Protein AF-A0A9P7UUN5-F1 (afdb_monomer_lite)

pLDDT: mean 74.25, std 22.28, range [25.48, 98.19]

Radius of gyration: 31.97 Å; chains: 1; bounding box: 96×96×85 Å

Sequence (704 aa):
MERQLPDELWIQIFELALDEDILLQPTLPTSMSQYAWYIHTNPDTLEEEWALRSPQEALAVIQRENWDLKRTLSKTCRRFNALVSPYLYRCLSFDDPSLIPRFNRSVGINRIGDEKTKEKVDAKFGRYTKRLYVAHSKLQDDALAEAFSRLVSHTPSLQSLIIDSHPPFSLFPSPSAFTSLAQALTSTPVRKTLHTLHIHAVPYESLSHLILTFDSLRRNLVVAHVHISPPKGEEDVKLGASGGLHVVLSKLRQLSLSGRFGALMDQMICGDWDFAELRALSVDVGSGRVEMPDLVCFLCGGSTVTAGGESAGGVSAGDGDNMWEGIGKNLWLLDIQASALQPELNIPKILDTCTQLRTFGFNADWRFPIPGNHPPGHNQQQEQSVSQITLPGAPHHHIHTIILHGLNYAFNSGLTTPNGGGGFMAHYVRRSNDMNFAALTKEQFPALKRVRVGNGKVLQELEKNGGPTSGSAGAEPAAAPSSGNGIGEWATVFSQATAALNHPSSTNPYGAGGGMDRWERWYDQCVALGVRLEDCTGDVLGELPPPLGDDEETDSDWDSEEGSYETEEEEVAEALLSPSDSDSESSTPDLKGKGKENEWSPPVKRRNRPRLSIEETRPYIRQVREMTNAIPPPPTPPDSPKKPSNSKFKFESGASLSKPHVQELRRLVEECRLFEAQGERENRTFMRTRGMAALMGADDEDVF

Secondary structure (DSSP, 8-state):
---PPPHHHHHHHHHHHHTTHHHH-SPPP-TTSPPEEEEEE-TTT--EEEEEEPHHHHHHHHHHHHHHHHHHHHHH-HHHHHHHHHHHTTEEEESSGGGHHHHHHHTTGGGTT-GGG-----TTTTTT--EEEE---S---HHHHHHHHHHHHT-TT--EEEE---TT--S-SSHHHHHHHHHHHHHSGGGGT--EEEEEEE-GGGHHHHHHHHHHHTTT--EEEEEEPPPSSSPPP--GGGTT---B-TT--EEEEEES-HHHHHHHHHTT-B-TT--EEEEE--SS-PPPP-HHHHHHTS----TT------------------GGGG-SEEEEE--TTS----HHHHHHH-TT-SEEEEETTPPPP-TT----SS--------------SS--SS--EEEEE--TTSSTTS---TTSTTHHHHHHHHHHHHHHHHT--TTT-TT--EEEE--HHHHHHHHHTT-S-TTSTTS-------S---HHHHHHHHHHHHHHHT-TT---TT-TTHHHHHHHHHHHHHHHTT-EEE-TTSSBTT-PPPP-----------------------------------------------------PPP------PPPPHHHHHHHHHHHHHHHHTSPPPPPPP----PPP----------PPPHHHHHHHHHHHHHHHHHHHHHHHHHHHHHHHHHHHHHTT--TTS--

Structure (mmCIF, N/CA/C/O backbone):
data_AF-A0A9P7UUN5-F1
#
_entry.id   AF-A0A9P7UUN5-F1
#
loop_
_atom_site.group_PDB
_atom_site.id
_atom_site.type_symbol
_atom_site.label_atom_id
_atom_site.label_alt_id
_atom_site.label_comp_id
_atom_site.label_asym_id
_atom_site.label_entity_id
_atom_site.label_seq_id
_atom_site.pdbx_PDB_ins_code
_atom_site.Cartn_x
_atom_site.Cartn_y
_atom_site.Cartn_z
_atom_site.occupancy
_atom_site.B_iso_or_equiv
_atom_site.auth_seq_id
_atom_site.auth_comp_id
_atom_site.auth_asym_id
_atom_site.auth_atom_id
_atom_site.pdbx_PDB_model_num
ATOM 1 N N . MET A 1 1 ? -52.078 2.271 9.040 1.00 46.16 1 MET A N 1
ATOM 2 C CA . MET A 1 1 ? -50.834 1.671 9.565 1.00 46.16 1 MET A CA 1
ATOM 3 C C . MET A 1 1 ? -49.891 1.498 8.394 1.00 46.16 1 MET A C 1
ATOM 5 O O . MET A 1 1 ? -49.917 0.465 7.733 1.00 46.16 1 MET A O 1
ATOM 9 N N . GLU A 1 2 ? -49.149 2.553 8.074 1.00 48.69 2 GLU A N 1
ATOM 10 C CA . GLU A 1 2 ? -48.075 2.495 7.085 1.00 48.69 2 GLU A CA 1
ATOM 11 C C . GLU A 1 2 ? -47.081 1.421 7.522 1.00 48.69 2 GLU A C 1
ATOM 13 O O . GLU A 1 2 ? -46.621 1.409 8.667 1.00 48.69 2 GLU A O 1
ATOM 18 N N . ARG A 1 3 ? -46.834 0.453 6.640 1.00 68.19 3 ARG A N 1
ATOM 19 C CA . ARG A 1 3 ? -45.964 -0.691 6.909 1.00 68.19 3 ARG A CA 1
ATOM 20 C C . ARG A 1 3 ? -44.525 -0.198 6.974 1.00 68.19 3 ARG A C 1
ATOM 22 O O . ARG A 1 3 ? -43.824 -0.192 5.970 1.00 68.19 3 ARG A O 1
ATOM 29 N N . GLN A 1 4 ? -44.090 0.233 8.150 1.00 85.44 4 GLN A N 1
ATOM 30 C CA . GLN A 1 4 ? -42.684 0.523 8.368 1.00 85.44 4 GLN A CA 1
ATOM 31 C C . GLN A 1 4 ? -41.885 -0.773 8.183 1.00 85.44 4 GLN A C 1
ATOM 33 O O . GLN A 1 4 ? -42.202 -1.789 8.805 1.00 85.44 4 GLN A O 1
ATOM 38 N N . LEU A 1 5 ? -40.859 -0.740 7.330 1.00 92.62 5 LEU A N 1
ATOM 39 C CA . LEU A 1 5 ? -39.939 -1.867 7.162 1.00 92.62 5 LEU A CA 1
ATOM 40 C C . LEU A 1 5 ? -39.306 -2.231 8.521 1.00 92.62 5 LEU A C 1
ATOM 42 O O . LEU A 1 5 ? -39.047 -1.315 9.307 1.00 92.62 5 LEU A O 1
ATOM 46 N N . PRO A 1 6 ? -39.060 -3.519 8.828 1.00 95.50 6 PRO A N 1
ATOM 47 C CA . PRO A 1 6 ? -38.286 -3.947 9.997 1.00 95.50 6 PRO A CA 1
ATOM 48 C C . PRO A 1 6 ? -36.863 -3.368 10.021 1.00 95.50 6 PRO A C 1
ATOM 50 O O . PRO A 1 6 ? -36.311 -3.023 8.975 1.00 95.50 6 PRO A O 1
ATOM 53 N N . ASP A 1 7 ? -36.265 -3.265 11.212 1.00 95.75 7 ASP A N 1
ATOM 54 C CA . ASP A 1 7 ? -34.912 -2.712 11.395 1.00 95.75 7 ASP A CA 1
ATOM 55 C C . ASP A 1 7 ? -33.857 -3.512 10.621 1.00 95.75 7 ASP A C 1
ATOM 57 O O . ASP A 1 7 ? -32.935 -2.933 10.055 1.00 95.75 7 ASP A O 1
ATOM 61 N N . GLU A 1 8 ? -34.025 -4.828 10.520 1.00 95.50 8 GLU A N 1
ATOM 62 C CA . GLU A 1 8 ? -33.114 -5.723 9.808 1.00 95.50 8 GLU A CA 1
ATOM 63 C C . GLU A 1 8 ? -33.062 -5.412 8.308 1.00 95.50 8 GLU A C 1
ATOM 65 O O . GLU A 1 8 ? -31.993 -5.481 7.702 1.00 95.50 8 GLU A O 1
ATOM 70 N N . LEU A 1 9 ? -34.199 -5.035 7.710 1.00 95.69 9 LEU A N 1
ATOM 71 C CA . LEU A 1 9 ? -34.244 -4.647 6.299 1.00 95.69 9 LEU A CA 1
ATOM 72 C C . LEU A 1 9 ? -33.603 -3.277 6.084 1.00 95.69 9 LEU A C 1
ATOM 74 O O . LEU A 1 9 ? -32.871 -3.106 5.115 1.00 95.69 9 LEU A O 1
ATOM 78 N N . TRP A 1 10 ? -33.815 -2.325 6.996 1.00 95.56 10 TRP A N 1
ATOM 79 C CA . TRP A 1 10 ? -33.127 -1.032 6.935 1.00 95.56 10 TRP A CA 1
ATOM 80 C C . TRP A 1 10 ? -31.614 -1.177 7.068 1.00 95.56 10 TRP A C 1
ATOM 82 O O . TRP A 1 10 ? -30.880 -0.543 6.321 1.00 95.56 10 TRP A O 1
ATOM 92 N N . ILE A 1 11 ? -31.147 -2.045 7.967 1.00 95.12 11 ILE A N 1
ATOM 93 C CA . ILE A 1 11 ? -29.726 -2.368 8.126 1.00 95.12 11 ILE A CA 1
ATOM 94 C C . ILE A 1 11 ? -29.153 -2.918 6.815 1.00 95.12 11 ILE A C 1
ATOM 96 O O . ILE A 1 11 ? -28.130 -2.420 6.359 1.00 95.12 11 ILE A O 1
ATOM 100 N N . GLN A 1 12 ? -29.833 -3.869 6.165 1.00 94.81 12 GLN A N 1
ATOM 101 C CA . GLN A 1 12 ? -29.393 -4.401 4.867 1.00 94.81 12 GLN A CA 1
ATOM 102 C C . GLN A 1 12 ? -29.381 -3.332 3.767 1.00 94.81 12 GLN A C 1
ATOM 104 O O . GLN A 1 12 ? -28.441 -3.277 2.978 1.00 94.81 12 GLN A O 1
ATOM 109 N N . ILE A 1 13 ? -30.398 -2.465 3.720 1.00 95.19 13 ILE A N 1
ATOM 110 C CA . ILE A 1 13 ? -30.449 -1.344 2.773 1.00 95.19 13 ILE A CA 1
ATOM 111 C C . ILE A 1 13 ? -29.267 -0.398 3.010 1.00 95.19 13 ILE A C 1
ATOM 113 O O . ILE A 1 13 ? -28.597 -0.023 2.054 1.00 95.19 13 ILE A O 1
ATOM 117 N N . PHE A 1 14 ? -28.971 -0.044 4.264 1.00 95.50 14 PHE A N 1
ATOM 118 C CA . PHE A 1 14 ? -27.833 0.815 4.593 1.00 95.50 14 PHE A CA 1
ATOM 119 C C . PHE A 1 14 ? -26.494 0.146 4.281 1.00 95.50 14 PHE A C 1
ATOM 121 O O . PHE A 1 14 ? -25.600 0.815 3.780 1.00 95.50 14 PHE A O 1
ATOM 128 N N . GLU A 1 15 ? -26.344 -1.157 4.512 1.00 93.31 15 GLU A N 1
ATOM 129 C CA . GLU A 1 15 ? -25.127 -1.884 4.130 1.00 93.31 15 GLU A CA 1
ATOM 130 C C . GLU A 1 15 ? -24.881 -1.850 2.624 1.00 93.31 15 GLU A C 1
ATOM 132 O O . GLU A 1 15 ? -23.755 -1.599 2.203 1.00 93.31 15 GLU A O 1
ATOM 137 N N . LEU A 1 16 ? -25.933 -2.030 1.822 1.00 92.88 16 LEU A N 1
ATOM 138 C CA . LEU A 1 16 ? -25.845 -1.939 0.366 1.00 92.88 16 LEU A CA 1
ATOM 139 C C . LEU A 1 16 ? -25.587 -0.506 -0.114 1.00 92.88 16 LEU A C 1
ATOM 141 O O . LEU A 1 16 ? -24.806 -0.314 -1.039 1.00 92.88 16 LEU A O 1
ATOM 145 N N . ALA A 1 17 ? -26.231 0.488 0.503 1.00 92.69 17 ALA A N 1
ATOM 146 C CA . ALA A 1 17 ? -26.091 1.890 0.117 1.00 92.69 17 ALA A CA 1
ATOM 147 C C . ALA A 1 17 ? -24.710 2.468 0.464 1.00 92.69 17 ALA A C 1
ATOM 149 O O . ALA A 1 17 ? -24.215 3.329 -0.251 1.00 92.69 17 ALA A O 1
ATOM 150 N N . LEU A 1 18 ? -24.092 2.007 1.556 1.00 92.06 18 LEU A N 1
ATOM 151 C CA . LEU A 1 18 ? -22.791 2.502 2.011 1.00 92.06 18 LEU A CA 1
ATOM 152 C C . LEU A 1 18 ? -21.591 1.824 1.324 1.00 92.06 18 LEU A C 1
ATOM 154 O O . LEU A 1 18 ? -20.476 2.305 1.492 1.00 92.06 18 LEU A O 1
ATOM 158 N N . ASP A 1 19 ? -21.783 0.686 0.642 1.00 89.56 19 ASP A N 1
ATOM 159 C CA . ASP A 1 19 ? -20.741 -0.104 -0.057 1.00 89.56 19 ASP A CA 1
ATOM 160 C C . ASP A 1 19 ? -19.371 -0.120 0.667 1.00 89.56 19 ASP A C 1
ATOM 162 O O . ASP A 1 19 ? -18.296 0.060 0.085 1.00 89.56 19 ASP A O 1
ATOM 166 N N . GLU A 1 20 ? -19.394 -0.290 1.998 1.00 90.75 20 GLU A N 1
ATOM 167 C CA . GLU A 1 20 ? -18.186 -0.171 2.827 1.00 90.75 20 GLU A CA 1
ATOM 168 C C . GLU A 1 20 ? -17.196 -1.307 2.583 1.00 90.75 20 GLU A C 1
ATOM 170 O O . GLU A 1 20 ? -16.066 -1.249 3.070 1.00 90.75 20 GLU A O 1
ATOM 175 N N . ASP A 1 21 ? -17.603 -2.344 1.856 1.00 89.50 21 ASP A N 1
ATOM 176 C CA . ASP A 1 21 ? -16.755 -3.479 1.530 1.00 89.50 21 ASP A CA 1
ATOM 177 C C . ASP A 1 21 ? -15.485 -3.019 0.811 1.00 89.50 21 ASP A C 1
ATOM 179 O O . ASP A 1 21 ? -14.413 -3.543 1.091 1.00 89.50 21 ASP A O 1
ATOM 183 N N . ILE A 1 22 ? -15.557 -1.971 -0.014 1.00 87.88 22 ILE A N 1
ATOM 184 C CA . ILE A 1 22 ? -14.380 -1.367 -0.657 1.00 87.88 22 ILE A CA 1
ATOM 185 C C . ILE A 1 22 ? -13.402 -0.819 0.390 1.00 87.88 22 ILE A C 1
ATOM 187 O O . ILE A 1 22 ? -12.193 -1.017 0.293 1.00 87.88 22 ILE A O 1
ATOM 191 N N . LEU A 1 23 ? -13.919 -0.152 1.424 1.00 90.25 23 LEU A N 1
ATOM 192 C CA . LEU A 1 23 ? -13.106 0.410 2.502 1.00 90.25 23 LEU A CA 1
ATOM 193 C C . LEU A 1 23 ? -12.617 -0.665 3.479 1.00 90.25 23 LEU A C 1
ATOM 195 O O . LEU A 1 23 ? -11.609 -0.464 4.148 1.00 90.25 23 LEU A O 1
ATOM 199 N N . LEU A 1 24 ? -13.318 -1.786 3.620 1.00 90.88 24 LEU A N 1
ATOM 200 C CA . LEU A 1 24 ? -12.981 -2.839 4.583 1.00 90.88 24 LEU A CA 1
ATOM 201 C C . LEU A 1 24 ? -12.156 -3.970 3.978 1.00 90.88 24 LEU A C 1
ATOM 203 O O . LEU A 1 24 ? -11.645 -4.810 4.722 1.00 90.88 24 LEU A O 1
ATOM 207 N N . GLN A 1 25 ? -11.999 -3.988 2.656 1.00 89.06 25 GLN A N 1
ATOM 208 C CA . GLN A 1 25 ? -11.151 -4.958 1.995 1.00 89.06 25 GLN A CA 1
ATOM 209 C C . GLN A 1 25 ? -9.713 -4.877 2.523 1.00 89.06 25 GLN A C 1
ATOM 211 O O . GLN A 1 25 ? -9.158 -3.787 2.698 1.00 89.06 25 GLN A O 1
ATOM 216 N N . PRO A 1 26 ? -9.094 -6.037 2.806 1.00 81.88 26 PRO A N 1
ATOM 217 C CA . PRO A 1 26 ? -7.767 -6.085 3.401 1.00 81.88 26 PRO A CA 1
ATOM 218 C C . PRO A 1 26 ? -6.666 -5.633 2.436 1.00 81.88 26 PRO A C 1
ATOM 220 O O . PRO A 1 26 ? -5.551 -5.373 2.884 1.00 81.88 26 PRO A O 1
ATOM 223 N N . THR A 1 27 ? -6.965 -5.551 1.136 1.00 77.81 27 THR A N 1
ATOM 224 C CA . THR A 1 27 ? -6.030 -5.170 0.079 1.00 77.81 27 THR A CA 1
ATOM 225 C C . THR A 1 27 ? -5.688 -3.690 0.178 1.00 77.81 27 THR A C 1
ATOM 227 O O . THR A 1 27 ? -6.554 -2.824 0.053 1.00 77.81 27 THR A O 1
ATOM 230 N N . LEU A 1 28 ? -4.407 -3.396 0.385 1.00 73.75 28 LEU A N 1
ATOM 231 C CA . LEU A 1 28 ? -3.895 -2.039 0.244 1.00 73.75 28 LEU A CA 1
ATOM 232 C C . LEU A 1 28 ? -3.576 -1.762 -1.222 1.00 73.75 28 LEU A C 1
ATOM 234 O O . LEU A 1 28 ? -3.201 -2.698 -1.939 1.00 73.75 28 LEU A O 1
ATOM 238 N N . PRO A 1 29 ? -3.643 -0.490 -1.649 1.00 77.31 29 PRO A N 1
ATOM 239 C CA . PRO A 1 29 ? -3.128 -0.125 -2.947 1.00 77.31 29 PRO A CA 1
ATOM 240 C C . PRO A 1 29 ? -1.671 -0.586 -3.109 1.00 77.31 29 PRO A C 1
ATOM 242 O O . PRO A 1 29 ? -0.799 -0.218 -2.326 1.00 77.31 29 PRO A O 1
ATOM 245 N N . THR A 1 30 ? -1.425 -1.436 -4.101 1.00 77.25 30 THR A N 1
ATOM 246 C CA . THR A 1 30 ? -0.087 -1.761 -4.618 1.00 77.25 30 THR A CA 1
ATOM 247 C C . THR A 1 30 ? 0.280 -0.793 -5.746 1.00 77.25 30 THR A C 1
ATOM 249 O O . THR A 1 30 ? -0.575 -0.032 -6.196 1.00 77.25 30 THR A O 1
ATOM 252 N N . SER A 1 31 ? 1.497 -0.871 -6.279 1.00 67.62 31 SER A N 1
ATOM 253 C CA . SER A 1 31 ? 1.880 -0.225 -7.548 1.00 67.62 31 SER A CA 1
ATOM 254 C C . SER A 1 31 ? 1.024 -0.633 -8.755 1.00 67.62 31 SER A C 1
ATOM 256 O O . SER A 1 31 ? 1.001 0.064 -9.764 1.00 67.62 31 SER A O 1
ATOM 258 N N . MET A 1 32 ? 0.284 -1.743 -8.660 1.00 67.75 32 MET A N 1
ATOM 259 C CA . MET A 1 32 ? -0.717 -2.142 -9.657 1.00 67.75 32 MET A CA 1
ATOM 260 C C . MET A 1 32 ? -2.043 -1.386 -9.526 1.00 67.75 32 MET A C 1
ATOM 262 O O . MET A 1 32 ? -2.911 -1.509 -10.396 1.00 67.75 32 MET A O 1
ATOM 266 N N . SER A 1 33 ? -2.231 -0.640 -8.442 1.00 79.19 33 SER A N 1
ATOM 267 C CA . SER A 1 33 ? -3.447 0.142 -8.238 1.00 79.19 33 SER A CA 1
ATOM 268 C C . SER A 1 33 ? -3.464 1.284 -9.226 1.00 79.19 33 SER A C 1
ATOM 270 O O . SER A 1 33 ? -2.449 1.945 -9.432 1.00 79.19 33 SER A O 1
ATOM 272 N N . GLN A 1 34 ? -4.614 1.477 -9.856 1.00 78.06 34 GLN A N 1
ATOM 273 C CA . GLN A 1 34 ? -4.718 2.441 -10.926 1.00 78.06 34 GLN A CA 1
ATOM 274 C C . GLN A 1 34 ? -4.856 3.828 -10.319 1.00 78.06 34 GLN A C 1
ATOM 276 O O . GLN A 1 34 ? -5.631 4.044 -9.383 1.00 78.06 34 GLN A O 1
ATOM 281 N N . TYR A 1 35 ? -4.084 4.762 -10.857 1.00 83.38 35 TYR A N 1
ATOM 282 C CA . TYR A 1 35 ? -4.445 6.163 -10.768 1.00 83.38 35 TYR A CA 1
ATOM 283 C C . TYR A 1 35 ? -5.759 6.366 -11.521 1.00 83.38 35 TYR A C 1
ATOM 285 O O . TYR A 1 35 ? -6.090 5.601 -12.422 1.00 83.38 35 TYR A O 1
ATOM 293 N N . ALA A 1 36 ? -6.515 7.382 -11.144 1.00 83.88 36 ALA A N 1
ATOM 294 C CA . ALA A 1 36 ? -7.736 7.733 -11.852 1.00 83.88 36 ALA A CA 1
ATOM 295 C C . ALA A 1 36 ? -7.634 9.178 -12.317 1.00 83.88 36 ALA A C 1
ATOM 297 O O . ALA A 1 36 ? -7.318 10.060 -11.514 1.00 83.88 36 ALA A O 1
ATOM 298 N N . TRP A 1 37 ? -7.910 9.413 -13.596 1.00 82.88 37 TRP A N 1
ATOM 299 C CA . TRP A 1 37 ? -8.175 10.758 -14.083 1.00 82.88 37 TRP A CA 1
ATOM 300 C C . TRP A 1 37 ? -9.441 11.296 -13.422 1.00 82.88 37 TRP A C 1
ATOM 302 O O . TRP A 1 37 ? -10.427 10.576 -13.254 1.00 82.88 37 TRP A O 1
ATOM 312 N N . TYR A 1 38 ? -9.399 12.553 -13.007 1.00 85.94 38 TYR A N 1
ATOM 313 C CA . TYR A 1 38 ? -10.564 13.272 -12.519 1.00 85.94 38 TYR A CA 1
ATOM 314 C C . TYR A 1 38 ? -10.470 14.737 -12.908 1.00 85.94 38 TYR A C 1
ATOM 316 O O . TYR A 1 38 ? -9.379 15.262 -13.127 1.00 85.94 38 TYR A O 1
ATOM 324 N N . ILE A 1 39 ? -11.624 15.389 -12.929 1.00 84.75 39 ILE A N 1
ATOM 325 C CA . ILE A 1 39 ? -11.719 16.815 -13.191 1.00 84.75 39 ILE A CA 1
ATOM 326 C C . ILE A 1 39 ? -11.468 17.551 -11.876 1.00 84.75 39 ILE A C 1
ATOM 328 O O . ILE A 1 39 ? -12.226 17.430 -10.907 1.00 84.75 39 ILE A O 1
ATOM 332 N N . HIS A 1 40 ? -10.353 18.268 -11.803 1.00 86.94 40 HIS A N 1
ATOM 333 C CA . HIS A 1 40 ? -10.037 19.151 -10.697 1.00 86.94 40 HIS A CA 1
ATOM 334 C C . HIS A 1 40 ? -10.493 20.567 -11.033 1.00 86.94 40 HIS A C 1
ATOM 336 O O . HIS A 1 40 ? -9.922 21.221 -11.895 1.00 86.94 40 HIS A O 1
ATOM 342 N N . THR A 1 41 ? -11.494 21.065 -10.312 1.00 88.75 41 THR A N 1
ATOM 343 C CA . THR A 1 41 ? -11.839 22.487 -10.363 1.00 88.75 41 THR A CA 1
ATOM 344 C C . THR A 1 41 ? -10.889 23.258 -9.453 1.00 88.75 41 THR A C 1
ATOM 346 O O . THR A 1 41 ? -10.934 23.103 -8.222 1.00 88.75 41 THR A O 1
ATOM 349 N N . ASN A 1 42 ? -10.038 24.097 -10.039 1.00 87.25 42 ASN A N 1
ATOM 350 C CA . ASN A 1 42 ? -9.183 24.988 -9.272 1.00 87.25 42 ASN A CA 1
ATOM 351 C C . ASN A 1 42 ? -10.075 25.988 -8.509 1.00 87.25 42 ASN A C 1
ATOM 353 O O . ASN A 1 42 ? -10.850 26.719 -9.124 1.00 87.25 42 ASN A O 1
ATOM 357 N N . PRO A 1 43 ? -10.009 26.051 -7.168 1.00 86.88 43 PRO A N 1
ATOM 358 C CA . PRO A 1 43 ? -10.907 26.901 -6.392 1.00 86.88 43 PRO A CA 1
ATOM 359 C C . PRO A 1 43 ? -10.682 28.401 -6.613 1.00 86.88 43 PRO A C 1
ATOM 361 O O . PRO A 1 43 ? -11.573 29.181 -6.283 1.00 86.88 43 PRO A O 1
ATOM 364 N N . ASP A 1 44 ? -9.507 28.800 -7.105 1.00 91.69 44 ASP A N 1
ATOM 365 C CA . ASP A 1 44 ? -9.144 30.204 -7.288 1.00 91.69 44 ASP A CA 1
ATOM 366 C C . ASP A 1 44 ? -9.486 30.702 -8.704 1.00 91.69 44 ASP A C 1
ATOM 368 O O . ASP A 1 44 ? -9.898 31.851 -8.851 1.00 91.69 44 ASP A O 1
ATOM 372 N N . THR A 1 45 ? -9.359 29.853 -9.734 1.00 93.00 45 THR A N 1
ATOM 373 C CA . THR A 1 45 ? -9.661 30.221 -11.135 1.00 93.00 45 THR A CA 1
ATOM 374 C C . THR A 1 45 ? -11.008 29.700 -11.634 1.00 93.00 45 THR A C 1
ATOM 376 O O . THR A 1 45 ? -11.505 30.199 -12.636 1.00 93.00 45 THR A O 1
ATOM 379 N N . LEU A 1 46 ? -11.607 28.725 -10.939 1.00 90.50 46 LEU A N 1
ATOM 380 C CA . LEU A 1 46 ? -12.756 27.926 -11.391 1.00 90.50 46 LEU A CA 1
ATOM 381 C C . LEU A 1 46 ? -12.512 27.147 -12.693 1.00 90.50 46 LEU A C 1
ATOM 383 O O . LEU A 1 46 ? -13.437 26.520 -13.198 1.00 90.50 46 LEU A O 1
ATOM 387 N N . GLU A 1 47 ? -11.284 27.152 -13.212 1.00 89.38 47 GLU A N 1
ATOM 388 C CA . GLU A 1 47 ? -10.913 26.354 -14.372 1.00 89.38 47 GLU A CA 1
ATOM 389 C C . GLU A 1 47 ? -10.897 24.878 -13.983 1.00 89.38 47 GLU A C 1
ATOM 391 O O . GLU A 1 47 ? -10.429 24.491 -12.904 1.00 89.38 47 GLU A O 1
ATOM 396 N N . GLU A 1 48 ? -11.439 24.063 -14.874 1.00 87.19 48 GLU A N 1
ATOM 397 C CA . GLU A 1 48 ? -11.422 22.620 -14.761 1.00 87.19 48 GLU A CA 1
ATOM 398 C C . GLU A 1 48 ? -10.186 22.085 -15.484 1.00 87.19 48 GLU A C 1
ATOM 400 O O . GLU A 1 48 ? -9.971 22.350 -16.664 1.00 87.19 48 GLU A O 1
ATOM 405 N N . GLU A 1 49 ? -9.351 21.345 -14.762 1.00 85.38 49 GLU A N 1
ATOM 406 C CA . GLU A 1 49 ? -8.181 20.674 -15.320 1.00 85.38 49 GLU A CA 1
ATOM 407 C C . GLU A 1 49 ? -8.259 19.172 -15.055 1.00 85.38 49 GLU A C 1
ATOM 409 O O . GLU A 1 49 ? -8.700 18.728 -13.989 1.00 85.38 49 GLU A O 1
ATOM 414 N N . TRP A 1 50 ? -7.820 18.364 -16.019 1.00 82.69 50 TRP A N 1
ATOM 415 C CA . TRP A 1 50 ? -7.602 16.948 -15.767 1.00 82.69 50 TRP A CA 1
ATOM 416 C C . TRP A 1 50 ? -6.447 16.789 -14.779 1.00 82.69 50 TRP A C 1
ATOM 418 O O . TRP A 1 50 ? -5.370 17.363 -14.923 1.00 82.69 50 TRP A O 1
ATOM 428 N N . ALA A 1 51 ? -6.682 16.000 -13.740 1.00 86.19 51 ALA A N 1
ATOM 429 C CA . ALA A 1 51 ? -5.684 15.684 -12.741 1.00 86.19 51 ALA A CA 1
ATOM 430 C C . ALA A 1 51 ? -5.662 14.180 -12.480 1.00 86.19 51 ALA A C 1
ATOM 432 O O . ALA A 1 51 ? -6.680 13.488 -12.538 1.00 86.19 51 ALA A O 1
ATOM 433 N N . LEU A 1 52 ? -4.483 13.664 -12.137 1.00 86.00 52 LEU A N 1
ATOM 434 C CA . LEU A 1 52 ? -4.329 12.284 -11.691 1.00 86.00 52 LEU A CA 1
ATOM 435 C C . LEU A 1 52 ? -4.560 12.192 -10.190 1.00 86.00 52 LEU A C 1
ATOM 437 O O . LEU A 1 52 ? -3.873 12.834 -9.396 1.00 86.00 52 LEU A O 1
ATOM 441 N N . ARG A 1 53 ? -5.500 11.336 -9.802 1.00 86.94 53 ARG A N 1
ATOM 442 C CA . ARG A 1 53 ? -5.734 10.948 -8.417 1.00 86.94 53 ARG A CA 1
ATOM 443 C C . ARG A 1 53 ? -4.970 9.678 -8.105 1.00 86.94 53 ARG A C 1
ATOM 445 O O . ARG A 1 53 ? -5.104 8.678 -8.810 1.00 86.94 53 ARG A O 1
ATOM 452 N N . SER A 1 54 ? -4.216 9.692 -7.016 1.00 87.44 54 SER A N 1
ATOM 453 C CA . SER A 1 54 ? -3.614 8.474 -6.481 1.00 87.44 54 SER A CA 1
ATOM 454 C C . SER A 1 54 ? -4.684 7.506 -5.948 1.00 87.44 54 SER A C 1
ATOM 456 O O . SER A 1 54 ? -5.755 7.930 -5.499 1.00 87.44 54 SER A O 1
ATOM 458 N N . PRO A 1 55 ? -4.402 6.195 -5.905 1.00 84.19 55 PRO A N 1
ATOM 459 C CA . PRO A 1 55 ? -5.291 5.213 -5.282 1.00 84.19 55 PRO A CA 1
ATOM 460 C C . PRO A 1 55 ? -5.690 5.556 -3.835 1.00 84.19 55 PRO A C 1
ATOM 462 O O . PRO A 1 55 ? -6.807 5.274 -3.399 1.00 84.19 55 PRO A O 1
ATOM 465 N N . GLN A 1 56 ? -4.780 6.167 -3.072 1.00 84.38 56 GLN A N 1
ATOM 466 C CA . GLN A 1 56 ? -5.008 6.602 -1.695 1.00 84.38 56 GLN A CA 1
ATOM 467 C C . GLN A 1 56 ? -5.998 7.770 -1.637 1.00 84.38 56 GLN A C 1
ATOM 469 O O . GLN A 1 56 ? -6.927 7.753 -0.827 1.00 84.38 56 GLN A O 1
ATOM 474 N N . GLU A 1 57 ? -5.849 8.759 -2.518 1.00 84.94 57 GLU A N 1
ATOM 475 C CA . GLU A 1 57 ? -6.796 9.870 -2.630 1.00 84.94 57 GLU A CA 1
ATOM 476 C C . GLU A 1 57 ? -8.175 9.395 -3.099 1.00 84.94 57 GLU A C 1
ATOM 478 O O . GLU A 1 57 ? -9.185 9.890 -2.599 1.00 84.94 57 GLU A O 1
ATOM 483 N N . ALA A 1 58 ? -8.242 8.407 -3.998 1.00 85.75 58 ALA A N 1
ATOM 484 C CA . ALA A 1 58 ? -9.504 7.796 -4.419 1.00 85.75 58 ALA A CA 1
ATOM 485 C C . ALA A 1 58 ? -10.242 7.146 -3.235 1.00 85.75 58 ALA A C 1
ATOM 487 O O . ALA A 1 58 ? -11.432 7.392 -3.036 1.00 85.75 58 ALA A O 1
ATOM 488 N N . LEU A 1 59 ? -9.532 6.404 -2.376 1.00 86.06 59 LEU A N 1
ATOM 489 C CA . LEU A 1 59 ? -10.108 5.868 -1.136 1.00 86.06 59 LEU A CA 1
ATOM 490 C C . LEU A 1 59 ? -10.566 6.967 -0.177 1.00 86.06 59 LEU A C 1
ATOM 492 O O . LEU A 1 59 ? -11.620 6.831 0.445 1.00 86.06 59 LEU A O 1
ATOM 496 N N . ALA A 1 60 ? -9.795 8.049 -0.049 1.00 86.38 60 ALA A N 1
ATOM 497 C CA . ALA A 1 60 ? -10.162 9.174 0.805 1.00 86.38 60 ALA A CA 1
ATOM 498 C C . ALA A 1 60 ? -11.451 9.861 0.320 1.00 86.38 60 ALA A C 1
ATOM 500 O O . ALA A 1 60 ? -12.277 10.265 1.139 1.00 86.38 60 ALA A O 1
ATOM 501 N N . VAL A 1 61 ? -11.650 9.961 -0.996 1.00 87.12 61 VAL A N 1
ATOM 502 C CA . VAL A 1 61 ? -12.890 10.462 -1.605 1.00 87.12 61 VAL A CA 1
ATOM 503 C C . VAL A 1 61 ? -14.073 9.559 -1.261 1.00 87.12 61 VAL A C 1
ATOM 505 O O . VAL A 1 61 ? -15.022 10.038 -0.640 1.00 87.12 61 VAL A O 1
ATOM 508 N N . ILE A 1 62 ? -13.969 8.253 -1.530 1.00 89.00 62 ILE A N 1
ATOM 509 C CA . ILE A 1 62 ? -15.021 7.270 -1.209 1.00 89.00 62 ILE A CA 1
ATOM 510 C C . ILE A 1 62 ? -15.361 7.307 0.287 1.00 89.00 62 ILE A C 1
ATOM 512 O O . ILE A 1 62 ? -16.518 7.200 0.692 1.00 89.00 62 ILE A O 1
ATOM 516 N N . GLN A 1 63 ? -14.354 7.480 1.144 1.00 90.50 63 GLN A N 1
ATOM 517 C CA . GLN A 1 63 ? -14.556 7.580 2.585 1.00 90.50 63 GLN A CA 1
ATOM 518 C C . GLN A 1 63 ? -15.325 8.846 2.993 1.00 90.50 63 GLN A C 1
ATOM 520 O O . GLN A 1 63 ? -16.167 8.773 3.892 1.00 90.50 63 GLN A O 1
ATOM 525 N N . ARG A 1 64 ? -15.063 9.992 2.352 1.00 89.31 64 ARG A N 1
ATOM 526 C CA . ARG A 1 64 ? -15.781 11.254 2.608 1.00 89.31 64 ARG A CA 1
ATOM 527 C C . ARG A 1 64 ? -17.226 11.195 2.123 1.00 89.31 64 ARG A C 1
ATOM 529 O O . ARG A 1 64 ? -18.117 11.578 2.877 1.00 89.31 64 ARG A O 1
ATOM 536 N N . GLU A 1 65 ? -17.461 10.661 0.930 1.00 90.94 65 GLU A N 1
ATOM 537 C CA . GLU A 1 65 ? -18.810 10.458 0.383 1.00 90.94 65 GLU A CA 1
ATOM 538 C C . GLU A 1 65 ? -19.640 9.550 1.296 1.00 90.94 65 GLU A C 1
ATOM 540 O O . GLU A 1 65 ? -20.740 9.909 1.723 1.00 90.94 65 GLU A O 1
ATOM 545 N N . ASN A 1 66 ? -19.054 8.428 1.720 1.00 92.56 66 ASN A N 1
ATOM 546 C CA . ASN A 1 66 ? -19.690 7.525 2.671 1.00 92.56 66 ASN A CA 1
ATOM 547 C C . ASN A 1 66 ? -19.992 8.186 4.016 1.00 92.56 66 ASN A C 1
ATOM 549 O O . ASN A 1 66 ? -21.020 7.909 4.636 1.00 92.56 66 ASN A O 1
ATOM 553 N N . TRP A 1 67 ? -19.110 9.056 4.503 1.00 93.25 67 TRP A N 1
ATOM 554 C CA . TRP A 1 67 ? -19.361 9.805 5.729 1.00 93.25 67 TRP A CA 1
ATOM 555 C C . TRP A 1 67 ? -20.549 10.765 5.588 1.00 93.25 67 TRP A C 1
ATOM 557 O O . TRP A 1 67 ? -21.413 10.807 6.471 1.00 93.25 67 TRP A O 1
ATOM 567 N N . ASP A 1 68 ? -20.623 11.499 4.480 1.00 93.12 68 ASP A N 1
ATOM 568 C CA . ASP A 1 68 ? -21.717 12.426 4.196 1.00 93.12 68 ASP A CA 1
ATOM 569 C C . ASP A 1 68 ? -23.064 11.707 4.082 1.00 93.12 68 ASP A C 1
ATOM 571 O O . ASP A 1 68 ? -24.056 12.162 4.668 1.00 93.12 68 ASP A O 1
ATOM 575 N N . LEU A 1 69 ? -23.094 10.548 3.418 1.00 95.25 69 LEU A N 1
ATOM 576 C CA . LEU A 1 69 ? -24.286 9.709 3.325 1.00 95.25 69 LEU A CA 1
ATOM 577 C C . LEU A 1 69 ? -24.745 9.241 4.714 1.00 95.25 69 LEU A C 1
ATOM 579 O O . LEU A 1 69 ? -25.891 9.478 5.101 1.00 95.25 69 LEU A O 1
ATOM 583 N N . LYS A 1 70 ? -23.846 8.680 5.536 1.00 95.94 70 LYS A N 1
ATOM 584 C CA . LYS A 1 70 ? -24.182 8.261 6.915 1.00 95.94 70 LYS A CA 1
ATOM 585 C C . LYS A 1 70 ? -24.694 9.415 7.761 1.00 95.94 70 LYS A C 1
ATOM 587 O O . LYS A 1 70 ? -25.635 9.252 8.537 1.00 95.94 70 LYS A O 1
ATOM 592 N N . ARG A 1 71 ? -24.074 10.590 7.639 1.00 95.44 71 ARG A N 1
ATOM 593 C CA . ARG A 1 71 ? -24.484 11.787 8.375 1.00 95.44 71 ARG A CA 1
ATOM 594 C C . ARG A 1 71 ? -25.882 12.237 7.958 1.00 95.44 71 ARG A C 1
ATOM 596 O O . ARG A 1 71 ? -26.667 12.632 8.818 1.00 95.44 71 ARG A O 1
ATOM 603 N N . THR A 1 72 ? -26.193 12.164 6.669 1.00 96.69 72 THR A N 1
ATOM 604 C CA . THR A 1 72 ? -27.513 12.498 6.122 1.00 96.69 72 THR A CA 1
ATOM 605 C C . THR A 1 72 ? -28.571 11.516 6.625 1.00 96.69 72 THR A C 1
ATOM 607 O O . THR A 1 72 ? -29.573 11.935 7.212 1.00 96.69 72 THR A O 1
ATOM 610 N N . LEU A 1 73 ? -28.298 10.211 6.542 1.00 95.94 73 LEU A N 1
ATOM 611 C CA . LEU A 1 73 ? -29.185 9.169 7.069 1.00 95.94 73 LEU A CA 1
ATOM 612 C C . LEU A 1 73 ? -29.415 9.323 8.582 1.00 95.94 73 LEU A C 1
ATOM 614 O O . LEU A 1 73 ? -30.551 9.292 9.050 1.00 95.94 73 LEU A O 1
ATOM 618 N N . SER A 1 74 ? -28.354 9.578 9.354 1.00 96.50 74 SER A N 1
ATOM 619 C CA . SER A 1 74 ? -28.432 9.809 10.804 1.00 96.50 74 SER A CA 1
ATOM 620 C C . SER A 1 74 ? -29.309 11.014 11.167 1.00 96.50 74 SER A C 1
ATOM 622 O O . SER A 1 74 ? -30.027 10.972 12.165 1.00 96.50 74 SER A O 1
ATOM 624 N N . LYS A 1 75 ? -29.309 12.072 10.349 1.00 96.31 75 LYS A N 1
ATOM 625 C CA . LYS A 1 75 ? -30.150 13.260 10.564 1.00 96.31 75 LYS A CA 1
ATOM 626 C C . LYS A 1 75 ? -31.601 13.087 10.117 1.00 96.31 75 LYS A C 1
ATOM 628 O O . LYS A 1 75 ? -32.440 13.869 10.549 1.00 96.31 75 LYS A O 1
ATOM 633 N N . THR A 1 76 ? -31.897 12.087 9.287 1.00 96.62 76 THR A N 1
ATOM 634 C CA . THR A 1 76 ? -33.221 11.914 8.667 1.00 96.62 76 THR A CA 1
ATOM 635 C 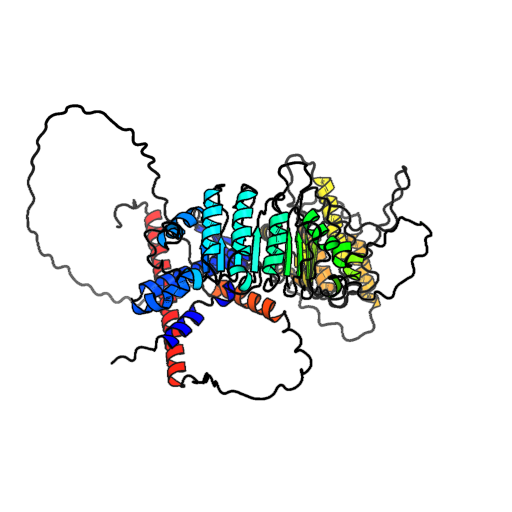C . THR A 1 76 ? -34.314 11.688 9.715 1.00 96.62 76 THR A C 1
ATOM 637 O O . THR A 1 76 ? -35.335 12.367 9.718 1.00 96.62 76 THR A O 1
ATOM 640 N N . CYS A 1 77 ? -34.112 10.750 10.646 1.00 96.00 77 CYS A N 1
ATOM 641 C CA . CYS A 1 77 ? -35.032 10.538 11.764 1.00 96.00 77 CYS A CA 1
ATOM 642 C C . CYS A 1 77 ? -34.345 9.831 12.942 1.00 96.00 77 CYS A C 1
ATOM 644 O O . CYS A 1 77 ? -33.275 9.240 12.799 1.00 96.00 77 CYS A O 1
ATOM 646 N N . ARG A 1 78 ? -34.986 9.825 14.123 1.00 96.44 78 ARG A N 1
ATOM 647 C CA . ARG A 1 78 ? -34.439 9.167 15.330 1.00 96.44 78 ARG A CA 1
ATOM 648 C C . ARG A 1 78 ? -34.167 7.674 15.130 1.00 96.44 78 ARG A C 1
ATOM 650 O O . ARG A 1 78 ? -33.182 7.165 15.658 1.00 96.44 78 ARG A O 1
ATOM 657 N N . ARG A 1 79 ? -35.029 6.984 14.375 1.00 95.75 79 ARG A N 1
ATOM 658 C CA . ARG A 1 79 ? -34.875 5.555 14.080 1.00 95.75 79 ARG A CA 1
ATOM 659 C C . ARG A 1 79 ? -33.641 5.306 13.215 1.00 95.75 79 ARG A C 1
ATOM 661 O O . ARG A 1 79 ? -32.808 4.487 13.581 1.00 95.75 79 ARG A O 1
ATOM 668 N N . PHE A 1 80 ? -33.475 6.067 12.134 1.00 96.38 80 PHE A N 1
ATOM 669 C CA . PHE A 1 80 ? -32.291 5.966 11.278 1.00 96.38 80 PHE A CA 1
ATOM 670 C C . PHE A 1 80 ? -31.028 6.328 12.046 1.00 96.38 80 PHE A C 1
ATOM 672 O O . PHE A 1 80 ? -30.043 5.614 11.937 1.00 96.38 80 PHE A O 1
ATOM 679 N N . ASN A 1 81 ? -31.064 7.350 12.903 1.00 96.12 81 ASN A N 1
ATOM 680 C CA . ASN A 1 81 ? -29.934 7.660 13.771 1.00 96.12 81 ASN A CA 1
ATOM 681 C C . ASN A 1 81 ? -29.506 6.457 14.627 1.00 96.12 81 ASN A C 1
ATOM 683 O O . ASN A 1 81 ? -28.320 6.147 14.702 1.00 96.12 81 ASN A O 1
ATOM 687 N N . ALA A 1 82 ? -30.459 5.755 15.246 1.00 95.50 82 ALA A N 1
ATOM 688 C CA . ALA A 1 82 ? -30.163 4.581 16.062 1.00 95.50 82 ALA A CA 1
ATOM 689 C C . ALA A 1 82 ? -29.547 3.433 15.239 1.00 95.50 82 ALA A C 1
ATOM 691 O O . ALA A 1 82 ? -28.590 2.807 15.695 1.00 95.50 82 ALA A O 1
ATOM 692 N N . LEU A 1 83 ? -30.056 3.198 14.025 1.00 96.00 83 LEU A N 1
ATOM 693 C CA . LEU A 1 83 ? -29.579 2.144 13.122 1.00 96.00 83 LEU A CA 1
ATOM 694 C C . LEU A 1 83 ? -28.233 2.475 12.460 1.00 96.00 83 LEU A C 1
ATOM 696 O O . LEU A 1 83 ? -27.394 1.595 12.299 1.00 96.00 83 LEU A O 1
ATOM 700 N N . VAL A 1 84 ? -28.010 3.741 12.104 1.00 96.38 84 VAL A N 1
ATOM 701 C CA . VAL A 1 84 ? -26.813 4.225 11.395 1.00 96.38 84 VAL A CA 1
ATOM 702 C C . VAL A 1 84 ? -25.670 4.538 12.356 1.00 96.38 84 VAL A C 1
ATOM 704 O O . VAL A 1 84 ? -24.508 4.491 11.960 1.00 96.38 84 VAL A O 1
ATOM 707 N N . SER A 1 85 ? -25.958 4.811 13.633 1.00 93.88 85 SER A N 1
ATOM 708 C CA . SER A 1 85 ? -24.935 5.152 14.627 1.00 93.88 85 SER A CA 1
ATOM 709 C C . SER A 1 85 ? -23.745 4.175 14.646 1.00 93.88 85 SER A C 1
ATOM 711 O O . SER A 1 85 ? -22.616 4.655 14.578 1.00 93.88 85 SER A O 1
ATOM 713 N N . PRO A 1 86 ? -23.919 2.836 14.624 1.00 94.38 86 PRO A N 1
ATOM 714 C CA . PRO A 1 86 ? -22.797 1.901 14.495 1.00 94.38 86 PRO A CA 1
ATOM 715 C C . PRO A 1 86 ? -21.922 2.121 13.247 1.00 94.38 86 PRO A C 1
ATOM 717 O O . PRO A 1 86 ? -20.699 2.018 13.338 1.00 94.38 86 PRO A O 1
ATOM 720 N N . TYR A 1 87 ? -22.518 2.469 12.102 1.00 95.12 87 TYR A N 1
ATOM 721 C CA . TYR A 1 87 ? -21.816 2.710 10.833 1.00 95.12 87 TYR A CA 1
ATOM 722 C C . TYR A 1 87 ? -21.003 4.008 10.837 1.00 95.12 87 TYR A C 1
ATOM 724 O O . TYR A 1 87 ? -19.956 4.080 10.187 1.00 95.12 87 TYR A O 1
ATOM 732 N N . LEU A 1 88 ? -21.424 5.020 11.607 1.00 93.81 88 LEU A N 1
ATOM 733 C CA . LEU A 1 88 ? -20.641 6.249 11.794 1.00 93.81 88 LEU A CA 1
ATOM 734 C C . LEU A 1 88 ? -19.270 5.956 12.416 1.00 93.81 88 LEU A C 1
ATOM 736 O O . LEU A 1 88 ? -18.289 6.603 12.070 1.00 93.81 88 LEU A O 1
ATOM 740 N N . TYR A 1 89 ? -19.180 4.957 13.295 1.00 94.62 89 TYR A N 1
ATOM 741 C CA . TYR A 1 89 ? -17.932 4.621 13.991 1.00 94.62 89 TYR A CA 1
ATOM 742 C C . TYR A 1 89 ? -17.167 3.451 13.368 1.00 94.62 89 TYR A C 1
ATOM 744 O O . TYR A 1 89 ? -16.106 3.085 13.877 1.00 94.62 89 TYR A O 1
ATOM 752 N N . ARG A 1 90 ? -17.687 2.857 12.287 1.00 95.62 90 ARG A N 1
ATOM 753 C CA . ARG A 1 90 ? -17.120 1.655 11.661 1.00 95.62 90 ARG A CA 1
ATOM 754 C C . ARG A 1 90 ? -15.808 1.923 10.925 1.00 95.62 90 ARG A C 1
ATOM 756 O O . ARG A 1 90 ? -14.866 1.141 11.073 1.00 95.62 90 ARG A O 1
ATOM 763 N N . CYS A 1 91 ? -15.727 3.053 10.227 1.00 95.88 91 CYS A N 1
ATOM 764 C CA . CYS A 1 91 ? -14.537 3.525 9.518 1.00 95.88 91 CYS A CA 1
ATOM 765 C C . CYS A 1 91 ? -14.200 4.946 9.982 1.00 95.88 91 CYS A C 1
ATOM 767 O O . CYS A 1 91 ? -14.785 5.912 9.494 1.00 95.88 91 CYS A O 1
ATOM 769 N N . LEU A 1 92 ? -13.279 5.077 10.937 1.00 95.12 92 LEU A N 1
ATOM 770 C CA . LEU A 1 92 ? -12.840 6.376 11.445 1.00 95.12 92 LEU A CA 1
ATOM 771 C C . LEU A 1 92 ? -11.723 6.940 10.559 1.00 95.12 92 LEU A C 1
ATOM 773 O O . LEU A 1 92 ? -10.731 6.254 10.313 1.00 95.12 92 LEU A O 1
ATOM 777 N N . SER A 1 93 ? -11.893 8.185 10.103 1.00 94.31 93 SER A N 1
ATOM 778 C CA . SER A 1 93 ? -10.885 8.964 9.371 1.00 94.31 93 SER A CA 1
ATOM 779 C C . SER A 1 93 ? -10.463 10.166 10.197 1.00 94.31 93 SER A C 1
ATOM 781 O O . SER A 1 93 ? -11.324 10.926 10.643 1.00 94.31 93 SER A O 1
ATOM 783 N N . PHE A 1 94 ? -9.162 10.384 10.337 1.00 94.19 94 PHE A N 1
ATOM 784 C CA . PHE A 1 94 ? -8.610 11.602 10.916 1.00 94.19 94 PHE A CA 1
ATOM 785 C C . PHE A 1 94 ? -7.701 12.282 9.894 1.00 94.19 94 PHE A C 1
ATOM 787 O O . PHE A 1 94 ? -6.502 12.018 9.859 1.00 94.19 94 PHE A O 1
ATOM 794 N N . ASP A 1 95 ? -8.286 13.164 9.076 1.00 91.50 95 ASP A N 1
ATOM 795 C CA . ASP A 1 95 ? -7.535 14.033 8.154 1.00 91.50 95 ASP A CA 1
ATOM 796 C C . ASP A 1 95 ? -6.647 15.021 8.933 1.00 91.50 95 ASP A C 1
ATOM 798 O O . ASP A 1 95 ? -5.557 15.365 8.492 1.00 91.50 95 ASP A O 1
ATOM 802 N N . ASP A 1 96 ? -7.110 15.440 10.116 1.00 92.44 96 ASP A N 1
ATOM 803 C CA . ASP A 1 96 ? -6.332 16.184 11.105 1.00 92.44 96 ASP A CA 1
ATOM 804 C C . ASP A 1 96 ? -6.205 15.353 12.396 1.00 92.44 96 ASP A C 1
ATOM 806 O O . ASP A 1 96 ? -7.159 15.263 13.185 1.00 92.44 96 ASP A O 1
ATOM 810 N N . PRO A 1 97 ? -5.030 14.752 12.645 1.00 93.50 97 PRO A N 1
ATOM 811 C CA . PRO A 1 97 ? -4.776 13.965 13.846 1.00 93.50 97 PRO A CA 1
ATOM 812 C C . PRO A 1 97 ? -4.966 14.748 15.153 1.00 93.50 97 PRO A C 1
ATOM 814 O O . PRO A 1 97 ? -5.325 14.150 16.168 1.00 93.50 97 PRO A O 1
ATOM 817 N N . SER A 1 98 ? -4.842 16.082 15.152 1.00 93.62 98 SER A N 1
ATOM 818 C CA . SER A 1 98 ? -5.036 16.924 16.348 1.00 93.62 98 SER A CA 1
ATOM 819 C C . SER A 1 98 ? -6.442 16.804 16.966 1.00 93.62 98 SER A C 1
ATOM 821 O O . SER A 1 98 ? -6.672 17.148 18.132 1.00 93.62 98 SER A O 1
ATOM 823 N N . LEU A 1 99 ? -7.398 16.263 16.205 1.00 94.50 99 LEU A N 1
ATOM 824 C CA . LEU A 1 99 ? -8.761 15.995 16.649 1.00 94.50 99 LEU A CA 1
ATOM 825 C C . LEU A 1 99 ? -8.887 14.713 17.481 1.00 94.50 99 LEU A C 1
ATOM 827 O O . LEU A 1 99 ? -9.872 14.577 18.207 1.00 94.50 99 LEU A O 1
ATOM 831 N N . ILE A 1 100 ? -7.907 13.806 17.454 1.00 95.81 100 ILE A N 1
ATOM 832 C CA . ILE A 1 100 ? -7.950 12.531 18.189 1.00 95.81 100 ILE A CA 1
ATOM 833 C C . ILE A 1 100 ? -8.125 12.751 19.706 1.00 95.81 100 ILE A C 1
ATOM 835 O O . ILE A 1 100 ? -9.044 12.166 20.285 1.00 95.81 100 ILE A O 1
ATOM 839 N N . PRO A 1 101 ? -7.367 13.638 20.387 1.00 95.25 101 PRO A N 1
ATOM 840 C CA . PRO A 1 101 ? -7.613 13.938 21.798 1.00 95.25 101 PRO A CA 1
ATOM 841 C C . PRO A 1 101 ? -9.027 14.465 22.081 1.00 95.25 101 PRO A C 1
ATOM 843 O O . PRO A 1 101 ? -9.617 14.133 23.113 1.00 95.25 101 PRO A O 1
ATOM 846 N N . ARG A 1 102 ? -9.588 15.288 21.179 1.00 94.88 102 ARG A N 1
ATOM 847 C CA . ARG A 1 102 ? -10.962 15.809 21.300 1.00 94.88 102 ARG A CA 1
ATOM 848 C C . ARG A 1 102 ? -11.981 14.686 21.128 1.00 94.88 102 ARG A C 1
ATOM 850 O O . ARG A 1 102 ? -12.894 14.575 21.946 1.00 94.88 102 ARG A O 1
ATOM 857 N N . PHE A 1 103 ? -11.776 13.824 20.136 1.00 94.44 103 PHE A N 1
ATOM 858 C CA . PHE A 1 103 ? -12.588 12.638 19.905 1.00 94.44 103 PHE A CA 1
ATOM 859 C C . PHE A 1 103 ? -12.586 11.734 21.140 1.00 94.44 103 PHE A C 1
ATOM 861 O O . PHE A 1 103 ? -13.653 11.482 21.697 1.00 94.44 103 PHE A O 1
ATOM 868 N N . ASN A 1 104 ? -11.412 11.375 21.666 1.00 94.06 104 ASN A N 1
ATOM 869 C CA . ASN A 1 104 ? -11.272 10.544 22.866 1.00 94.06 104 ASN A CA 1
ATOM 870 C C . ASN A 1 104 ? -12.010 11.115 24.084 1.00 94.06 104 ASN A C 1
ATOM 872 O O . ASN A 1 104 ? -12.591 10.358 24.862 1.00 94.06 104 ASN A O 1
ATOM 876 N N . ARG A 1 105 ? -12.016 12.445 24.263 1.00 92.06 105 ARG A N 1
ATOM 877 C CA . ARG A 1 105 ? -12.819 13.094 25.313 1.00 92.06 105 ARG A CA 1
ATOM 878 C C . ARG A 1 105 ? -14.316 12.949 25.053 1.00 92.06 105 ARG A C 1
ATOM 880 O O . ARG A 1 105 ? -15.047 12.624 25.984 1.00 92.06 105 ARG A O 1
ATOM 887 N N . SER A 1 106 ? -14.758 13.161 23.813 1.00 90.44 106 SER A N 1
ATOM 888 C CA . SER A 1 106 ? -16.177 13.089 23.439 1.00 90.44 106 SER A CA 1
ATOM 889 C C . SER A 1 106 ? -16.770 11.683 23.577 1.00 90.44 106 SER A C 1
ATOM 891 O O . SER A 1 106 ? -17.905 11.548 24.022 1.00 90.44 106 SER A O 1
ATOM 893 N N . VAL A 1 107 ? -15.990 10.637 23.279 1.00 87.62 107 VAL A N 1
ATOM 894 C CA . VAL A 1 107 ? -16.427 9.235 23.402 1.00 87.62 107 VAL A CA 1
ATOM 895 C C . VAL A 1 107 ? -16.111 8.614 24.768 1.00 87.62 107 VAL A C 1
ATOM 897 O O . VAL A 1 107 ? -16.337 7.426 24.975 1.00 87.62 107 VAL A O 1
ATOM 900 N N . GLY A 1 108 ? -15.580 9.397 25.713 1.00 86.44 108 GLY A N 1
ATOM 901 C CA . GLY A 1 108 ? -15.319 8.951 27.084 1.00 86.44 108 GLY A CA 1
ATOM 902 C C . GLY A 1 108 ? -14.076 8.074 27.280 1.00 86.44 108 GLY A C 1
ATOM 903 O O . GLY A 1 108 ? -13.853 7.613 28.395 1.00 86.44 108 GLY A O 1
ATOM 904 N N . ILE A 1 109 ? -13.225 7.892 26.262 1.00 85.94 109 ILE A N 1
ATOM 905 C CA . ILE A 1 109 ? -11.987 7.087 26.348 1.00 85.94 109 ILE A CA 1
ATOM 906 C C . ILE A 1 109 ? -11.044 7.615 27.444 1.00 85.94 109 ILE A C 1
ATOM 908 O O . ILE A 1 109 ? -10.426 6.842 28.168 1.00 85.94 109 ILE A O 1
ATOM 912 N N . ASN A 1 110 ? -10.969 8.936 27.632 1.00 79.50 110 ASN A N 1
ATOM 913 C CA . ASN A 1 110 ? -10.072 9.537 28.629 1.00 79.50 110 ASN A CA 1
ATOM 914 C C . ASN A 1 110 ? -10.557 9.420 30.088 1.00 79.50 110 ASN A C 1
ATOM 916 O O . ASN A 1 110 ? -9.805 9.775 30.990 1.00 79.50 110 ASN A O 1
ATOM 920 N N . ARG A 1 111 ? -11.788 8.954 30.347 1.00 73.81 111 ARG A N 1
ATOM 921 C CA . ARG A 1 111 ? -12.350 8.878 31.713 1.00 73.81 111 ARG A CA 1
ATOM 922 C C . ARG A 1 111 ? -11.990 7.589 32.464 1.00 73.81 111 ARG A C 1
ATOM 924 O O . ARG A 1 111 ? -12.324 7.453 33.632 1.00 73.81 111 ARG A O 1
ATOM 931 N N . ILE A 1 112 ? -11.292 6.655 31.819 1.00 62.41 112 ILE A N 1
ATOM 932 C CA . ILE A 1 112 ? -11.132 5.268 32.294 1.00 62.41 112 ILE A CA 1
ATOM 933 C C . ILE A 1 112 ? -10.103 5.112 33.443 1.00 62.41 112 ILE A C 1
ATOM 935 O O . ILE A 1 112 ? -9.963 4.029 34.000 1.00 62.41 112 ILE A O 1
ATOM 939 N N . GLY A 1 113 ? -9.434 6.187 33.875 1.00 64.31 113 GLY A N 1
ATOM 940 C CA . GLY A 1 113 ? -8.463 6.157 34.982 1.00 64.31 113 GLY A CA 1
ATOM 941 C C . GLY A 1 113 ? -8.987 6.587 36.357 1.00 64.31 113 GLY A C 1
ATOM 942 O O . GLY A 1 113 ? -8.262 6.451 37.338 1.00 64.31 113 GLY A O 1
ATOM 943 N N . ASP A 1 114 ? -10.207 7.121 36.456 1.00 68.88 114 ASP A N 1
ATOM 944 C CA . ASP A 1 114 ? -10.706 7.681 37.715 1.00 68.88 114 ASP A CA 1
ATOM 945 C C . ASP A 1 114 ? -11.503 6.616 38.490 1.00 68.88 114 ASP A C 1
ATOM 947 O O . ASP A 1 114 ? -12.689 6.389 38.243 1.00 68.88 114 ASP A O 1
ATOM 951 N N . GLU A 1 115 ? -10.840 5.909 39.416 1.00 67.38 115 GLU A N 1
ATOM 952 C CA . GLU A 1 115 ? -11.399 4.764 40.167 1.00 67.38 115 GLU A CA 1
ATOM 953 C C . GLU A 1 115 ? -12.752 5.057 40.838 1.00 67.38 115 GLU A C 1
ATOM 955 O O . GLU A 1 115 ? -13.545 4.140 41.077 1.00 67.38 115 GLU A O 1
ATOM 960 N N . LYS A 1 116 ? -13.032 6.333 41.132 1.00 69.19 116 LYS A N 1
ATOM 961 C CA . LYS A 1 116 ? -14.271 6.786 41.775 1.00 69.19 116 LYS A CA 1
ATOM 962 C C . LYS A 1 116 ? -15.469 6.853 40.827 1.00 69.19 116 LYS A C 1
ATOM 964 O O . LYS A 1 116 ? -16.601 6.821 41.299 1.00 69.19 116 LYS A O 1
ATOM 969 N N . THR A 1 117 ? -15.248 6.883 39.513 1.00 60.12 117 THR A N 1
ATOM 970 C CA . THR A 1 117 ? -16.299 6.823 38.487 1.00 60.12 117 THR A CA 1
ATOM 971 C C . THR A 1 117 ? -16.155 5.551 37.652 1.00 60.12 117 THR A C 1
ATOM 973 O O . THR A 1 117 ? -16.064 5.581 36.431 1.00 60.12 117 THR A O 1
ATOM 976 N N . LYS A 1 118 ? -16.253 4.384 38.311 1.00 58.22 118 LYS A N 1
ATOM 977 C CA . LYS A 1 118 ? -16.566 3.083 37.672 1.00 58.22 118 LYS A CA 1
ATOM 978 C C . LYS A 1 118 ? -17.976 3.040 37.055 1.00 58.22 118 LYS A C 1
ATOM 980 O O . LYS A 1 118 ? -18.598 1.979 36.966 1.00 58.22 118 LYS A O 1
ATOM 985 N N . GLU A 1 119 ? -18.513 4.182 36.643 1.00 58.41 119 GLU A N 1
ATOM 986 C CA . GLU A 1 119 ? -19.651 4.188 35.746 1.00 58.41 119 GLU A CA 1
ATOM 987 C C . GLU A 1 119 ? -19.182 3.469 34.480 1.00 58.41 119 GLU A C 1
ATOM 989 O O . GLU A 1 119 ? -18.099 3.757 33.970 1.00 58.41 119 GLU A O 1
ATOM 994 N N . LYS A 1 120 ? -19.926 2.444 34.047 1.00 60.66 120 LYS A N 1
ATOM 995 C CA . LYS A 1 120 ? -19.610 1.668 32.846 1.00 60.66 120 LYS A CA 1
ATOM 996 C C . LYS A 1 120 ? -19.567 2.642 31.672 1.00 60.66 120 LYS A C 1
ATOM 998 O O . LYS A 1 120 ? -20.599 2.898 31.061 1.00 60.66 120 LYS A O 1
ATOM 1003 N N . VAL A 1 121 ? -18.392 3.197 31.376 1.00 57.09 121 VAL A N 1
ATOM 1004 C CA . VAL A 1 121 ? -18.164 3.941 30.147 1.00 57.09 121 VAL A CA 1
ATOM 1005 C C . VAL A 1 121 ? -18.512 2.956 29.053 1.00 57.09 121 VAL A C 1
ATOM 1007 O O . VAL A 1 121 ? -17.871 1.913 28.904 1.00 57.09 121 VAL A O 1
ATOM 1010 N N . ASP A 1 122 ? -19.609 3.248 28.369 1.00 58.66 122 ASP A N 1
ATOM 1011 C CA . ASP A 1 122 ? -20.097 2.480 27.249 1.00 58.66 122 ASP A CA 1
ATOM 1012 C C . ASP A 1 122 ? -19.030 2.568 26.153 1.00 58.66 122 ASP A C 1
ATOM 1014 O O . ASP A 1 122 ? -19.118 3.377 25.232 1.00 58.66 122 ASP A O 1
ATOM 1018 N N . ALA A 1 123 ? -18.030 1.682 26.206 1.00 65.00 123 ALA A N 1
ATOM 1019 C CA . ALA A 1 123 ? -17.048 1.421 25.150 1.00 65.00 123 ALA A CA 1
ATOM 1020 C C . ALA A 1 123 ? -17.718 0.829 23.886 1.00 65.00 123 ALA A C 1
ATOM 1022 O O . ALA A 1 123 ? -17.118 0.096 23.100 1.00 65.00 123 ALA A O 1
ATOM 1023 N N . LYS A 1 124 ? -19.005 1.136 23.695 1.00 80.06 124 LYS A N 1
ATOM 1024 C CA . LYS A 1 124 ? -19.871 0.701 22.614 1.00 80.06 124 LYS A CA 1
ATOM 1025 C C . LYS A 1 124 ? -19.373 1.200 21.268 1.00 80.06 124 LYS A C 1
ATOM 1027 O O . LYS A 1 124 ? -19.675 0.547 20.285 1.00 80.06 124 LYS A O 1
ATOM 1032 N N . PHE A 1 125 ? -18.622 2.298 21.204 1.00 85.81 125 PHE A N 1
ATOM 1033 C CA . PHE A 1 125 ? -18.142 2.830 19.928 1.00 85.81 125 PHE A CA 1
ATOM 1034 C C . PHE A 1 125 ? -16.995 2.003 19.350 1.00 85.81 125 PHE A C 1
ATOM 1036 O O . PHE A 1 125 ? -17.073 1.557 18.209 1.00 85.81 125 PHE A O 1
ATOM 1043 N N . GLY A 1 126 ? -15.968 1.710 20.151 1.00 89.31 126 GLY A N 1
ATOM 1044 C CA . GLY A 1 126 ? -14.772 1.032 19.652 1.00 89.31 126 GLY A CA 1
ATOM 1045 C C . GLY A 1 126 ? -14.990 -0.425 19.228 1.00 89.31 126 GLY A C 1
ATOM 1046 O O . GLY A 1 126 ? -14.224 -0.955 18.428 1.00 89.31 126 GLY A O 1
ATOM 1047 N N . ARG A 1 127 ? -16.069 -1.077 19.687 1.00 93.62 127 ARG A N 1
ATOM 1048 C CA . ARG A 1 127 ? -16.492 -2.393 19.160 1.00 93.62 127 ARG A CA 1
ATOM 1049 C C . ARG A 1 127 ? -17.051 -2.336 17.735 1.00 93.62 127 ARG A C 1
ATOM 1051 O O . ARG A 1 127 ? -17.156 -3.377 17.101 1.00 93.62 127 ARG A O 1
ATOM 1058 N N . TYR A 1 128 ? -17.452 -1.163 17.248 1.00 95.19 128 TYR A N 1
ATOM 1059 C CA . TYR A 1 128 ? -17.920 -1.007 15.872 1.00 95.19 128 TYR A CA 1
ATOM 1060 C C . TYR A 1 128 ? -16.786 -0.631 14.925 1.00 95.19 128 TYR A C 1
ATOM 1062 O O . TYR A 1 128 ? -16.869 -0.945 13.742 1.00 95.19 128 TYR A O 1
ATOM 1070 N N . THR A 1 129 ? -15.724 -0.003 15.437 1.00 96.50 129 THR A N 1
ATOM 1071 C CA . THR A 1 129 ? -14.573 0.419 14.640 1.00 96.50 129 THR A CA 1
ATOM 1072 C C . THR A 1 129 ? -13.821 -0.780 14.079 1.00 96.50 129 THR A C 1
ATOM 1074 O O . THR A 1 129 ? -13.178 -1.528 14.813 1.00 96.50 129 THR A O 1
ATOM 1077 N N . LYS A 1 130 ? -13.903 -0.932 12.756 1.00 97.12 130 LYS A N 1
ATOM 1078 C CA . LYS A 1 130 ? -13.185 -1.931 11.959 1.00 97.12 130 LYS A CA 1
ATOM 1079 C C . LYS A 1 130 ? -12.009 -1.310 11.212 1.00 97.12 130 LYS A C 1
ATOM 1081 O O . LYS A 1 130 ? -10.984 -1.961 11.057 1.00 97.12 130 LYS A O 1
ATOM 1086 N N . ARG A 1 131 ? -12.107 -0.050 10.792 1.00 96.31 131 ARG A N 1
ATOM 1087 C CA . ARG A 1 131 ? -11.020 0.655 10.102 1.00 96.31 131 ARG A CA 1
ATOM 1088 C C . ARG A 1 131 ? -10.695 1.966 10.793 1.00 96.31 131 ARG A C 1
ATOM 1090 O O . ARG A 1 131 ? -11.599 2.730 11.131 1.00 96.31 131 ARG A O 1
ATOM 1097 N N . LEU A 1 132 ? -9.405 2.214 10.968 1.00 96.50 132 LEU A N 1
ATOM 1098 C CA . LEU A 1 132 ? -8.865 3.462 11.483 1.00 96.50 132 LEU A CA 1
ATOM 1099 C C . LEU A 1 132 ? -7.834 3.988 10.488 1.00 96.50 132 LEU A C 1
ATOM 1101 O O . LEU A 1 132 ? -6.822 3.334 10.243 1.00 96.50 132 LEU A O 1
ATOM 1105 N N . TYR A 1 133 ? -8.127 5.146 9.909 1.00 95.25 133 TYR A N 1
ATOM 1106 C CA . TYR A 1 133 ? -7.239 5.883 9.022 1.00 95.25 133 TYR A CA 1
ATOM 1107 C C . TYR A 1 133 ? -6.831 7.191 9.694 1.00 95.25 133 TYR A C 1
ATOM 1109 O O . TYR A 1 133 ? -7.682 7.945 10.173 1.00 95.25 133 TYR A O 1
ATOM 1117 N N . VAL A 1 134 ? -5.531 7.452 9.730 1.00 94.38 134 VAL A N 1
ATOM 1118 C CA . VAL A 1 134 ? -4.953 8.696 10.232 1.00 94.38 134 VAL A CA 1
ATOM 1119 C C . VAL A 1 134 ? -4.054 9.254 9.145 1.00 94.38 134 VAL A C 1
ATOM 1121 O O . VAL A 1 134 ? -3.098 8.596 8.737 1.00 94.38 134 VAL A O 1
ATOM 1124 N N . ALA A 1 135 ? -4.399 10.445 8.666 1.00 90.81 135 ALA A N 1
ATOM 1125 C CA . ALA A 1 135 ? -3.598 11.173 7.701 1.00 90.81 135 ALA A CA 1
ATOM 1126 C C . ALA A 1 135 ? -2.418 11.878 8.389 1.00 90.81 135 ALA A C 1
ATOM 1128 O O . ALA A 1 135 ? -2.204 11.785 9.601 1.00 90.81 135 ALA A O 1
ATOM 1129 N N . HIS A 1 136 ? -1.667 12.634 7.597 1.00 82.62 136 HIS A N 1
ATOM 1130 C CA . HIS A 1 136 ? -0.507 13.386 8.044 1.00 82.62 136 HIS A CA 1
ATOM 1131 C C . HIS A 1 136 ? -0.844 14.366 9.185 1.00 82.62 136 HIS A C 1
ATOM 1133 O O . HIS A 1 136 ? -1.759 15.183 9.095 1.00 82.62 136 HIS A O 1
ATOM 1139 N N . SER A 1 137 ? -0.051 14.329 10.259 1.00 77.56 137 SER A N 1
ATOM 1140 C CA . SER A 1 137 ? -0.092 15.343 11.318 1.00 77.56 137 SER A CA 1
ATOM 1141 C C . SER A 1 137 ? 0.939 16.422 11.033 1.00 77.56 137 SER A C 1
ATOM 1143 O O . SER A 1 137 ? 2.123 16.120 10.941 1.00 77.56 137 SER A O 1
ATOM 1145 N N . LYS A 1 138 ? 0.537 17.695 10.988 1.00 80.94 138 LYS A N 1
ATOM 1146 C CA . LYS A 1 138 ? 1.511 18.804 11.036 1.00 80.94 138 LYS A CA 1
ATOM 1147 C C . LYS A 1 138 ? 2.182 18.922 12.409 1.00 80.94 138 LYS A C 1
ATOM 1149 O O . LYS A 1 138 ? 3.249 19.515 12.522 1.00 80.94 138 LYS A O 1
ATOM 1154 N N . LEU A 1 139 ? 1.546 18.377 13.447 1.00 74.38 139 LEU A N 1
ATOM 1155 C CA . LEU A 1 139 ? 2.004 18.449 14.827 1.00 74.38 139 LEU A CA 1
ATOM 1156 C C . LEU A 1 139 ? 2.845 17.221 15.174 1.00 74.38 139 LEU A C 1
ATOM 1158 O O . LEU A 1 139 ? 2.376 16.086 15.078 1.00 74.38 139 LEU A O 1
ATOM 1162 N N . GLN A 1 140 ? 4.073 17.478 15.614 1.00 79.12 140 GLN A N 1
ATOM 1163 C CA . GLN A 1 140 ? 4.960 16.500 16.229 1.00 79.12 140 GLN A CA 1
ATOM 1164 C C . GLN A 1 140 ? 4.770 16.571 17.746 1.00 79.12 140 GLN A C 1
ATOM 1166 O O . GLN A 1 140 ? 5.454 17.331 18.424 1.00 79.12 140 GLN A O 1
ATOM 1171 N N . ASP A 1 141 ? 3.794 15.829 18.265 1.00 89.00 141 ASP A N 1
ATOM 1172 C CA . ASP A 1 141 ? 3.457 15.836 19.690 1.00 89.00 141 ASP A CA 1
ATOM 1173 C C . ASP A 1 141 ? 3.326 14.403 20.222 1.00 89.00 141 ASP A C 1
ATOM 1175 O O . ASP A 1 141 ? 2.483 13.626 19.766 1.00 89.00 141 ASP A O 1
ATOM 1179 N N . ASP A 1 142 ? 4.140 14.047 21.215 1.00 91.00 142 ASP A N 1
ATOM 1180 C CA . ASP A 1 142 ? 4.055 12.748 21.888 1.00 91.00 142 ASP A CA 1
ATOM 1181 C C . ASP A 1 142 ? 2.692 12.558 22.583 1.00 91.00 142 ASP A C 1
ATOM 1183 O O . ASP A 1 142 ? 2.181 11.437 22.658 1.00 91.00 142 ASP A O 1
ATOM 1187 N N . ALA A 1 143 ? 2.040 13.639 23.034 1.00 92.94 143 ALA A N 1
ATOM 1188 C CA . ALA A 1 143 ? 0.704 13.567 23.624 1.00 92.94 143 ALA A CA 1
ATOM 1189 C C . ALA A 1 143 ? -0.358 13.134 22.602 1.00 92.94 143 ALA A C 1
ATOM 1191 O O . ALA A 1 143 ? -1.332 12.458 22.956 1.00 92.94 143 ALA A O 1
ATOM 1192 N N . LEU A 1 144 ? -0.167 13.486 21.328 1.00 93.69 144 LEU A N 1
ATOM 1193 C CA . LEU A 1 144 ? -1.019 13.031 20.238 1.00 93.69 144 LEU A CA 1
ATOM 1194 C C . LEU A 1 144 ? -0.821 11.531 19.976 1.00 93.69 144 LEU A C 1
ATOM 1196 O O . LEU A 1 144 ? -1.811 10.803 19.874 1.00 93.69 144 LEU A O 1
ATOM 1200 N N . ALA A 1 145 ? 0.426 11.055 19.924 1.00 92.69 145 ALA A N 1
ATOM 1201 C CA . ALA A 1 145 ? 0.727 9.632 19.753 1.00 92.69 145 ALA A CA 1
ATOM 1202 C C . ALA A 1 145 ? 0.178 8.777 20.910 1.00 92.69 145 ALA A C 1
ATOM 1204 O O . ALA A 1 145 ? -0.381 7.699 20.692 1.00 92.69 145 ALA A O 1
ATOM 1205 N N . GLU A 1 146 ? 0.252 9.284 22.140 1.00 94.50 146 GLU A N 1
ATOM 1206 C CA . GLU A 1 146 ? -0.345 8.652 23.317 1.00 94.50 146 GLU A CA 1
ATOM 1207 C C . GLU A 1 146 ? -1.882 8.627 23.232 1.00 94.50 146 GLU A C 1
ATOM 1209 O O . GLU A 1 146 ? -2.511 7.588 23.449 1.00 94.50 146 GLU A O 1
ATOM 1214 N N . ALA A 1 147 ? -2.519 9.740 22.847 1.00 95.69 147 ALA A N 1
ATOM 1215 C CA . ALA A 1 147 ? -3.965 9.777 22.627 1.00 95.69 147 ALA A CA 1
ATOM 1216 C C . ALA A 1 147 ? -4.401 8.787 21.532 1.00 95.69 147 ALA A C 1
ATOM 1218 O O . ALA A 1 147 ? -5.425 8.111 21.670 1.00 95.69 147 ALA A O 1
ATOM 1219 N N . PHE A 1 148 ? -3.615 8.657 20.468 1.00 96.06 148 PHE A N 1
ATOM 1220 C CA . PHE A 1 148 ? -3.863 7.691 19.408 1.00 96.06 148 PHE A CA 1
ATOM 1221 C C . PHE A 1 148 ? -3.696 6.240 19.880 1.00 96.06 148 PHE A C 1
ATOM 1223 O O . PHE A 1 148 ? -4.570 5.408 19.640 1.00 96.06 148 PHE A O 1
ATOM 1230 N N . SER A 1 149 ? -2.645 5.943 20.642 1.00 96.50 149 SER A N 1
ATOM 1231 C CA . SER A 1 149 ? -2.415 4.618 21.236 1.00 96.50 149 SER A CA 1
ATOM 1232 C C . SER A 1 149 ? -3.565 4.201 22.162 1.00 96.50 149 SER A C 1
ATOM 1234 O O . SER A 1 149 ? -4.018 3.049 22.144 1.00 96.50 149 SER A O 1
ATOM 1236 N N . ARG A 1 150 ? -4.130 5.156 22.914 1.00 95.31 150 ARG A N 1
ATOM 1237 C CA . ARG A 1 150 ? -5.355 4.940 23.702 1.00 95.31 150 ARG A CA 1
ATOM 1238 C C . ARG A 1 150 ? -6.562 4.650 22.827 1.00 95.31 150 ARG A C 1
ATOM 1240 O O . ARG A 1 150 ? -7.320 3.746 23.165 1.00 95.31 150 ARG A O 1
ATOM 1247 N N . LEU A 1 151 ? -6.750 5.376 21.724 1.00 96.12 151 LEU A N 1
ATOM 1248 C CA . LEU A 1 151 ? -7.841 5.107 20.786 1.00 96.12 151 LEU A CA 1
ATOM 1249 C C . LEU A 1 151 ? -7.759 3.667 20.260 1.00 96.12 151 LEU A C 1
ATOM 1251 O O . LEU A 1 151 ? -8.728 2.924 20.398 1.00 96.12 151 LEU A O 1
ATOM 1255 N N . VAL A 1 152 ? -6.587 3.248 19.770 1.00 96.81 152 VAL A N 1
ATOM 1256 C CA . VAL A 1 152 ? -6.341 1.879 19.279 1.00 96.81 152 VAL A CA 1
ATOM 1257 C C . VAL A 1 152 ? -6.660 0.839 20.356 1.00 96.81 152 VAL A C 1
ATOM 1259 O O . VAL A 1 152 ? -7.362 -0.141 20.095 1.00 96.81 152 VAL A O 1
ATOM 1262 N N . SER A 1 153 ? -6.235 1.089 21.597 1.00 95.44 153 SER A N 1
ATOM 1263 C CA . SER A 1 153 ? -6.494 0.188 22.727 1.00 95.44 153 SER A CA 1
ATOM 1264 C C . SER A 1 153 ? -7.981 -0.007 23.039 1.00 95.44 153 SER A C 1
ATOM 1266 O O . SER A 1 153 ? -8.372 -1.050 23.563 1.00 95.44 153 SER A O 1
ATOM 1268 N N . HIS A 1 154 ? -8.821 0.969 22.686 1.00 95.12 154 HIS A N 1
ATOM 1269 C CA . HIS A 1 154 ? -10.268 0.925 22.890 1.00 95.12 154 HIS A CA 1
ATOM 1270 C C . HIS A 1 154 ? -11.041 0.434 21.663 1.00 95.12 154 HIS A C 1
ATOM 1272 O O . HIS A 1 154 ? -12.269 0.404 21.708 1.00 95.12 154 HIS A O 1
ATOM 1278 N N . THR A 1 155 ? -10.362 0.000 20.597 1.00 96.31 155 THR A N 1
ATOM 1279 C CA . THR A 1 155 ? -10.984 -0.505 19.361 1.00 96.31 155 THR A CA 1
ATOM 1280 C C . THR A 1 155 ? -10.765 -2.014 19.176 1.00 96.31 155 THR A C 1
ATOM 1282 O O . THR A 1 155 ? -10.048 -2.433 18.276 1.00 96.31 155 THR A O 1
ATOM 1285 N N . PRO A 1 156 ? -11.366 -2.895 20.001 1.00 96.38 156 PRO A N 1
ATOM 1286 C CA . PRO A 1 156 ? -11.063 -4.333 19.981 1.00 96.38 156 PRO A CA 1
ATOM 1287 C C . PRO A 1 156 ? -11.436 -5.043 18.669 1.00 96.38 156 PRO A C 1
ATOM 1289 O O . PRO A 1 156 ? -10.959 -6.146 18.413 1.00 96.38 156 PRO A O 1
ATOM 1292 N N . SER A 1 157 ? -12.309 -4.444 17.854 1.00 96.69 157 SER A N 1
ATOM 1293 C CA . SER A 1 157 ? -12.745 -4.989 16.558 1.00 96.69 157 SER A CA 1
ATOM 1294 C C . SER A 1 157 ? -11.970 -4.418 15.368 1.00 96.69 157 SER A C 1
ATOM 1296 O O . SER A 1 157 ? -12.365 -4.652 14.227 1.00 96.69 157 SER A O 1
ATOM 1298 N N . LEU A 1 158 ? -10.875 -3.694 15.629 1.00 97.75 158 LEU A N 1
ATOM 1299 C CA . LEU A 1 158 ? -10.055 -3.083 14.596 1.00 97.75 158 LEU A CA 1
ATOM 1300 C C . LEU A 1 158 ? -9.448 -4.153 13.680 1.00 97.75 158 LEU A C 1
ATOM 1302 O O . LEU A 1 158 ? -8.746 -5.055 14.121 1.00 97.75 158 LEU A O 1
ATOM 1306 N N . GLN A 1 159 ? -9.742 -4.019 12.397 1.00 97.56 159 GLN A N 1
ATOM 1307 C CA . GLN A 1 159 ? -9.396 -4.923 11.306 1.00 97.56 159 GLN A CA 1
ATOM 1308 C C . GLN A 1 159 ? -8.314 -4.323 10.400 1.00 97.56 159 GLN A C 1
ATOM 1310 O O . GLN A 1 159 ? -7.381 -5.020 10.000 1.00 97.56 159 GLN A O 1
ATOM 1315 N N . SER A 1 160 ? -8.394 -3.014 10.149 1.00 96.88 160 SER A N 1
ATOM 1316 C CA . SER A 1 160 ? -7.433 -2.261 9.345 1.00 96.88 160 SER A CA 1
ATOM 1317 C C . SER A 1 160 ? -6.950 -1.018 10.083 1.00 96.88 160 SER A C 1
ATOM 1319 O O . SER A 1 160 ? -7.756 -0.166 10.462 1.00 96.88 160 SER A O 1
ATOM 1321 N N . LEU A 1 161 ? -5.634 -0.886 10.227 1.00 97.12 161 LEU A N 1
ATOM 1322 C CA . LEU A 1 161 ? -4.967 0.294 10.768 1.00 97.12 161 LEU A CA 1
ATOM 1323 C C . LEU A 1 161 ? -4.089 0.914 9.686 1.00 97.12 161 LEU A C 1
ATOM 1325 O O . LEU A 1 161 ? -3.186 0.249 9.183 1.00 97.12 161 LEU A O 1
ATOM 1329 N N . ILE A 1 162 ? -4.357 2.171 9.341 1.00 95.44 162 ILE A N 1
ATOM 1330 C CA . ILE A 1 162 ? -3.621 2.906 8.315 1.00 95.44 162 ILE A CA 1
ATOM 1331 C C . ILE A 1 162 ? -3.172 4.245 8.884 1.00 95.44 162 ILE A C 1
ATOM 1333 O O . ILE A 1 162 ? -3.993 5.055 9.309 1.00 95.44 162 ILE A O 1
ATOM 1337 N N . ILE A 1 163 ? -1.863 4.455 8.884 1.00 95.00 163 ILE A N 1
ATOM 1338 C CA . ILE A 1 163 ? -1.209 5.674 9.341 1.00 95.00 163 ILE A CA 1
ATOM 1339 C C . ILE A 1 163 ? -0.364 6.164 8.179 1.00 95.00 163 ILE A C 1
ATOM 1341 O O . ILE A 1 163 ? 0.706 5.613 7.916 1.00 95.00 163 ILE A O 1
ATOM 1345 N N . ASP A 1 164 ? -0.874 7.169 7.481 1.00 91.81 164 ASP A N 1
ATOM 1346 C CA . ASP A 1 164 ? -0.183 7.789 6.362 1.00 91.81 164 ASP A CA 1
ATOM 1347 C C . ASP A 1 164 ? 0.520 9.062 6.847 1.00 91.81 164 ASP A C 1
ATOM 1349 O O . ASP A 1 164 ? -0.048 9.875 7.580 1.00 91.81 164 ASP A O 1
ATOM 1353 N N . SER A 1 165 ? 1.802 9.211 6.538 1.00 87.25 165 SER A N 1
ATOM 1354 C CA . SER A 1 165 ? 2.638 10.283 7.091 1.00 87.25 165 SER A CA 1
ATOM 1355 C C . SER A 1 165 ? 3.744 10.650 6.119 1.00 87.25 165 SER A C 1
ATOM 1357 O O . SER A 1 165 ? 4.777 9.997 6.086 1.00 87.25 165 SER A O 1
ATOM 1359 N N . HIS A 1 166 ? 3.571 11.712 5.341 1.00 82.50 166 HIS A N 1
ATOM 1360 C CA . HIS A 1 166 ? 4.602 12.126 4.393 1.00 82.50 166 HIS A CA 1
ATOM 1361 C C . HIS A 1 166 ? 5.710 12.958 5.064 1.00 82.50 166 HIS A C 1
ATOM 1363 O O . HIS A 1 166 ? 5.403 13.896 5.808 1.00 82.50 166 HIS A O 1
ATOM 1369 N N . PRO A 1 167 ? 6.998 12.684 4.768 1.00 80.25 167 PRO A N 1
ATOM 1370 C CA . PRO A 1 167 ? 8.108 13.515 5.221 1.00 80.25 167 PRO A CA 1
ATOM 1371 C C . PRO A 1 167 ? 7.906 14.995 4.845 1.00 80.25 167 PRO A C 1
ATOM 1373 O O . PRO A 1 167 ? 7.400 15.281 3.759 1.00 80.25 167 PRO A O 1
ATOM 1376 N N . PRO A 1 168 ? 8.308 15.950 5.704 1.00 81.88 168 PRO A N 1
ATOM 1377 C CA . PRO A 1 168 ? 9.048 15.773 6.961 1.00 81.88 168 PRO A CA 1
ATOM 1378 C C . PRO A 1 168 ? 8.160 15.463 8.182 1.00 81.88 168 PRO A C 1
ATOM 1380 O O . PRO A 1 168 ? 8.648 15.434 9.312 1.00 81.88 168 PRO A O 1
ATOM 1383 N N . PHE A 1 169 ? 6.858 15.269 7.987 1.00 85.19 169 PHE A N 1
ATOM 1384 C CA . PHE A 1 169 ? 5.904 15.095 9.072 1.00 85.19 169 PHE A CA 1
ATOM 1385 C C . PHE A 1 169 ? 5.745 13.618 9.447 1.00 85.19 169 PHE A C 1
ATOM 1387 O O . PHE A 1 169 ? 5.644 12.745 8.588 1.00 85.19 169 PHE A O 1
ATOM 1394 N N . SER A 1 170 ? 5.721 13.329 10.748 1.00 86.25 170 SER A N 1
ATOM 1395 C CA . SER A 1 170 ? 5.529 11.977 11.273 1.00 86.25 170 SER A CA 1
ATOM 1396 C C . SER A 1 170 ? 4.650 12.025 12.515 1.00 86.25 170 SER A C 1
ATOM 1398 O O . SER A 1 170 ? 4.854 12.874 13.385 1.00 86.25 170 SER A O 1
ATOM 1400 N N . LEU A 1 171 ? 3.704 11.085 12.613 1.00 87.88 171 LEU A N 1
ATOM 1401 C CA . LEU A 1 171 ? 2.948 10.834 13.844 1.00 87.88 171 LEU A CA 1
ATOM 1402 C C . LEU A 1 171 ? 3.855 10.324 14.982 1.00 87.88 171 LEU A C 1
ATOM 1404 O O . LEU A 1 171 ? 3.479 10.393 16.150 1.00 87.88 171 LEU A O 1
ATOM 1408 N N . PHE A 1 172 ? 5.055 9.839 14.647 1.00 91.94 172 PHE A N 1
ATOM 1409 C CA . PHE A 1 172 ? 6.049 9.315 15.581 1.00 91.94 172 PHE A CA 1
ATOM 1410 C C . PHE A 1 172 ? 7.300 10.207 15.583 1.00 91.94 172 PHE A C 1
ATOM 1412 O O . PHE A 1 172 ? 8.315 9.865 14.969 1.00 91.94 172 PHE A O 1
ATOM 1419 N N . PRO A 1 173 ? 7.257 11.376 16.246 1.00 89.00 173 PRO A N 1
ATOM 1420 C CA . PRO A 1 173 ? 8.420 12.261 16.320 1.00 89.00 173 PRO A CA 1
ATOM 1421 C C . PRO A 1 173 ? 9.558 11.660 17.160 1.00 89.00 173 PRO A C 1
ATOM 1423 O O . PRO A 1 173 ? 10.738 11.965 16.938 1.00 89.00 173 PRO A O 1
ATOM 1426 N N . SER A 1 174 ? 9.208 10.774 18.096 1.00 93.25 174 SER A N 1
ATOM 1427 C CA . SER A 1 174 ? 10.106 10.060 18.997 1.00 93.25 174 SER A CA 1
ATOM 1428 C C . SER A 1 174 ? 9.929 8.535 18.873 1.00 93.25 174 SER A C 1
ATOM 1430 O O . SER A 1 174 ? 8.844 8.064 18.520 1.00 93.25 174 SER A O 1
ATOM 1432 N N . PRO A 1 175 ? 10.955 7.730 19.205 1.00 94.56 175 PRO A N 1
ATOM 1433 C CA . PRO A 1 175 ? 10.802 6.278 19.313 1.00 94.56 175 PRO A CA 1
ATOM 1434 C C . PRO A 1 175 ? 9.738 5.864 20.343 1.00 94.56 175 PRO A C 1
ATOM 1436 O O . PRO A 1 175 ? 8.958 4.946 20.100 1.00 94.56 175 PRO A O 1
ATOM 1439 N N . SER A 1 176 ? 9.629 6.598 21.457 1.00 95.25 176 SER A N 1
ATOM 1440 C CA . SER A 1 176 ? 8.626 6.357 22.503 1.00 95.25 176 SER A CA 1
ATOM 1441 C C . SER A 1 176 ? 7.187 6.470 22.000 1.00 95.25 176 SER A C 1
ATOM 1443 O O . SER A 1 176 ? 6.341 5.679 22.415 1.00 95.25 176 SER A O 1
ATOM 1445 N N . ALA A 1 177 ? 6.909 7.398 21.077 1.00 94.06 177 ALA A N 1
ATOM 1446 C CA . ALA A 1 177 ? 5.589 7.541 20.465 1.00 94.06 177 ALA A CA 1
ATOM 1447 C C . ALA A 1 177 ? 5.156 6.260 19.732 1.00 94.06 177 ALA A C 1
ATOM 1449 O O . ALA A 1 177 ? 4.019 5.806 19.882 1.00 94.06 177 ALA A O 1
ATOM 1450 N N . PHE A 1 178 ? 6.070 5.638 18.977 1.00 96.06 178 PHE A N 1
ATOM 1451 C CA . PHE A 1 178 ? 5.797 4.355 18.332 1.00 96.06 178 PHE A CA 1
ATOM 1452 C C . PHE A 1 178 ? 5.721 3.211 19.352 1.00 96.06 178 PHE A C 1
ATOM 1454 O O . PHE A 1 178 ? 4.864 2.338 19.220 1.00 96.06 178 PHE A O 1
ATOM 1461 N N . THR A 1 179 ? 6.553 3.223 20.399 1.00 96.06 179 THR A N 1
ATOM 1462 C CA . THR A 1 179 ? 6.495 2.225 21.479 1.00 96.06 179 THR A CA 1
ATOM 1463 C C . THR A 1 179 ? 5.109 2.159 22.127 1.00 96.06 179 THR A C 1
ATOM 1465 O O . THR A 1 179 ? 4.603 1.053 22.323 1.00 96.06 179 THR A O 1
ATOM 1468 N N . SER A 1 180 ? 4.459 3.296 22.408 1.00 96.31 180 SER A N 1
ATOM 1469 C CA . SER A 1 180 ? 3.085 3.315 22.942 1.00 96.31 180 SER A CA 1
ATOM 1470 C C . SER A 1 180 ? 2.087 2.638 21.997 1.00 96.31 180 SER A C 1
ATOM 1472 O O . SER A 1 180 ? 1.250 1.842 22.436 1.00 96.31 180 SER A O 1
ATOM 1474 N N . LEU A 1 181 ? 2.204 2.880 20.687 1.00 97.12 181 LEU A N 1
ATOM 1475 C CA . LEU A 1 181 ? 1.344 2.243 19.690 1.00 97.12 181 LEU A CA 1
ATOM 1476 C C . LEU A 1 181 ? 1.610 0.736 19.602 1.00 97.12 181 LEU A C 1
ATOM 1478 O O . LEU A 1 181 ? 0.669 -0.058 19.606 1.00 97.12 181 LEU A O 1
ATOM 1482 N N . ALA A 1 182 ? 2.878 0.329 19.557 1.00 97.56 182 ALA A N 1
ATOM 1483 C CA . ALA A 1 182 ? 3.277 -1.074 19.561 1.00 97.56 182 ALA A CA 1
ATOM 1484 C C . ALA A 1 182 ? 2.719 -1.798 20.797 1.00 97.56 182 ALA A C 1
ATOM 1486 O O . ALA A 1 182 ? 2.129 -2.874 20.692 1.00 97.56 182 ALA A O 1
ATOM 1487 N N . GLN A 1 183 ? 2.806 -1.183 21.979 1.00 97.56 183 GLN A N 1
ATOM 1488 C CA . GLN A 1 183 ? 2.201 -1.716 23.200 1.00 97.56 183 GLN A CA 1
ATOM 1489 C C . GLN A 1 183 ? 0.677 -1.836 23.088 1.00 97.56 183 GLN A C 1
ATOM 1491 O O . GLN A 1 183 ? 0.125 -2.875 23.454 1.00 97.56 183 GLN A O 1
ATOM 1496 N N . ALA A 1 184 ? -0.012 -0.834 22.540 1.00 97.31 184 ALA A N 1
ATOM 1497 C CA . ALA A 1 184 ? -1.453 -0.905 22.300 1.00 97.31 184 ALA A CA 1
ATOM 1498 C C . ALA A 1 184 ? -1.815 -2.073 21.365 1.00 97.31 184 ALA A C 1
ATOM 1500 O O . ALA A 1 184 ? -2.717 -2.857 21.663 1.00 97.31 184 ALA A O 1
ATOM 1501 N N . LEU A 1 185 ? -1.080 -2.256 20.267 1.00 97.56 185 LEU A N 1
ATOM 1502 C CA . LEU A 1 185 ? -1.307 -3.348 19.315 1.00 97.56 185 LEU A CA 1
ATOM 1503 C C . LEU A 1 185 ? -1.050 -4.731 19.931 1.00 97.56 185 LEU A C 1
ATOM 1505 O O . LEU A 1 185 ? -1.814 -5.666 19.695 1.00 97.56 185 LEU A O 1
ATOM 1509 N N . THR A 1 186 ? -0.001 -4.861 20.744 1.00 96.81 186 THR A N 1
ATOM 1510 C CA . THR A 1 186 ? 0.433 -6.144 21.325 1.00 96.81 186 THR A CA 1
ATOM 1511 C C . THR A 1 186 ? -0.361 -6.567 22.567 1.00 96.81 186 THR A C 1
ATOM 1513 O O . THR A 1 186 ? -0.586 -7.765 22.778 1.00 96.81 186 THR A O 1
ATOM 1516 N N . SER A 1 187 ? -0.814 -5.615 23.388 1.00 95.69 187 SER A N 1
ATOM 1517 C CA . SER A 1 187 ? -1.480 -5.892 24.673 1.00 95.69 187 SER A CA 1
ATOM 1518 C C . SER A 1 187 ? -3.005 -6.019 24.581 1.00 95.69 187 SER A C 1
ATOM 1520 O O . SER A 1 187 ? -3.628 -6.629 25.453 1.00 95.69 187 SER A O 1
ATOM 1522 N N . THR A 1 188 ? -3.628 -5.497 23.522 1.00 94.75 188 THR A N 1
ATOM 1523 C CA . THR A 1 188 ? -5.093 -5.407 23.415 1.00 94.75 188 THR A CA 1
ATOM 1524 C C . THR A 1 188 ? -5.693 -6.542 22.569 1.00 94.75 188 THR A C 1
ATOM 1526 O O . THR A 1 188 ? -4.970 -7.321 21.938 1.00 94.75 188 THR A O 1
ATOM 1529 N N . PRO A 1 189 ? -7.034 -6.697 22.528 1.00 96.25 189 PRO A N 1
ATOM 1530 C CA . PRO A 1 189 ? -7.687 -7.654 21.634 1.00 96.25 189 PRO A CA 1
ATOM 1531 C C . PRO A 1 189 ? -7.444 -7.400 20.139 1.00 96.25 189 PRO A C 1
ATOM 1533 O O . PRO A 1 189 ? -7.663 -8.326 19.360 1.00 96.25 189 PRO A O 1
ATOM 1536 N N . VAL A 1 190 ? -6.949 -6.213 19.755 1.00 96.56 190 VAL A N 1
ATOM 1537 C CA . VAL A 1 190 ? -6.651 -5.825 18.363 1.00 96.56 190 VAL A CA 1
ATOM 1538 C C . VAL A 1 190 ? -5.767 -6.855 17.662 1.00 96.56 190 VAL A C 1
ATOM 1540 O O . VAL A 1 190 ? -6.032 -7.215 16.521 1.00 96.56 190 VAL A O 1
ATOM 1543 N N . ARG A 1 191 ? -4.790 -7.454 18.354 1.00 96.62 191 ARG A N 1
ATOM 1544 C CA . ARG A 1 191 ? -3.940 -8.512 17.771 1.00 96.62 191 ARG A CA 1
ATOM 1545 C C . ARG A 1 191 ? -4.690 -9.740 17.240 1.00 96.62 191 ARG A C 1
ATOM 1547 O O . ARG A 1 191 ? -4.136 -10.544 16.495 1.00 96.62 191 ARG A O 1
ATOM 1554 N N . LYS A 1 192 ? -5.941 -9.940 17.666 1.00 96.94 192 LYS A N 1
ATOM 1555 C CA . LYS A 1 192 ? -6.796 -11.053 17.228 1.00 96.94 192 LYS A CA 1
ATOM 1556 C C . LYS A 1 192 ? -7.692 -10.696 16.043 1.00 96.94 192 LYS A C 1
ATOM 1558 O O . LYS A 1 192 ? -8.303 -11.604 15.489 1.00 96.94 192 LYS A O 1
ATOM 1563 N N . THR A 1 193 ? -7.807 -9.423 15.695 1.00 97.25 193 THR A N 1
ATOM 1564 C CA . THR A 1 193 ? -8.762 -8.918 14.699 1.00 97.25 193 THR A CA 1
ATOM 1565 C C . THR A 1 193 ? -8.072 -8.172 13.566 1.00 97.25 193 THR A C 1
ATOM 1567 O O . THR A 1 193 ? -8.556 -8.226 12.438 1.00 97.25 193 THR A O 1
ATOM 1570 N N . LEU A 1 194 ? -6.919 -7.561 13.839 1.00 97.94 194 LEU A N 1
ATOM 1571 C CA . LEU A 1 194 ? -6.155 -6.795 12.871 1.00 97.94 194 LEU A CA 1
ATOM 1572 C C . LEU A 1 194 ? -5.553 -7.706 11.799 1.00 97.94 194 LEU A C 1
ATOM 1574 O O . LEU A 1 194 ? -4.765 -8.604 12.101 1.00 97.94 194 LEU A O 1
ATOM 1578 N N . HIS A 1 195 ? -5.918 -7.441 10.548 1.00 97.31 195 HIS A N 1
ATOM 1579 C CA . HIS A 1 195 ? -5.401 -8.137 9.374 1.00 97.31 195 HIS A CA 1
ATOM 1580 C C . HIS A 1 195 ? -4.671 -7.217 8.396 1.00 97.31 195 HIS A C 1
ATOM 1582 O O . HIS A 1 195 ? -3.860 -7.709 7.615 1.00 97.31 195 HIS A O 1
ATOM 1588 N N . THR A 1 196 ? -4.907 -5.906 8.448 1.00 97.06 196 THR A N 1
ATOM 1589 C CA . THR A 1 196 ? -4.219 -4.928 7.598 1.00 97.06 196 THR A CA 1
ATOM 1590 C C . THR A 1 196 ? -3.496 -3.910 8.467 1.00 97.06 196 THR A C 1
ATOM 1592 O O . THR A 1 196 ? -4.119 -3.208 9.267 1.00 97.06 196 THR A O 1
ATOM 1595 N N . LEU A 1 197 ? -2.178 -3.834 8.301 1.00 97.56 197 LEU A N 1
ATOM 1596 C CA . LEU A 1 197 ? -1.310 -2.877 8.973 1.00 97.56 197 LEU A CA 1
ATOM 1597 C C . LEU A 1 197 ? -0.587 -2.035 7.927 1.00 97.56 197 LEU A C 1
ATOM 1599 O O . LEU A 1 197 ? 0.244 -2.548 7.189 1.00 97.56 197 LEU A O 1
ATOM 1603 N N . HIS A 1 198 ? -0.877 -0.743 7.881 1.00 95.88 198 HIS A N 1
ATOM 1604 C CA . HIS A 1 198 ? -0.124 0.226 7.100 1.00 95.88 198 HIS A CA 1
ATOM 1605 C C . HIS A 1 198 ? 0.396 1.288 8.060 1.00 95.88 198 HIS A C 1
ATOM 1607 O O . HIS A 1 198 ? -0.387 2.051 8.623 1.00 95.88 198 HIS A O 1
ATOM 1613 N N . ILE A 1 199 ? 1.709 1.326 8.260 1.00 96.06 199 ILE A N 1
ATOM 1614 C CA . ILE A 1 199 ? 2.349 2.350 9.079 1.00 96.06 199 ILE A CA 1
ATOM 1615 C C . ILE A 1 199 ? 3.451 3.017 8.275 1.00 96.06 199 ILE A C 1
ATOM 1617 O O . ILE A 1 199 ? 4.438 2.379 7.904 1.00 96.06 199 ILE A O 1
ATOM 1621 N N . HIS A 1 200 ? 3.291 4.316 8.047 1.00 94.19 200 HIS A N 1
ATOM 1622 C CA . HIS A 1 200 ? 4.332 5.137 7.468 1.00 94.19 200 HIS A CA 1
ATOM 1623 C C . HIS A 1 200 ? 5.213 5.791 8.547 1.00 94.19 200 HIS A C 1
ATOM 1625 O O . HIS A 1 200 ? 4.767 6.046 9.667 1.00 94.19 200 HIS A O 1
ATOM 1631 N N . ALA A 1 201 ? 6.465 6.087 8.194 1.00 93.19 201 ALA A N 1
ATOM 1632 C CA . ALA A 1 201 ? 7.424 6.827 9.018 1.00 93.19 201 ALA A CA 1
ATOM 1633 C C . ALA A 1 201 ? 7.759 6.211 10.398 1.00 93.19 201 ALA A C 1
ATOM 1635 O O . ALA A 1 201 ? 7.987 6.947 11.363 1.00 93.19 201 ALA A O 1
ATOM 1636 N N . VAL A 1 202 ? 7.861 4.879 10.498 1.00 95.69 202 VAL A N 1
ATOM 1637 C CA . VAL A 1 202 ? 8.354 4.198 11.711 1.00 95.69 202 VAL A CA 1
ATOM 1638 C C . VAL A 1 202 ? 9.797 4.643 11.996 1.00 95.69 202 VAL A C 1
ATOM 1640 O O . VAL A 1 202 ? 10.641 4.498 11.110 1.00 95.69 202 VAL A O 1
ATOM 1643 N N . PRO A 1 203 ? 10.122 5.181 13.188 1.00 95.50 203 PRO A N 1
ATOM 1644 C CA . PRO A 1 203 ? 11.497 5.550 13.524 1.00 95.50 203 PRO A CA 1
ATOM 1645 C C . PRO A 1 203 ? 12.427 4.334 13.455 1.00 95.50 203 PRO A C 1
ATOM 1647 O O . PRO A 1 203 ? 12.078 3.266 13.963 1.00 95.50 203 PRO A O 1
ATOM 1650 N N . TYR A 1 204 ? 13.615 4.492 12.869 1.00 95.38 204 TYR A N 1
ATOM 1651 C CA . TYR A 1 204 ? 14.593 3.405 12.731 1.00 95.38 204 TYR A CA 1
ATOM 1652 C C . TYR A 1 204 ? 14.977 2.803 14.093 1.00 95.38 204 TYR A C 1
ATOM 1654 O O . TYR A 1 204 ? 15.110 1.594 14.256 1.00 95.38 204 TYR A O 1
ATOM 1662 N N . GLU A 1 205 ? 15.043 3.635 15.129 1.00 95.94 205 GLU A N 1
ATOM 1663 C CA . GLU A 1 205 ? 15.359 3.230 16.498 1.00 95.94 205 GLU A CA 1
ATOM 1664 C C . GLU A 1 205 ? 14.247 2.370 17.139 1.00 95.94 205 GLU A C 1
ATOM 1666 O O . GLU A 1 205 ? 14.451 1.763 18.187 1.00 95.94 205 GLU A O 1
ATOM 1671 N N . SER A 1 206 ? 13.065 2.295 16.512 1.00 96.81 206 SER A N 1
ATOM 1672 C CA . SER A 1 206 ? 11.908 1.517 16.978 1.00 96.81 206 SER A CA 1
ATOM 1673 C C . SER A 1 206 ? 11.761 0.147 16.308 1.00 96.81 206 SER A C 1
ATOM 1675 O O . SER A 1 206 ? 10.745 -0.525 16.510 1.00 96.81 206 SER A O 1
ATOM 1677 N N . LEU A 1 207 ? 12.757 -0.302 15.534 1.00 96.94 207 LEU A N 1
ATOM 1678 C CA . LEU A 1 207 ? 12.716 -1.598 14.844 1.00 96.94 207 LEU A CA 1
ATOM 1679 C C . LEU A 1 207 ? 12.453 -2.778 15.787 1.00 96.94 207 LEU A C 1
ATOM 1681 O O . LEU A 1 207 ? 11.687 -3.675 15.441 1.00 96.94 207 LEU A O 1
ATOM 1685 N N . SER A 1 208 ? 13.011 -2.766 17.000 1.00 97.25 208 SER A N 1
ATOM 1686 C CA . SER A 1 208 ? 12.776 -3.839 17.974 1.00 97.25 208 SER A CA 1
ATOM 1687 C C . SER A 1 208 ? 11.304 -3.952 18.380 1.00 97.25 208 SER A C 1
ATOM 1689 O O . SER A 1 208 ? 10.739 -5.046 18.433 1.00 97.25 208 SER A O 1
ATOM 1691 N N . HIS A 1 209 ? 10.637 -2.814 18.585 1.00 97.62 209 HIS A N 1
ATOM 1692 C CA . HIS A 1 209 ? 9.205 -2.761 18.870 1.00 97.62 209 HIS A CA 1
ATOM 1693 C C . HIS A 1 209 ? 8.357 -3.177 17.666 1.00 97.62 209 HIS A C 1
ATOM 1695 O O . HIS A 1 209 ? 7.321 -3.820 17.847 1.00 97.62 209 HIS A O 1
ATOM 1701 N N . LEU A 1 210 ? 8.790 -2.855 16.445 1.00 97.88 210 LEU A N 1
ATOM 1702 C CA . LEU A 1 210 ? 8.114 -3.286 15.223 1.00 97.88 210 LEU A CA 1
ATOM 1703 C C . LEU A 1 210 ? 8.165 -4.815 15.069 1.00 97.88 210 LEU A C 1
ATOM 1705 O O . LEU A 1 210 ? 7.134 -5.432 14.811 1.00 97.88 210 LEU A O 1
ATOM 1709 N N . ILE A 1 211 ? 9.324 -5.437 15.304 1.00 98.00 211 ILE A N 1
ATOM 1710 C CA . ILE A 1 211 ? 9.496 -6.899 15.252 1.00 98.00 211 ILE A CA 1
ATOM 1711 C C . ILE A 1 211 ? 8.581 -7.597 16.272 1.00 98.00 211 ILE A C 1
ATOM 1713 O O . ILE A 1 211 ? 7.838 -8.514 15.922 1.00 98.00 211 ILE A O 1
ATOM 1717 N N . LEU A 1 212 ? 8.555 -7.115 17.520 1.00 97.69 212 LEU A N 1
ATOM 1718 C CA . LEU A 1 212 ? 7.655 -7.639 18.560 1.00 97.69 212 LEU A CA 1
ATOM 1719 C C . LEU A 1 212 ? 6.171 -7.439 18.215 1.00 97.69 212 LEU A C 1
ATOM 1721 O O . LEU A 1 212 ? 5.316 -8.256 18.577 1.00 97.69 212 LEU A O 1
ATOM 1725 N N . THR A 1 213 ? 5.859 -6.352 17.507 1.00 98.06 213 THR A N 1
ATOM 1726 C CA . THR A 1 213 ? 4.511 -6.098 16.995 1.00 98.06 213 THR A CA 1
ATOM 1727 C C . THR A 1 213 ? 4.137 -7.143 15.949 1.00 98.06 213 THR A C 1
ATOM 1729 O O . THR A 1 213 ? 3.069 -7.741 16.067 1.00 98.06 213 THR A O 1
ATOM 1732 N N . PHE A 1 214 ? 5.014 -7.447 14.988 1.00 98.19 214 PHE A N 1
ATOM 1733 C CA . PHE A 1 214 ? 4.765 -8.506 14.007 1.00 98.19 214 PHE A CA 1
ATOM 1734 C C . PHE A 1 214 ? 4.552 -9.876 14.657 1.00 98.19 214 PHE A C 1
ATOM 1736 O O . PHE A 1 214 ? 3.554 -10.532 14.352 1.00 98.19 214 PHE A O 1
ATOM 1743 N N . ASP A 1 215 ? 5.393 -10.269 15.618 1.00 97.88 215 ASP A N 1
ATOM 1744 C CA . ASP A 1 215 ? 5.193 -11.525 16.355 1.00 97.88 215 ASP A CA 1
ATOM 1745 C C . ASP A 1 215 ? 3.844 -11.567 17.087 1.00 97.88 215 ASP A C 1
ATOM 1747 O O . ASP A 1 215 ? 3.134 -12.574 17.082 1.00 97.88 215 ASP A O 1
ATOM 1751 N N . SER A 1 216 ? 3.408 -10.441 17.648 1.00 97.94 216 SER A N 1
ATOM 1752 C CA . SER A 1 216 ? 2.103 -10.368 18.310 1.00 97.94 216 SER A CA 1
ATOM 1753 C C . SER A 1 216 ? 0.921 -10.468 17.337 1.00 97.94 216 SER A C 1
ATOM 1755 O O . SER A 1 216 ? -0.131 -10.993 17.714 1.00 97.94 216 SER A O 1
ATOM 1757 N N . LEU A 1 217 ? 1.080 -9.993 16.096 1.00 97.81 217 LEU A N 1
ATOM 1758 C CA . LEU A 1 217 ? 0.051 -9.979 15.045 1.00 97.81 217 LEU A CA 1
ATOM 1759 C C . LEU A 1 217 ? 0.028 -11.249 14.173 1.00 97.81 217 LEU A C 1
ATOM 1761 O O . LEU A 1 217 ? -0.855 -11.414 13.325 1.00 97.81 217 LEU A O 1
ATOM 1765 N N . ARG A 1 218 ? 0.941 -12.191 14.423 1.00 96.69 218 ARG A N 1
ATOM 1766 C CA . ARG A 1 218 ? 1.229 -13.372 13.593 1.00 96.69 218 ARG A CA 1
ATOM 1767 C C . ARG A 1 218 ? 0.051 -14.257 13.176 1.00 96.69 218 ARG A C 1
ATOM 1769 O O . ARG A 1 218 ? 0.121 -14.986 12.194 1.00 96.69 218 ARG A O 1
ATOM 1776 N N . ARG A 1 219 ? -1.055 -14.223 13.926 1.00 96.00 219 ARG A N 1
ATOM 1777 C CA . ARG A 1 219 ? -2.220 -15.097 13.694 1.00 96.00 219 ARG A CA 1
ATOM 1778 C C . ARG A 1 219 ? -3.171 -14.606 12.609 1.00 96.00 219 ARG A C 1
ATOM 1780 O O . ARG A 1 219 ? -3.921 -15.423 12.071 1.00 96.00 219 ARG A O 1
ATOM 1787 N N . ASN A 1 220 ? -3.225 -13.297 12.372 1.00 96.88 220 ASN A N 1
ATOM 1788 C CA . ASN A 1 220 ? -4.268 -12.694 11.540 1.00 96.88 220 ASN A CA 1
ATOM 1789 C C . ASN A 1 220 ? -3.765 -11.650 10.556 1.00 96.88 220 ASN A C 1
ATOM 1791 O O . ASN A 1 220 ? -4.544 -11.272 9.690 1.00 96.88 220 ASN A O 1
ATOM 1795 N N . LEU A 1 221 ? -2.511 -11.209 10.658 1.00 97.88 221 LEU A N 1
ATOM 1796 C CA . LEU A 1 221 ? -1.960 -10.251 9.714 1.00 97.88 221 LEU A CA 1
ATOM 1797 C C . LEU A 1 221 ? -1.929 -10.850 8.299 1.00 97.88 221 LEU A C 1
ATOM 1799 O O . LEU A 1 221 ? -1.292 -11.875 8.074 1.00 97.88 221 LEU A O 1
ATOM 1803 N N . VAL A 1 222 ? -2.643 -10.211 7.372 1.00 97.38 222 VAL A N 1
ATOM 1804 C CA . VAL A 1 222 ? -2.744 -10.588 5.953 1.00 97.38 222 VAL A CA 1
ATOM 1805 C C . VAL A 1 222 ? -1.961 -9.617 5.078 1.00 97.38 222 VAL A C 1
ATOM 1807 O O . VAL A 1 222 ? -1.313 -10.040 4.122 1.00 97.38 222 VAL A O 1
ATOM 1810 N N . VAL A 1 223 ? -1.995 -8.326 5.410 1.00 96.81 223 VAL A N 1
ATOM 1811 C CA . VAL A 1 223 ? -1.311 -7.272 4.658 1.00 96.81 223 VAL A CA 1
ATOM 1812 C C . VAL A 1 223 ? -0.507 -6.392 5.605 1.00 96.81 223 VAL A C 1
ATOM 1814 O O . VAL A 1 223 ? -1.038 -5.901 6.604 1.00 96.81 223 VAL A O 1
ATOM 1817 N N . ALA A 1 224 ? 0.759 -6.167 5.263 1.00 97.38 224 ALA A N 1
ATOM 1818 C CA . ALA A 1 224 ? 1.649 -5.256 5.965 1.00 97.38 224 ALA A CA 1
ATOM 1819 C C . ALA A 1 224 ? 2.312 -4.292 4.975 1.00 97.38 224 ALA A C 1
ATOM 1821 O O . ALA A 1 224 ? 2.967 -4.730 4.033 1.00 97.38 224 ALA A O 1
ATOM 1822 N N . HIS A 1 225 ? 2.168 -2.990 5.205 1.00 96.25 225 HIS A N 1
ATOM 1823 C CA . HIS A 1 225 ? 2.960 -1.950 4.558 1.00 96.25 225 HIS A CA 1
ATOM 1824 C C . HIS A 1 225 ? 3.688 -1.147 5.628 1.00 96.25 225 HIS A C 1
ATOM 1826 O O . HIS A 1 225 ? 3.052 -0.552 6.503 1.00 96.25 225 HIS A O 1
ATOM 1832 N N . VAL A 1 226 ? 5.015 -1.154 5.575 1.00 96.88 226 VAL A N 1
ATOM 1833 C CA . VAL A 1 226 ? 5.843 -0.482 6.570 1.00 96.88 226 VAL A CA 1
ATOM 1834 C C . VAL A 1 226 ? 6.887 0.375 5.884 1.00 96.88 226 VAL A C 1
ATOM 1836 O O . VAL A 1 226 ? 7.753 -0.141 5.183 1.00 96.88 226 VAL A O 1
ATOM 1839 N N . HIS A 1 227 ? 6.836 1.675 6.160 1.00 95.88 227 HIS A N 1
ATOM 1840 C CA . HIS A 1 227 ? 7.913 2.596 5.826 1.00 95.88 227 HIS A CA 1
ATOM 1841 C C . HIS A 1 227 ? 8.762 2.875 7.065 1.00 95.88 227 HIS A C 1
ATOM 1843 O O . HIS A 1 227 ? 8.251 3.375 8.073 1.00 95.88 227 HIS A O 1
ATOM 1849 N N . ILE A 1 228 ? 10.066 2.633 6.968 1.00 96.00 228 ILE A N 1
ATOM 1850 C CA . ILE A 1 228 ? 11.032 2.897 8.033 1.00 96.00 228 ILE A CA 1
ATOM 1851 C C . ILE A 1 228 ? 11.807 4.174 7.706 1.00 96.00 228 ILE A C 1
ATOM 1853 O O . ILE A 1 228 ? 12.508 4.273 6.699 1.00 96.00 228 ILE A O 1
ATOM 1857 N N . SER A 1 229 ? 11.666 5.169 8.577 1.00 94.38 229 SER A N 1
ATOM 1858 C CA . SER A 1 229 ? 12.368 6.449 8.492 1.00 94.38 229 SER A CA 1
ATOM 1859 C C . SER A 1 229 ? 13.885 6.260 8.585 1.00 94.38 229 SER A C 1
ATOM 1861 O O . SER A 1 229 ? 14.346 5.291 9.188 1.00 94.38 229 SER A O 1
ATOM 1863 N N . PRO A 1 230 ? 14.690 7.178 8.026 1.00 93.06 230 PRO A N 1
ATOM 1864 C CA . PRO A 1 230 ? 16.132 7.131 8.211 1.00 93.06 230 PRO A CA 1
ATOM 1865 C C . PRO A 1 230 ? 16.532 7.308 9.685 1.00 93.06 230 PRO A C 1
ATOM 1867 O O . PRO A 1 230 ? 15.818 7.999 10.420 1.00 93.06 230 PRO A O 1
ATOM 1870 N N . PRO A 1 231 ? 17.660 6.714 10.119 1.00 92.88 231 PRO A N 1
ATOM 1871 C CA . PRO A 1 231 ? 18.177 6.924 11.467 1.00 92.88 231 PRO A CA 1
ATOM 1872 C C . PRO A 1 231 ? 18.533 8.395 11.694 1.00 92.88 231 PRO A C 1
ATOM 1874 O O . PRO A 1 231 ? 18.989 9.080 10.775 1.00 92.88 231 PRO A O 1
ATOM 1877 N N . LYS A 1 232 ? 18.359 8.882 12.929 1.00 91.25 232 LYS A N 1
ATOM 1878 C CA . LYS A 1 232 ? 18.770 10.251 13.298 1.00 91.25 232 LYS A CA 1
ATOM 1879 C C . LYS A 1 232 ? 20.285 10.392 13.523 1.00 91.25 232 LYS A C 1
ATOM 1881 O O . LYS A 1 232 ? 20.768 11.518 13.613 1.00 91.25 232 LYS A O 1
ATOM 1886 N N . GLY A 1 233 ? 21.027 9.285 13.605 1.00 90.75 233 GLY A N 1
ATOM 1887 C CA . GLY A 1 233 ? 22.481 9.247 13.797 1.00 90.75 233 GLY A CA 1
ATOM 1888 C C . GLY A 1 233 ? 23.144 8.068 13.077 1.00 90.75 233 GLY A C 1
ATOM 1889 O O . GLY A 1 233 ? 22.475 7.307 12.386 1.00 90.75 233 GLY A O 1
ATOM 1890 N N . GLU A 1 234 ? 24.459 7.921 13.238 1.00 86.62 234 GLU A N 1
ATOM 1891 C CA . GLU A 1 234 ? 25.250 6.833 12.627 1.00 86.62 234 GLU A CA 1
ATOM 1892 C C . GLU A 1 234 ? 25.237 5.529 13.445 1.00 86.62 234 GLU A C 1
ATOM 1894 O O . GLU A 1 234 ? 25.870 4.555 13.056 1.00 86.62 234 GLU A O 1
ATOM 1899 N N . GLU A 1 235 ? 24.551 5.493 14.591 1.00 80.94 235 GLU A N 1
ATOM 1900 C CA . GLU A 1 235 ? 24.563 4.314 15.457 1.00 80.94 235 GLU A CA 1
ATOM 1901 C C . GLU A 1 235 ? 23.767 3.143 14.866 1.00 80.94 235 GLU A C 1
ATOM 1903 O O . GLU A 1 235 ? 22.609 3.286 14.459 1.00 80.94 235 GLU A O 1
ATOM 1908 N N . ASP A 1 236 ? 24.374 1.956 14.914 1.00 87.12 236 ASP A N 1
ATOM 1909 C CA . ASP A 1 236 ? 23.700 0.697 14.619 1.00 87.12 236 ASP A CA 1
ATOM 1910 C C . ASP A 1 236 ? 22.535 0.460 15.589 1.00 87.12 236 ASP A C 1
ATOM 1912 O O . ASP A 1 236 ? 22.649 0.622 16.812 1.00 87.12 236 ASP A O 1
ATOM 1916 N N . VAL A 1 237 ? 21.392 0.024 15.054 1.00 87.94 237 VAL A N 1
ATOM 1917 C CA . VAL A 1 237 ? 20.208 -0.241 15.875 1.00 87.94 237 VAL A CA 1
ATOM 1918 C C . VAL A 1 237 ? 20.411 -1.472 16.742 1.00 87.94 237 VAL A C 1
ATOM 1920 O O . VAL A 1 237 ? 20.567 -2.598 16.271 1.00 87.94 237 VAL A O 1
ATOM 1923 N N . LYS A 1 238 ? 20.303 -1.263 18.053 1.00 92.31 238 LYS A N 1
ATOM 1924 C CA . LYS A 1 238 ? 20.288 -2.335 19.047 1.00 92.31 238 LYS A CA 1
ATOM 1925 C C . LYS A 1 238 ? 18.907 -2.978 19.085 1.00 92.31 238 LYS A C 1
ATOM 1927 O O . LYS A 1 238 ? 17.987 -2.470 19.721 1.00 92.31 238 LYS A O 1
ATOM 1932 N N . LEU A 1 239 ? 18.776 -4.132 18.440 1.00 93.19 239 LEU A N 1
ATOM 1933 C CA . LEU A 1 239 ? 17.533 -4.910 18.448 1.00 93.19 239 LEU A CA 1
ATOM 1934 C C . LEU A 1 239 ? 17.253 -5.561 19.815 1.00 93.19 239 LEU A C 1
ATOM 1936 O O . LEU A 1 239 ? 16.103 -5.774 20.192 1.00 93.19 239 LEU A O 1
ATOM 1940 N N . GLY A 1 240 ? 18.295 -5.838 20.604 1.00 93.69 240 GLY A N 1
ATOM 1941 C CA . GLY A 1 240 ? 18.145 -6.432 21.932 1.00 93.69 240 GLY A CA 1
ATOM 1942 C C . GLY A 1 240 ? 17.419 -7.780 21.871 1.00 93.69 240 GLY A C 1
ATOM 1943 O O . GLY A 1 240 ? 17.772 -8.636 21.066 1.00 93.69 240 GLY A O 1
ATOM 1944 N N . ALA A 1 241 ? 16.387 -7.960 22.701 1.00 91.31 241 ALA A N 1
ATOM 1945 C CA . ALA A 1 241 ? 15.625 -9.210 22.789 1.00 91.31 241 ALA A CA 1
ATOM 1946 C C . ALA A 1 241 ? 14.797 -9.549 21.533 1.00 91.31 241 ALA A C 1
ATOM 1948 O O . ALA A 1 241 ? 14.281 -10.658 21.440 1.00 91.31 241 ALA A O 1
ATOM 1949 N N . SER A 1 242 ? 14.639 -8.615 20.588 1.00 94.50 242 SER A N 1
ATOM 1950 C CA . SER A 1 242 ? 13.971 -8.896 19.313 1.00 94.50 242 SER A CA 1
ATOM 1951 C C . SER A 1 242 ? 14.925 -9.411 18.232 1.00 94.50 242 SER A C 1
ATOM 1953 O O . SER A 1 242 ? 14.460 -9.784 17.158 1.00 94.50 242 SER A O 1
ATOM 1955 N N . GLY A 1 243 ? 16.242 -9.378 18.469 1.00 94.62 243 GLY A N 1
ATOM 1956 C CA . GLY A 1 243 ? 17.231 -9.902 17.528 1.00 94.62 243 GLY A CA 1
ATOM 1957 C C . GLY A 1 243 ? 17.172 -11.429 17.471 1.00 94.62 243 GLY A C 1
ATOM 1958 O O . GLY A 1 243 ? 17.160 -12.080 18.514 1.00 94.62 243 GLY A O 1
ATOM 1959 N N . GLY A 1 244 ? 17.113 -11.993 16.263 1.00 93.19 244 GLY A N 1
ATOM 1960 C CA . GLY A 1 244 ? 16.978 -13.439 16.050 1.00 93.19 244 GLY A CA 1
ATOM 1961 C C . GLY A 1 244 ? 15.614 -14.006 16.458 1.00 93.19 244 GLY A C 1
ATOM 1962 O O . GLY A 1 244 ? 15.483 -15.212 16.662 1.00 93.19 244 GLY A O 1
ATOM 1963 N N . LEU A 1 245 ? 14.594 -13.156 16.624 1.00 95.44 245 LEU A N 1
ATOM 1964 C CA . LEU A 1 245 ? 13.243 -13.626 16.907 1.00 95.44 245 LEU A CA 1
ATOM 1965 C C . LEU A 1 245 ? 12.662 -14.321 15.670 1.00 95.44 245 LEU A C 1
ATOM 1967 O O . LEU A 1 245 ? 12.517 -13.697 14.619 1.00 95.44 245 LEU A O 1
ATOM 1971 N N . HIS A 1 246 ? 12.260 -15.579 15.839 1.00 95.88 246 HIS A N 1
ATOM 1972 C CA . HIS A 1 246 ? 11.556 -16.348 14.819 1.00 95.88 246 HIS A CA 1
ATOM 1973 C C . HIS A 1 246 ? 10.077 -15.962 14.757 1.00 95.88 246 HIS A C 1
ATOM 1975 O O . HIS A 1 246 ? 9.282 -16.321 15.634 1.00 95.88 246 HIS A O 1
ATOM 1981 N N . VAL A 1 247 ? 9.708 -15.215 13.716 1.00 96.44 247 VAL A N 1
ATOM 1982 C CA . VAL A 1 247 ? 8.347 -14.712 13.507 1.00 96.44 247 VAL A CA 1
ATOM 1983 C C . VAL A 1 247 ? 7.652 -15.524 12.413 1.00 96.44 247 VAL A C 1
ATOM 1985 O O . VAL A 1 247 ? 8.143 -15.629 11.296 1.00 96.44 247 VAL A O 1
ATOM 1988 N N . VAL A 1 248 ? 6.470 -16.067 12.724 1.00 97.00 248 VAL A N 1
ATOM 1989 C CA . VAL A 1 248 ? 5.684 -16.911 11.800 1.00 97.00 248 VAL A CA 1
ATOM 1990 C C . VAL A 1 248 ? 4.455 -16.166 11.296 1.00 97.00 248 VAL A C 1
ATOM 1992 O O . VAL A 1 248 ? 3.396 -16.209 11.921 1.00 97.00 248 VAL A O 1
ATOM 1995 N N . LEU A 1 249 ? 4.549 -15.506 10.147 1.00 97.44 249 LEU A N 1
ATOM 1996 C CA . LEU A 1 249 ? 3.449 -14.751 9.542 1.00 97.44 249 LEU A CA 1
ATOM 1997 C C . LEU A 1 249 ? 2.683 -15.602 8.517 1.00 97.44 249 LEU A C 1
ATOM 1999 O O . LEU A 1 249 ? 2.509 -15.218 7.365 1.00 97.44 249 LEU A O 1
ATOM 2003 N N . SER A 1 250 ? 2.164 -16.748 8.969 1.00 95.75 250 SER A N 1
ATOM 2004 C CA . SER A 1 250 ? 1.523 -17.779 8.124 1.00 95.75 250 SER A CA 1
ATOM 2005 C C . SER A 1 250 ? 0.391 -17.301 7.202 1.00 95.75 250 SER A C 1
ATOM 2007 O O . SER A 1 250 ? 0.126 -17.955 6.203 1.00 95.75 250 SER A O 1
ATOM 2009 N N . LYS A 1 251 ? -0.284 -16.188 7.520 1.00 97.00 251 LYS A N 1
ATOM 2010 C CA . LYS A 1 251 ? -1.379 -15.621 6.709 1.00 97.00 251 LYS A CA 1
ATOM 2011 C C . LYS A 1 251 ? -0.988 -14.371 5.927 1.00 97.00 251 LYS A C 1
ATOM 2013 O O . LYS A 1 251 ? -1.842 -13.815 5.234 1.00 97.00 251 LYS A O 1
ATOM 2018 N N . LEU A 1 252 ? 0.249 -13.892 6.063 1.00 97.50 252 LEU A N 1
ATOM 2019 C CA . LEU A 1 252 ? 0.688 -12.680 5.388 1.00 97.50 252 LEU A CA 1
ATOM 2020 C C . LEU A 1 252 ? 0.805 -12.968 3.895 1.00 97.50 252 LEU A C 1
ATOM 2022 O O . LEU A 1 252 ? 1.642 -13.755 3.474 1.00 97.50 252 LEU A O 1
ATOM 2026 N N . ARG A 1 253 ? -0.049 -12.324 3.103 1.00 96.62 253 ARG A N 1
ATOM 2027 C CA . ARG A 1 253 ? -0.123 -12.481 1.645 1.00 96.62 253 ARG A CA 1
ATOM 2028 C C . ARG A 1 253 ? 0.579 -11.363 0.904 1.00 96.62 253 ARG A C 1
ATOM 2030 O O . ARG A 1 253 ? 1.077 -11.591 -0.197 1.00 96.62 253 ARG A O 1
ATOM 2037 N N . GLN A 1 254 ? 0.610 -10.177 1.503 1.00 96.12 254 GLN A N 1
ATOM 2038 C CA . GLN A 1 254 ? 1.213 -8.987 0.925 1.00 96.12 254 GLN A CA 1
ATOM 2039 C C . GLN A 1 254 ? 2.108 -8.300 1.953 1.00 96.12 254 GLN A C 1
ATOM 2041 O O . GLN A 1 254 ? 1.647 -7.908 3.029 1.00 96.12 254 GLN A O 1
ATOM 2046 N N . LEU A 1 255 ? 3.372 -8.125 1.585 1.00 96.88 255 LEU A N 1
ATOM 2047 C CA . LEU A 1 255 ? 4.363 -7.376 2.341 1.00 96.88 255 LEU A CA 1
ATOM 2048 C C . LEU A 1 255 ? 4.896 -6.250 1.465 1.00 96.88 255 LEU A C 1
ATOM 2050 O O . LEU A 1 255 ? 5.349 -6.488 0.350 1.00 96.88 255 LEU A O 1
ATOM 2054 N N . SER A 1 256 ? 4.844 -5.027 1.972 1.00 96.56 256 SER A N 1
ATOM 2055 C CA . SER A 1 256 ? 5.491 -3.883 1.352 1.00 96.56 256 SER A CA 1
ATOM 2056 C C . SER A 1 256 ? 6.420 -3.217 2.360 1.00 96.56 256 SER A C 1
ATOM 2058 O O . SER A 1 256 ? 6.004 -2.892 3.477 1.00 96.56 256 SER A O 1
ATOM 2060 N N . LEU A 1 257 ? 7.684 -3.061 1.981 1.00 96.50 257 LEU A N 1
ATOM 2061 C CA . LEU A 1 257 ? 8.732 -2.467 2.801 1.00 96.50 257 LEU A CA 1
ATOM 2062 C C . LEU A 1 257 ? 9.279 -1.240 2.090 1.00 96.50 257 LEU A C 1
ATOM 2064 O O . LEU A 1 257 ? 9.650 -1.326 0.923 1.00 96.50 257 LEU A O 1
ATOM 2068 N N . SER A 1 258 ? 9.357 -0.114 2.789 1.00 94.94 258 SER A N 1
ATOM 2069 C CA . SER A 1 258 ? 9.918 1.108 2.224 1.00 94.94 258 SER A CA 1
ATOM 2070 C C . SER A 1 258 ? 10.847 1.855 3.182 1.00 94.94 258 SER A C 1
ATOM 2072 O O . SER A 1 258 ? 10.811 1.664 4.401 1.00 94.94 258 SER A O 1
ATOM 2074 N N . GLY A 1 259 ? 11.740 2.678 2.632 1.00 93.44 259 GLY A N 1
ATOM 2075 C CA . GLY A 1 259 ? 12.720 3.450 3.395 1.00 93.44 259 GLY A CA 1
ATOM 2076 C C . GLY A 1 259 ? 13.931 2.624 3.857 1.00 93.44 259 GLY A C 1
ATOM 2077 O O . GLY A 1 259 ? 14.484 1.827 3.102 1.00 93.44 259 GLY A O 1
ATOM 2078 N N . ARG A 1 260 ? 14.397 2.824 5.099 1.00 93.75 260 ARG A N 1
ATOM 2079 C CA . ARG A 1 260 ? 15.572 2.131 5.673 1.00 93.75 260 ARG A CA 1
ATOM 2080 C C . ARG A 1 260 ? 15.189 0.796 6.321 1.00 93.75 260 ARG A C 1
ATOM 2082 O O . ARG A 1 260 ? 15.287 0.636 7.532 1.00 93.75 260 ARG A O 1
ATOM 2089 N N . PHE A 1 261 ? 14.762 -0.177 5.521 1.00 95.50 261 PHE A N 1
ATOM 2090 C CA . PHE A 1 261 ? 14.320 -1.487 6.024 1.00 95.50 261 PHE A CA 1
ATOM 2091 C C . PHE A 1 261 ? 15.404 -2.581 6.017 1.00 95.50 261 PHE A C 1
ATOM 2093 O O . PHE A 1 261 ? 15.095 -3.714 6.373 1.00 95.50 261 PHE A O 1
ATOM 2100 N N . GLY A 1 262 ? 16.660 -2.273 5.661 1.00 94.50 262 GLY A N 1
ATOM 2101 C CA . GLY A 1 262 ? 17.745 -3.266 5.567 1.00 94.50 262 GLY A CA 1
ATOM 2102 C C . GLY A 1 262 ? 17.924 -4.108 6.829 1.00 94.50 262 GLY A C 1
ATOM 2103 O O . GLY A 1 262 ? 17.752 -5.318 6.774 1.00 94.50 262 GLY A O 1
ATOM 2104 N N . ALA A 1 263 ? 18.089 -3.470 7.991 1.00 94.75 263 ALA A N 1
ATOM 2105 C CA . ALA A 1 263 ? 18.209 -4.192 9.259 1.00 94.75 263 ALA A CA 1
ATOM 2106 C C . ALA A 1 263 ? 16.970 -5.038 9.606 1.00 94.75 263 ALA A C 1
ATOM 2108 O O . ALA A 1 263 ? 17.095 -6.068 10.261 1.00 94.75 263 ALA A O 1
ATOM 2109 N N . LEU A 1 264 ? 15.767 -4.633 9.177 1.00 96.56 264 LEU A N 1
ATOM 2110 C CA . LEU A 1 264 ? 14.569 -5.461 9.340 1.00 96.56 264 LEU A CA 1
ATOM 2111 C C . LEU A 1 264 ? 14.636 -6.697 8.433 1.00 96.56 264 LEU A C 1
ATOM 2113 O O . LEU A 1 264 ? 14.324 -7.790 8.892 1.00 96.56 264 LEU A O 1
ATOM 2117 N N . MET A 1 265 ? 15.056 -6.532 7.177 1.00 95.94 265 MET A N 1
ATOM 2118 C CA . MET A 1 265 ? 15.224 -7.638 6.231 1.00 95.94 265 MET A CA 1
ATOM 2119 C C . MET A 1 265 ? 16.308 -8.615 6.699 1.00 95.94 265 MET A C 1
ATOM 2121 O O . MET A 1 265 ? 16.067 -9.818 6.689 1.00 95.94 265 MET A O 1
ATOM 2125 N N . ASP A 1 266 ? 17.431 -8.125 7.224 1.00 94.31 266 ASP A N 1
ATOM 2126 C CA . ASP A 1 266 ? 18.477 -8.970 7.813 1.00 94.31 266 ASP A CA 1
ATOM 2127 C C . ASP A 1 266 ? 17.946 -9.798 8.986 1.00 94.31 266 ASP A C 1
ATOM 2129 O O . ASP A 1 266 ? 18.318 -10.957 9.148 1.00 94.31 266 ASP A O 1
ATOM 2133 N N . GLN A 1 267 ? 17.039 -9.238 9.796 1.00 95.12 267 GLN A N 1
ATOM 2134 C CA . GLN A 1 267 ? 16.361 -10.001 10.847 1.00 95.12 267 GLN A CA 1
ATOM 2135 C C . GLN A 1 267 ? 15.352 -11.006 10.308 1.00 95.12 267 GLN A C 1
ATOM 2137 O O . GLN A 1 267 ? 15.199 -12.066 10.905 1.00 95.12 267 GLN A O 1
ATOM 2142 N N . MET A 1 268 ? 14.675 -10.702 9.202 1.00 95.56 268 MET A N 1
ATOM 2143 C CA . MET A 1 268 ? 13.794 -11.669 8.550 1.00 95.56 268 MET A CA 1
ATOM 2144 C C . MET A 1 268 ? 14.589 -12.864 8.010 1.00 95.56 268 MET A C 1
ATOM 2146 O O . MET A 1 268 ? 14.133 -13.995 8.141 1.00 95.56 268 MET A O 1
ATOM 2150 N N . ILE A 1 269 ? 15.781 -12.611 7.455 1.00 93.25 269 ILE A N 1
ATOM 2151 C CA . ILE A 1 269 ? 16.703 -13.637 6.954 1.00 93.25 269 ILE A CA 1
ATOM 2152 C C . ILE A 1 269 ? 17.305 -14.434 8.118 1.00 93.25 269 ILE A C 1
ATOM 2154 O O . ILE A 1 269 ? 17.146 -15.645 8.175 1.00 93.25 269 ILE A O 1
ATOM 2158 N N . CYS A 1 270 ? 17.985 -13.768 9.056 1.00 90.75 270 CYS A N 1
ATOM 2159 C CA . CYS A 1 270 ? 18.720 -14.427 10.143 1.00 90.75 270 CYS A CA 1
ATOM 2160 C C . CYS A 1 270 ? 17.814 -15.012 11.235 1.00 90.75 270 CYS A C 1
ATOM 2162 O O . CYS A 1 270 ? 18.244 -15.876 11.993 1.00 90.75 270 CYS A O 1
ATOM 2164 N N . GLY A 1 271 ? 16.597 -14.488 11.381 1.00 88.44 271 GLY A N 1
ATOM 2165 C CA . GLY A 1 271 ? 15.596 -14.980 12.325 1.00 88.44 271 GLY A CA 1
ATOM 2166 C C . GLY A 1 271 ? 14.707 -16.080 11.748 1.00 88.44 271 GLY A C 1
ATOM 2167 O O . GLY A 1 271 ? 13.746 -16.451 12.416 1.00 88.44 271 GLY A O 1
ATOM 2168 N N . ASP A 1 272 ? 14.980 -16.554 10.526 1.00 90.25 272 ASP A N 1
ATOM 2169 C CA . ASP A 1 272 ? 14.209 -17.586 9.826 1.00 90.25 272 ASP A CA 1
ATOM 2170 C C . ASP A 1 272 ? 12.699 -17.273 9.777 1.00 90.25 272 ASP A C 1
ATOM 2172 O O . ASP A 1 272 ? 11.862 -18.104 10.122 1.00 90.25 272 ASP A O 1
ATOM 2176 N N . TRP A 1 273 ? 12.312 -16.044 9.408 1.00 95.06 273 TRP A N 1
ATOM 2177 C CA . TRP A 1 273 ? 10.888 -15.683 9.389 1.00 95.06 273 TRP A CA 1
ATOM 2178 C C . TRP A 1 273 ? 10.108 -16.532 8.378 1.00 95.06 273 TR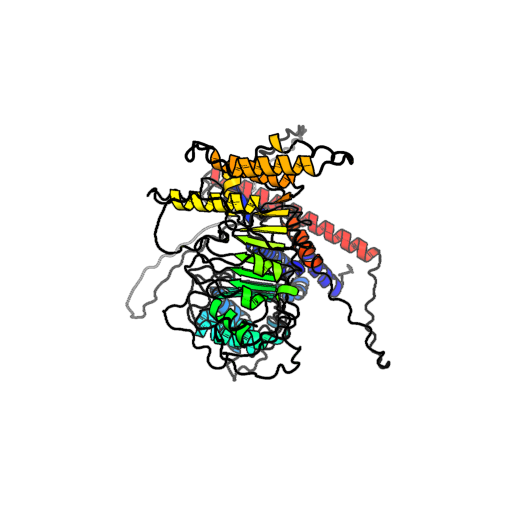P A C 1
ATOM 2180 O O . TRP A 1 273 ? 10.490 -16.653 7.215 1.00 95.06 273 TRP A O 1
ATOM 2190 N N . ASP A 1 274 ? 8.963 -17.061 8.811 1.00 94.75 274 ASP A N 1
ATOM 2191 C CA . ASP A 1 274 ? 8.099 -17.898 7.977 1.00 94.75 274 ASP A CA 1
ATOM 2192 C C . ASP A 1 274 ? 6.976 -17.069 7.337 1.00 94.75 274 ASP A C 1
ATOM 2194 O O . ASP A 1 274 ? 6.154 -16.440 8.017 1.00 94.75 274 ASP A O 1
ATOM 2198 N N . PHE A 1 275 ? 6.932 -17.119 6.006 1.00 95.81 275 PHE A N 1
ATOM 2199 C CA . PHE A 1 275 ? 5.993 -16.419 5.138 1.00 95.81 275 PHE A CA 1
ATOM 2200 C C . PHE A 1 275 ? 5.216 -17.384 4.222 1.00 95.81 275 PHE A C 1
ATOM 2202 O O . PHE A 1 275 ? 5.086 -17.139 3.022 1.00 95.81 275 PHE A O 1
ATOM 2209 N N . ALA A 1 276 ? 4.690 -18.482 4.772 1.00 94.88 276 ALA A N 1
ATOM 2210 C CA . ALA A 1 276 ? 4.014 -19.548 4.020 1.00 94.88 276 ALA A CA 1
ATOM 2211 C C . ALA A 1 276 ? 2.981 -19.094 2.957 1.00 94.88 276 ALA A C 1
ATOM 2213 O O . ALA A 1 276 ? 2.880 -19.709 1.894 1.00 94.88 276 ALA A O 1
ATOM 2214 N N . GLU A 1 277 ? 2.204 -18.033 3.217 1.00 96.25 277 GLU A N 1
ATOM 2215 C CA . GLU A 1 277 ? 1.183 -17.516 2.286 1.00 96.25 277 GLU A CA 1
ATOM 2216 C C . GLU A 1 277 ? 1.614 -16.271 1.488 1.00 96.25 277 GLU A C 1
ATOM 2218 O O . GLU A 1 277 ? 0.782 -15.708 0.771 1.00 96.25 277 GLU A O 1
ATOM 2223 N N . LEU A 1 278 ? 2.874 -15.829 1.559 1.00 96.88 278 LEU A N 1
ATOM 2224 C CA . LEU A 1 278 ? 3.299 -14.591 0.900 1.00 96.88 278 LEU A CA 1
ATOM 2225 C C . LEU A 1 278 ? 3.274 -14.741 -0.625 1.00 96.88 278 LEU A C 1
ATOM 2227 O O . LEU A 1 278 ? 3.949 -15.592 -1.202 1.00 96.88 278 LEU A O 1
ATOM 2231 N N . ARG A 1 279 ? 2.473 -13.895 -1.283 1.00 96.19 279 ARG A N 1
ATOM 2232 C CA . ARG A 1 279 ? 2.283 -13.875 -2.745 1.00 96.19 279 ARG A CA 1
ATOM 2233 C C . ARG A 1 279 ? 2.729 -12.571 -3.389 1.00 96.19 279 ARG A C 1
ATOM 2235 O O . ARG A 1 279 ? 3.042 -12.571 -4.577 1.00 96.19 279 ARG A O 1
ATOM 2242 N N . ALA A 1 280 ? 2.721 -11.476 -2.637 1.00 96.25 280 ALA A N 1
ATOM 2243 C CA . ALA A 1 280 ? 3.063 -10.151 -3.124 1.00 96.25 280 ALA A CA 1
ATOM 2244 C C . ALA A 1 280 ? 4.128 -9.519 -2.228 1.00 96.25 280 ALA A C 1
ATOM 2246 O O . ALA A 1 280 ? 3.895 -9.310 -1.036 1.00 96.25 280 ALA A O 1
ATOM 2247 N N . LEU A 1 281 ? 5.275 -9.197 -2.817 1.00 96.56 281 LEU A N 1
ATOM 2248 C CA . LEU A 1 281 ? 6.350 -8.463 -2.165 1.00 96.56 281 LEU A CA 1
ATOM 2249 C C . LEU A 1 281 ? 6.590 -7.156 -2.918 1.00 96.56 281 LEU A C 1
ATOM 2251 O O . LEU A 1 281 ? 6.789 -7.172 -4.129 1.00 96.56 281 LEU A O 1
ATOM 2255 N N . SER A 1 282 ? 6.577 -6.042 -2.196 1.00 96.06 282 SER A N 1
ATOM 2256 C CA . SER A 1 282 ? 6.942 -4.726 -2.712 1.00 96.06 282 SER A CA 1
ATOM 2257 C C . SER A 1 282 ? 8.073 -4.152 -1.872 1.00 96.06 282 SER A C 1
ATOM 2259 O O . SER A 1 282 ? 8.041 -4.224 -0.644 1.00 96.06 282 SER A O 1
ATOM 2261 N N . VAL A 1 283 ? 9.080 -3.587 -2.521 1.00 95.31 283 VAL A N 1
ATOM 2262 C CA . VAL A 1 283 ? 10.268 -3.059 -1.857 1.00 95.31 283 VAL A CA 1
ATOM 2263 C C . VAL A 1 283 ? 10.590 -1.692 -2.443 1.00 95.31 283 VAL A C 1
ATOM 2265 O O . VAL A 1 283 ? 10.833 -1.606 -3.637 1.00 95.31 283 VAL A O 1
ATOM 2268 N N . ASP A 1 284 ? 10.608 -0.640 -1.624 1.00 93.75 284 ASP A N 1
ATOM 2269 C CA . ASP A 1 284 ? 11.006 0.714 -2.029 1.00 93.75 284 ASP A CA 1
ATOM 2270 C C . ASP A 1 284 ? 12.147 1.252 -1.156 1.00 93.75 284 ASP A C 1
ATOM 2272 O O . ASP A 1 284 ? 11.941 1.744 -0.047 1.00 93.75 284 ASP A O 1
ATOM 2276 N N . VAL A 1 285 ? 13.382 1.198 -1.650 1.00 90.75 285 VAL A N 1
ATOM 2277 C CA . VAL A 1 285 ? 14.564 1.671 -0.896 1.00 90.75 285 VAL A CA 1
ATOM 2278 C C . VAL A 1 285 ? 14.621 3.209 -0.806 1.00 90.75 285 VAL A C 1
ATOM 2280 O O . VAL A 1 285 ? 15.425 3.783 -0.065 1.00 90.75 285 VAL A O 1
ATOM 2283 N N . GLY A 1 286 ? 13.747 3.911 -1.531 1.00 86.62 286 GLY A N 1
ATOM 2284 C CA . GLY A 1 286 ? 13.730 5.363 -1.614 1.00 86.62 286 GLY A CA 1
ATOM 2285 C C . GLY A 1 286 ? 14.924 5.940 -2.383 1.00 86.62 286 GLY A C 1
ATOM 2286 O O . GLY A 1 286 ? 15.735 5.241 -2.993 1.00 86.62 286 GLY A O 1
ATOM 2287 N N . SER A 1 287 ? 15.039 7.270 -2.370 1.00 79.25 287 SER A N 1
ATOM 2288 C CA . SER A 1 287 ? 16.056 8.021 -3.127 1.00 79.25 287 SER A CA 1
ATOM 2289 C C . SER A 1 287 ? 17.426 8.111 -2.441 1.00 79.25 287 SER A C 1
ATOM 2291 O O . SER A 1 287 ? 18.378 8.634 -3.025 1.00 79.25 287 SER A O 1
ATOM 2293 N N . GLY A 1 288 ? 17.545 7.617 -1.206 1.00 78.81 288 GLY A N 1
ATOM 2294 C CA . GLY A 1 288 ? 18.777 7.700 -0.427 1.00 78.81 288 GLY A CA 1
ATOM 2295 C C . GLY A 1 288 ? 19.916 6.857 -1.009 1.00 78.81 288 GLY A C 1
ATOM 2296 O O . GLY A 1 288 ? 19.692 5.827 -1.646 1.00 78.81 288 GLY A O 1
ATOM 2297 N N . ARG A 1 289 ? 21.163 7.257 -0.717 1.00 78.00 289 ARG A N 1
ATOM 2298 C CA . ARG A 1 289 ? 22.369 6.416 -0.876 1.00 78.00 289 ARG A CA 1
ATOM 2299 C C . ARG A 1 289 ? 22.389 5.314 0.190 1.00 78.00 289 ARG A C 1
ATOM 2301 O O . ARG A 1 289 ? 23.247 5.284 1.065 1.00 78.00 289 ARG A O 1
ATOM 2308 N N . VAL A 1 290 ? 21.342 4.509 0.199 1.00 77.00 290 VAL A N 1
ATOM 2309 C CA . VAL A 1 290 ? 21.190 3.335 1.051 1.00 77.00 290 VAL A CA 1
ATOM 2310 C C . VAL A 1 290 ? 21.790 2.171 0.284 1.00 77.00 290 VAL A C 1
ATOM 2312 O O . VAL A 1 290 ? 21.601 2.078 -0.927 1.00 77.00 290 VAL A O 1
ATOM 2315 N N . GLU A 1 291 ? 22.524 1.308 0.965 1.00 84.25 291 GLU A N 1
ATOM 2316 C CA . GLU A 1 291 ? 22.874 0.018 0.389 1.00 84.25 291 GLU A CA 1
ATOM 2317 C C . GLU A 1 291 ? 21.591 -0.798 0.204 1.00 84.25 291 GLU A C 1
ATOM 2319 O O . GLU A 1 291 ? 20.758 -0.870 1.110 1.00 84.25 291 GLU A O 1
ATOM 2324 N N . MET A 1 292 ? 21.399 -1.347 -0.994 1.00 86.94 292 MET A N 1
ATOM 2325 C CA . MET A 1 292 ? 20.284 -2.246 -1.268 1.00 86.94 292 MET A CA 1
ATOM 2326 C C . MET A 1 292 ? 20.426 -3.465 -0.343 1.00 86.94 292 MET A C 1
ATOM 2328 O O . MET A 1 292 ? 21.478 -4.103 -0.377 1.00 86.94 292 MET A O 1
ATOM 2332 N N . PRO A 1 293 ? 19.411 -3.801 0.472 1.00 90.94 293 PRO A N 1
ATOM 2333 C CA . PRO A 1 293 ? 19.451 -5.011 1.290 1.00 90.94 293 PRO A CA 1
ATOM 2334 C C . PRO A 1 293 ? 19.617 -6.257 0.415 1.00 90.94 293 PRO A C 1
ATOM 2336 O O . PRO A 1 293 ? 19.231 -6.230 -0.756 1.00 90.94 293 PRO A O 1
ATOM 2339 N N . ASP A 1 294 ? 20.147 -7.355 0.965 1.00 92.38 294 ASP A N 1
ATOM 2340 C CA . ASP A 1 294 ? 20.349 -8.600 0.212 1.00 92.38 294 ASP A CA 1
ATOM 2341 C C . ASP A 1 294 ? 19.013 -9.308 -0.082 1.00 92.38 294 ASP A C 1
ATOM 2343 O O . ASP A 1 294 ? 18.624 -10.318 0.512 1.00 92.38 294 ASP A O 1
ATOM 2347 N N . LEU A 1 295 ? 18.285 -8.737 -1.040 1.00 93.69 295 LEU A N 1
ATOM 2348 C CA . LEU A 1 295 ? 16.991 -9.210 -1.498 1.00 93.69 295 LEU A CA 1
ATOM 2349 C C . LEU A 1 295 ? 17.110 -10.600 -2.125 1.00 93.69 295 LEU A C 1
ATOM 2351 O O . LEU A 1 295 ? 16.182 -11.398 -2.033 1.00 93.69 295 LEU A O 1
ATOM 2355 N N . VAL A 1 296 ? 18.249 -10.917 -2.746 1.00 93.75 296 VAL A N 1
ATOM 2356 C CA . VAL A 1 296 ? 18.486 -12.241 -3.328 1.00 93.75 296 VAL A CA 1
ATOM 2357 C C . VAL A 1 296 ? 18.539 -13.288 -2.222 1.00 93.75 296 VAL A C 1
ATOM 2359 O O . VAL A 1 296 ? 17.860 -14.309 -2.335 1.00 93.75 296 VAL A O 1
ATOM 2362 N N . CYS A 1 297 ? 19.285 -13.031 -1.146 1.00 93.00 297 CYS A N 1
ATOM 2363 C CA . CYS A 1 297 ? 19.333 -13.901 0.024 1.00 93.00 297 CYS A CA 1
ATOM 2364 C C . CYS A 1 297 ? 17.949 -14.062 0.668 1.00 93.00 297 CYS A C 1
ATOM 2366 O O . CYS A 1 297 ? 17.520 -15.192 0.923 1.00 93.00 297 CYS A O 1
ATOM 2368 N N . PHE A 1 298 ? 17.205 -12.961 0.828 1.00 94.56 298 PHE A N 1
ATOM 2369 C CA . PHE A 1 298 ? 15.828 -12.992 1.331 1.00 94.56 298 PHE A CA 1
ATOM 2370 C C . PHE A 1 298 ? 14.911 -13.884 0.481 1.00 94.56 298 PHE A C 1
ATOM 2372 O O . PHE A 1 298 ? 14.179 -14.714 1.016 1.00 94.56 298 PHE A O 1
ATOM 2379 N N . LEU A 1 299 ? 14.982 -13.771 -0.849 1.00 95.25 299 LEU A N 1
ATOM 2380 C CA . LEU A 1 299 ? 14.140 -14.535 -1.773 1.00 95.25 299 LEU A CA 1
ATOM 2381 C C . LEU A 1 299 ? 14.537 -16.014 -1.886 1.00 95.25 299 LEU A C 1
ATOM 2383 O O . LEU A 1 299 ? 13.656 -16.868 -2.008 1.00 95.25 299 LEU A O 1
ATOM 2387 N N . CYS A 1 300 ? 15.840 -16.318 -1.880 1.00 92.56 300 CYS A N 1
ATOM 2388 C CA . CYS A 1 300 ? 16.373 -17.685 -2.008 1.00 92.56 300 CYS A CA 1
ATOM 2389 C C . CYS A 1 300 ? 16.242 -18.492 -0.720 1.00 92.56 300 CYS A C 1
ATOM 2391 O O . CYS A 1 300 ? 16.283 -19.719 -0.747 1.00 92.56 300 CYS A O 1
ATOM 2393 N N . GLY A 1 301 ? 16.085 -17.782 0.384 1.00 84.06 301 GLY A N 1
ATOM 2394 C CA . GLY A 1 301 ? 15.891 -18.345 1.686 1.00 84.06 301 GLY A CA 1
ATOM 2395 C C . GLY A 1 301 ? 17.183 -18.653 2.428 1.00 84.06 301 GLY A C 1
ATOM 2396 O O . GLY A 1 301 ? 17.438 -19.802 2.772 1.00 84.06 301 GLY A O 1
ATOM 2397 N N . GLY A 1 302 ? 18.003 -17.616 2.655 1.00 69.06 302 GLY A N 1
ATOM 2398 C CA . GLY A 1 302 ? 19.029 -17.540 3.710 1.00 69.06 302 GLY A CA 1
ATOM 2399 C C . GLY A 1 302 ? 20.145 -18.585 3.712 1.00 69.06 302 GLY A C 1
ATOM 2400 O O . GLY A 1 302 ? 21.082 -18.462 4.500 1.00 69.06 302 GLY A O 1
ATOM 2401 N N . SER A 1 303 ? 20.128 -19.558 2.799 1.00 55.78 303 SER A N 1
ATOM 2402 C CA . SER A 1 303 ? 21.249 -20.449 2.520 1.00 55.78 303 SER A CA 1
ATOM 2403 C C . SER A 1 303 ? 22.313 -19.659 1.763 1.00 55.78 303 SER A C 1
ATOM 2405 O O . SER A 1 303 ? 22.561 -19.832 0.568 1.00 55.78 303 SER A O 1
ATOM 2407 N N . THR A 1 304 ? 22.922 -18.711 2.472 1.00 50.41 304 THR A N 1
ATOM 2408 C CA . THR A 1 304 ? 24.217 -18.172 2.099 1.00 50.41 304 THR A CA 1
ATOM 2409 C C . THR A 1 304 ? 25.197 -19.316 2.267 1.00 50.41 304 THR A C 1
ATOM 2411 O O . THR A 1 304 ? 25.775 -19.553 3.324 1.00 50.41 304 THR A O 1
ATOM 2414 N N . VAL A 1 305 ? 25.354 -20.079 1.185 1.00 47.06 305 VAL A N 1
ATOM 2415 C CA . VAL A 1 305 ? 26.579 -20.821 0.927 1.00 47.06 305 VAL A CA 1
ATOM 2416 C C . VAL A 1 305 ? 27.695 -19.815 1.171 1.00 47.06 305 VAL A C 1
ATOM 2418 O O . VAL A 1 305 ? 27.835 -18.852 0.419 1.00 47.06 305 VAL A O 1
ATOM 2421 N N . THR A 1 306 ? 28.421 -19.979 2.272 1.00 47.06 306 THR A N 1
ATOM 2422 C CA . THR A 1 306 ? 29.592 -19.183 2.622 1.00 47.06 306 THR A CA 1
ATOM 2423 C C . THR A 1 306 ? 30.663 -19.443 1.568 1.00 47.06 306 THR A C 1
ATOM 2425 O O . THR A 1 306 ? 31.571 -20.255 1.731 1.00 47.06 306 THR A O 1
ATOM 2428 N N . ALA A 1 307 ? 30.529 -18.767 0.430 1.00 46.03 307 ALA A N 1
ATOM 2429 C CA . ALA A 1 307 ? 31.499 -18.731 -0.643 1.00 46.03 307 ALA A CA 1
ATOM 2430 C C . ALA A 1 307 ? 32.726 -17.958 -0.139 1.00 46.03 307 ALA A C 1
ATOM 2432 O O . ALA A 1 307 ? 32.846 -16.756 -0.343 1.00 46.03 307 ALA A O 1
ATOM 2433 N N . GLY A 1 308 ? 33.606 -18.628 0.606 1.00 44.59 308 GLY A N 1
ATOM 2434 C CA . GLY A 1 308 ? 34.841 -18.004 1.086 1.00 44.59 308 GLY A CA 1
ATOM 2435 C C . GLY A 1 308 ? 35.629 -18.744 2.164 1.00 44.59 308 GLY A C 1
ATOM 2436 O O . GLY A 1 308 ? 36.712 -18.290 2.516 1.00 44.59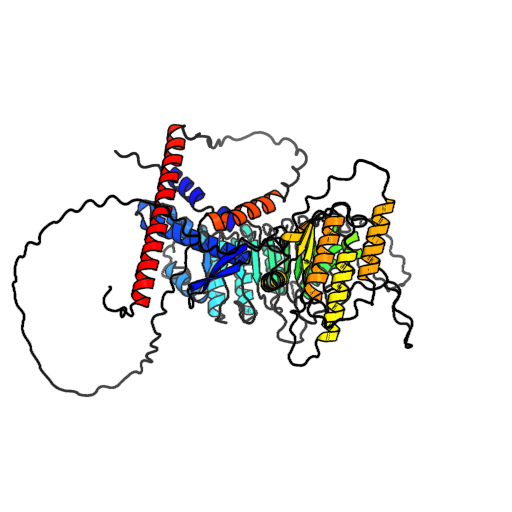 308 GLY A O 1
ATOM 2437 N N . GLY A 1 309 ? 35.140 -19.872 2.683 1.00 41.66 309 GLY A N 1
ATOM 2438 C CA . GLY A 1 309 ? 35.863 -20.665 3.677 1.00 41.66 309 GLY A CA 1
ATOM 2439 C C . GLY A 1 309 ? 36.127 -22.086 3.205 1.00 41.66 309 GLY A C 1
ATOM 2440 O O . GLY A 1 309 ? 35.479 -23.012 3.682 1.00 41.66 309 GLY A O 1
ATOM 2441 N N . GLU A 1 310 ? 37.098 -22.283 2.314 1.00 45.09 310 GLU A N 1
ATOM 2442 C CA . GLU A 1 310 ? 37.728 -23.592 2.096 1.00 45.09 310 GLU A CA 1
ATOM 2443 C C . GLU A 1 310 ? 38.520 -24.007 3.356 1.00 45.09 310 GLU A C 1
ATOM 2445 O O . GLU A 1 310 ? 39.745 -24.088 3.351 1.00 45.09 310 GLU A O 1
ATOM 2450 N N . SER A 1 311 ? 37.852 -24.256 4.484 1.00 44.22 311 SER A N 1
ATOM 2451 C CA . SER A 1 311 ? 38.448 -25.043 5.562 1.00 44.22 311 SER A CA 1
ATOM 2452 C C . SER A 1 311 ? 37.937 -26.466 5.421 1.00 44.22 311 SER A C 1
ATOM 2454 O O . SER A 1 311 ? 36.800 -26.773 5.780 1.00 44.22 311 SER A O 1
ATOM 2456 N N . ALA A 1 312 ? 38.787 -27.323 4.862 1.00 47.50 312 ALA A N 1
ATOM 2457 C CA . ALA A 1 312 ? 38.577 -28.754 4.711 1.00 47.50 312 ALA A CA 1
ATOM 2458 C C . ALA A 1 312 ? 38.369 -29.427 6.082 1.00 47.50 312 ALA A C 1
ATOM 2460 O O . ALA A 1 312 ? 39.300 -29.939 6.697 1.00 47.50 312 ALA A O 1
ATOM 2461 N N . GLY A 1 313 ? 37.138 -29.409 6.579 1.00 51.28 313 GLY A N 1
ATOM 2462 C CA . GLY A 1 313 ? 36.707 -30.136 7.763 1.00 51.28 313 GLY A CA 1
ATOM 2463 C C . GLY A 1 313 ? 35.412 -30.849 7.426 1.00 51.28 313 GLY A C 1
ATOM 2464 O O . GLY A 1 313 ? 34.358 -30.227 7.412 1.00 51.28 313 GLY A O 1
ATOM 2465 N N . GLY A 1 314 ? 35.502 -32.139 7.095 1.00 44.94 314 GLY A N 1
ATOM 2466 C CA . GLY A 1 314 ? 34.354 -32.968 6.742 1.00 44.94 314 GLY A CA 1
ATOM 2467 C C . GLY A 1 314 ? 33.368 -33.077 7.902 1.00 44.94 314 GLY A C 1
ATOM 2468 O O . GLY A 1 314 ? 33.511 -33.942 8.762 1.00 44.94 314 GLY A O 1
ATOM 2469 N N . VAL A 1 315 ? 32.362 -32.207 7.920 1.00 46.22 315 VAL A N 1
ATOM 2470 C CA . VAL A 1 315 ? 31.180 -32.375 8.760 1.00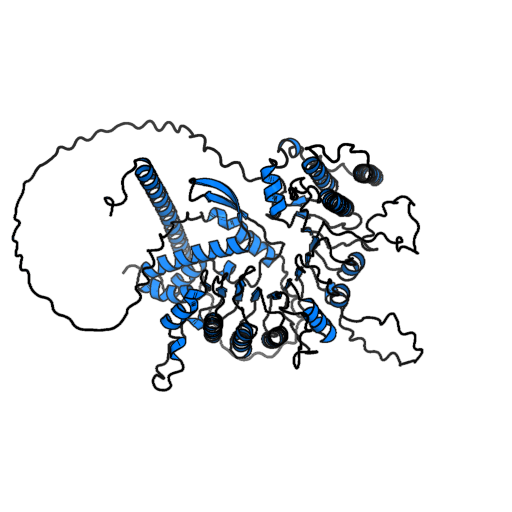 46.22 315 VAL A CA 1
ATOM 2471 C C . VAL A 1 315 ? 30.123 -33.049 7.899 1.00 46.22 315 VAL A C 1
ATOM 2473 O O . VAL A 1 315 ? 29.647 -32.497 6.913 1.00 46.22 315 VAL A O 1
ATOM 2476 N N . SER A 1 316 ? 29.852 -34.299 8.266 1.00 46.25 316 SER A N 1
ATOM 2477 C CA . SER A 1 316 ? 28.804 -35.180 7.759 1.00 46.25 316 SER A CA 1
ATOM 2478 C C . SER A 1 316 ? 27.555 -34.421 7.307 1.00 46.25 316 SER A C 1
ATOM 2480 O O . SER A 1 316 ? 26.882 -33.806 8.133 1.00 46.25 316 SER A O 1
ATOM 2482 N N . ALA A 1 317 ? 27.225 -34.550 6.020 1.00 47.12 317 ALA A N 1
ATOM 2483 C CA . ALA A 1 317 ? 25.911 -34.266 5.460 1.00 47.12 317 ALA A CA 1
ATOM 2484 C C . ALA A 1 317 ? 24.861 -35.103 6.209 1.00 47.12 317 ALA A C 1
ATOM 2486 O O . ALA A 1 317 ? 24.648 -36.274 5.911 1.00 47.12 317 ALA A O 1
ATOM 2487 N N . GLY A 1 318 ? 24.289 -34.541 7.271 1.00 50.22 318 GLY A N 1
ATOM 2488 C CA . GLY A 1 318 ? 23.078 -35.073 7.877 1.00 50.22 318 GLY A CA 1
ATOM 2489 C C . GLY A 1 318 ? 21.888 -34.617 7.042 1.00 50.22 318 GLY A C 1
ATOM 2490 O O . GLY A 1 318 ? 21.778 -33.420 6.788 1.00 50.22 318 GLY A O 1
ATOM 2491 N N . ASP A 1 319 ? 21.044 -35.572 6.639 1.00 48.62 319 ASP A N 1
ATOM 2492 C CA . ASP A 1 319 ? 19.777 -35.468 5.885 1.00 48.62 319 ASP A CA 1
ATOM 2493 C C . ASP A 1 319 ? 18.744 -34.497 6.504 1.00 48.62 319 ASP A C 1
ATOM 2495 O O . ASP A 1 319 ? 17.647 -34.871 6.921 1.00 48.62 319 ASP A O 1
ATOM 2499 N N . GLY A 1 320 ? 19.087 -33.218 6.602 1.00 51.25 320 GLY A N 1
ATOM 2500 C CA . GLY A 1 320 ? 18.194 -32.151 7.028 1.00 51.25 320 GLY A CA 1
ATOM 2501 C C . GLY A 1 320 ? 17.472 -31.514 5.845 1.00 51.25 320 GLY A C 1
ATOM 2502 O O . GLY A 1 320 ? 17.642 -30.323 5.622 1.00 51.25 320 GLY A O 1
ATOM 2503 N N . ASP A 1 321 ? 16.646 -32.277 5.125 1.00 54.28 321 ASP A N 1
ATOM 2504 C CA . ASP A 1 321 ? 15.812 -31.840 3.980 1.00 54.28 321 ASP A CA 1
ATOM 2505 C C . ASP A 1 321 ? 14.751 -30.761 4.318 1.00 54.28 321 ASP A C 1
ATOM 2507 O O . ASP A 1 321 ? 13.921 -30.398 3.489 1.00 54.28 321 ASP A O 1
ATOM 2511 N N . ASN A 1 322 ? 14.780 -30.193 5.526 1.00 52.88 322 ASN A N 1
ATOM 2512 C CA . ASN A 1 322 ? 13.895 -29.104 5.947 1.00 52.88 322 ASN A CA 1
ATOM 2513 C C . ASN A 1 322 ? 14.524 -27.721 5.709 1.00 52.88 322 ASN A C 1
ATOM 2515 O O . ASN A 1 322 ? 14.248 -26.779 6.455 1.00 52.88 322 ASN A O 1
ATOM 2519 N N . MET A 1 323 ? 15.385 -27.590 4.694 1.00 57.69 323 MET A N 1
ATOM 2520 C CA . MET A 1 323 ? 15.841 -26.284 4.228 1.00 57.69 323 MET A CA 1
ATOM 2521 C C . MET A 1 323 ? 14.624 -25.580 3.626 1.00 57.69 323 MET A C 1
ATOM 2523 O O . MET A 1 323 ? 14.120 -25.974 2.576 1.00 57.69 323 MET A O 1
ATOM 2527 N N . TRP A 1 324 ? 14.096 -24.609 4.366 1.00 65.38 324 TRP A N 1
ATOM 2528 C CA . TRP A 1 324 ? 12.974 -23.765 3.990 1.00 65.38 324 TRP A CA 1
ATOM 2529 C C . TRP A 1 324 ? 13.053 -23.377 2.513 1.00 65.38 324 TRP A C 1
ATOM 2531 O O . TRP A 1 324 ? 14.049 -22.835 2.032 1.00 65.38 324 TRP A O 1
ATOM 2541 N N . GLU A 1 325 ? 12.001 -23.704 1.766 1.00 75.12 325 GLU A N 1
ATOM 2542 C CA . GLU A 1 325 ? 11.921 -23.275 0.381 1.00 75.12 325 GLU A CA 1
ATOM 2543 C C . GLU A 1 325 ? 11.836 -21.749 0.364 1.00 75.12 325 GLU A C 1
ATOM 2545 O O . GLU A 1 325 ? 10.880 -21.177 0.890 1.00 75.12 325 GLU A O 1
ATOM 2550 N N . GLY A 1 326 ? 12.846 -21.096 -0.218 1.00 83.44 326 GLY A N 1
ATOM 2551 C CA . GLY A 1 326 ? 12.896 -19.642 -0.319 1.00 83.44 326 GLY A CA 1
ATOM 2552 C C . GLY A 1 326 ? 11.571 -19.048 -0.797 1.00 83.44 326 GLY A C 1
ATOM 2553 O O . GLY A 1 326 ? 10.928 -19.569 -1.718 1.00 83.44 326 GLY A O 1
ATOM 2554 N N . ILE A 1 327 ? 11.166 -17.937 -0.175 1.00 93.94 327 ILE A N 1
ATOM 2555 C CA . ILE A 1 327 ? 9.861 -17.296 -0.396 1.00 93.94 327 ILE A CA 1
ATOM 2556 C C . ILE A 1 327 ? 9.601 -16.961 -1.871 1.00 93.94 327 ILE A C 1
ATOM 2558 O O . ILE A 1 327 ? 8.446 -16.910 -2.293 1.00 93.94 327 ILE A O 1
ATOM 2562 N N . GLY A 1 328 ? 10.659 -16.780 -2.673 1.00 94.06 328 GLY A N 1
ATOM 2563 C CA . GLY A 1 328 ? 10.558 -16.417 -4.083 1.00 94.06 328 GLY A CA 1
ATOM 2564 C C . GLY A 1 328 ? 9.732 -17.400 -4.915 1.00 94.06 328 GLY A C 1
ATOM 2565 O O . GLY A 1 328 ? 8.979 -16.968 -5.788 1.00 94.06 328 GLY A O 1
ATOM 2566 N N . LYS A 1 329 ? 9.756 -18.703 -4.594 1.00 94.25 329 LYS A N 1
ATOM 2567 C CA . LYS A 1 329 ? 8.965 -19.720 -5.317 1.00 94.25 329 LYS A CA 1
ATOM 2568 C C . LYS A 1 329 ? 7.452 -19.505 -5.201 1.00 94.25 329 LYS A C 1
ATOM 2570 O O . LYS A 1 329 ? 6.702 -19.957 -6.063 1.00 94.25 329 LYS A O 1
ATOM 2575 N N . ASN A 1 330 ? 7.000 -18.835 -4.142 1.00 95.25 330 ASN A N 1
ATOM 2576 C CA . ASN A 1 330 ? 5.586 -18.607 -3.859 1.00 95.25 330 ASN A CA 1
ATOM 2577 C C . ASN A 1 330 ? 5.068 -17.250 -4.346 1.00 95.25 330 ASN A C 1
ATOM 2579 O O . ASN A 1 330 ? 3.845 -17.059 -4.375 1.00 95.25 330 ASN A O 1
ATOM 2583 N N . LEU A 1 331 ? 5.959 -16.338 -4.744 1.00 97.00 331 LEU A N 1
ATOM 2584 C CA . LEU A 1 331 ? 5.592 -14.996 -5.176 1.00 97.00 331 LEU A CA 1
ATOM 2585 C C . LEU A 1 331 ? 4.941 -15.008 -6.562 1.00 97.00 331 LEU A C 1
ATOM 2587 O O . LEU A 1 331 ? 5.431 -15.623 -7.506 1.00 97.00 331 LEU A O 1
ATOM 2591 N N . TRP A 1 332 ? 3.845 -14.263 -6.685 1.00 96.56 332 TRP A N 1
ATOM 2592 C CA . TRP A 1 332 ? 3.187 -13.946 -7.956 1.00 96.56 332 TRP A CA 1
ATOM 2593 C C . TRP A 1 332 ? 3.387 -12.488 -8.352 1.00 96.56 332 TRP A C 1
ATOM 2595 O O . TRP A 1 332 ? 3.316 -12.164 -9.536 1.00 96.56 332 TRP A O 1
ATOM 2605 N N . LEU A 1 333 ? 3.624 -11.618 -7.373 1.00 96.50 333 LEU A N 1
ATOM 2606 C CA . LEU A 1 333 ? 3.964 -10.223 -7.584 1.00 96.50 333 LEU A CA 1
ATOM 2607 C C . LEU A 1 333 ? 5.253 -9.918 -6.833 1.00 96.50 333 LEU A C 1
ATOM 2609 O O . LEU A 1 333 ? 5.339 -10.126 -5.622 1.00 96.50 333 LEU A O 1
ATOM 2613 N N . LEU A 1 334 ? 6.229 -9.400 -7.565 1.00 96.56 334 LEU A N 1
ATOM 2614 C CA . LEU A 1 334 ? 7.438 -8.819 -7.008 1.00 96.56 334 LEU A CA 1
ATOM 2615 C C . LEU A 1 334 ? 7.602 -7.437 -7.612 1.00 96.56 334 LEU A C 1
ATOM 2617 O O . LEU A 1 334 ? 7.709 -7.313 -8.829 1.00 96.56 334 LEU A O 1
ATOM 2621 N N . ASP A 1 335 ? 7.591 -6.424 -6.763 1.00 96.00 335 ASP A N 1
ATOM 2622 C CA . ASP A 1 335 ? 7.771 -5.042 -7.160 1.00 96.00 335 ASP A CA 1
ATOM 2623 C C . ASP A 1 335 ? 8.958 -4.429 -6.428 1.00 96.00 335 ASP A C 1
ATOM 2625 O O . ASP A 1 335 ? 9.032 -4.470 -5.200 1.00 96.00 335 ASP A O 1
ATOM 2629 N N . ILE A 1 336 ? 9.911 -3.897 -7.182 1.00 94.25 336 ILE A N 1
ATOM 2630 C CA . ILE A 1 336 ? 11.168 -3.411 -6.637 1.00 94.25 336 ILE A CA 1
ATOM 2631 C C . ILE A 1 336 ? 11.432 -2.009 -7.174 1.00 94.25 336 ILE A C 1
ATOM 2633 O O . ILE A 1 336 ? 11.742 -1.791 -8.344 1.00 94.25 336 ILE A O 1
ATOM 2637 N N . GLN A 1 337 ? 11.362 -1.045 -6.275 1.00 91.31 337 GLN A N 1
ATOM 2638 C CA . GLN A 1 337 ? 11.646 0.348 -6.523 1.00 91.31 337 GLN A CA 1
ATOM 2639 C C . GLN A 1 337 ? 12.911 0.739 -5.754 1.00 91.31 337 GLN A C 1
ATOM 2641 O O . GLN A 1 337 ? 13.034 0.585 -4.543 1.00 91.31 337 GLN A O 1
ATOM 2646 N N . ALA A 1 338 ? 13.907 1.238 -6.472 1.00 87.81 338 ALA A N 1
ATOM 2647 C CA . ALA A 1 338 ? 15.102 1.797 -5.855 1.00 87.81 338 ALA A CA 1
ATOM 2648 C C . ALA A 1 338 ? 15.640 2.927 -6.711 1.00 87.81 338 ALA A C 1
ATOM 2650 O O . ALA A 1 338 ? 15.419 2.959 -7.923 1.00 87.81 338 ALA A O 1
ATOM 2651 N N . SER A 1 339 ? 16.363 3.850 -6.085 1.00 84.06 339 SER A N 1
ATOM 2652 C CA . SER A 1 339 ? 17.041 4.935 -6.789 1.00 84.06 339 SER A CA 1
ATOM 2653 C C . SER A 1 339 ? 17.950 4.408 -7.906 1.00 84.06 339 SER A C 1
ATOM 2655 O O . SER A 1 339 ? 18.649 3.414 -7.727 1.00 84.06 339 SER A O 1
ATOM 2657 N N . ALA A 1 340 ? 18.009 5.121 -9.035 1.00 72.50 340 ALA A N 1
ATOM 2658 C CA . ALA A 1 340 ? 18.855 4.783 -10.188 1.00 72.50 340 ALA A CA 1
ATOM 2659 C C . ALA A 1 340 ? 20.367 4.744 -9.873 1.00 72.50 340 ALA A C 1
ATOM 2661 O O . ALA A 1 340 ? 21.167 4.309 -10.695 1.00 72.50 340 ALA A O 1
ATOM 2662 N N . LEU A 1 341 ? 20.764 5.249 -8.701 1.00 74.44 341 LEU A N 1
ATOM 2663 C CA . LEU A 1 341 ? 22.150 5.333 -8.242 1.00 74.44 341 LEU A CA 1
ATOM 2664 C C . LEU A 1 341 ? 22.580 4.159 -7.345 1.00 74.44 341 LEU A C 1
ATOM 2666 O O . LEU A 1 341 ? 23.710 4.172 -6.861 1.00 74.44 341 LEU A O 1
ATOM 2670 N N . GLN A 1 342 ? 21.694 3.201 -7.063 1.00 68.00 342 GLN A N 1
ATOM 2671 C CA . GLN A 1 342 ? 21.996 2.079 -6.170 1.00 68.00 342 GLN A CA 1
ATOM 2672 C C . GLN A 1 342 ? 22.704 0.911 -6.882 1.00 68.00 342 GLN A C 1
ATOM 2674 O O . GLN A 1 342 ? 22.610 0.800 -8.106 1.00 68.00 342 GLN A O 1
ATOM 2679 N N . PRO A 1 343 ? 23.463 0.086 -6.126 1.00 62.28 343 PRO A N 1
ATOM 2680 C CA . PRO A 1 343 ? 24.267 -1.007 -6.670 1.00 62.28 343 PRO A CA 1
ATOM 2681 C C . PRO A 1 343 ? 23.447 -2.074 -7.408 1.00 62.28 343 PRO A C 1
ATOM 2683 O O . PRO A 1 343 ? 22.226 -2.159 -7.292 1.00 62.28 343 PRO A O 1
ATOM 2686 N N . GLU A 1 344 ? 24.175 -2.874 -8.185 1.00 70.31 344 GLU A N 1
ATOM 2687 C CA . GLU A 1 344 ? 23.685 -3.868 -9.139 1.00 70.31 344 GLU A CA 1
ATOM 2688 C C . GLU A 1 344 ? 22.780 -4.915 -8.474 1.00 70.31 344 GLU A C 1
ATOM 2690 O O . GLU A 1 344 ? 23.240 -5.844 -7.810 1.00 70.31 344 GLU A O 1
ATOM 2695 N N . LEU A 1 345 ? 21.469 -4.788 -8.681 1.00 85.69 345 LEU A N 1
ATOM 2696 C CA . LEU A 1 345 ? 20.524 -5.835 -8.318 1.00 85.69 345 LEU A CA 1
ATOM 2697 C C . LEU A 1 345 ? 20.682 -7.004 -9.305 1.00 85.69 345 LEU A C 1
ATOM 2699 O O . LEU A 1 345 ? 20.584 -6.817 -10.520 1.00 85.69 345 LEU A O 1
ATOM 2703 N N . ASN A 1 346 ? 20.911 -8.221 -8.806 1.00 88.38 346 ASN A N 1
ATOM 2704 C CA . ASN A 1 346 ? 21.050 -9.409 -9.655 1.00 88.38 346 ASN A CA 1
ATOM 2705 C C . ASN A 1 346 ? 19.672 -9.909 -10.126 1.00 88.38 346 ASN A C 1
ATOM 2707 O O . ASN A 1 346 ? 19.144 -10.908 -9.635 1.00 88.38 346 ASN A O 1
ATOM 2711 N N . ILE A 1 347 ? 19.076 -9.185 -11.075 1.00 89.56 347 ILE A N 1
ATOM 2712 C CA . ILE A 1 347 ? 17.760 -9.500 -11.644 1.00 89.56 347 ILE A CA 1
ATOM 2713 C C . ILE A 1 347 ? 17.686 -10.919 -12.221 1.00 89.56 347 ILE A C 1
ATOM 2715 O O . ILE A 1 347 ? 16.687 -11.582 -11.940 1.00 89.56 347 ILE A O 1
ATOM 2719 N N . PRO A 1 348 ? 18.691 -11.435 -12.965 1.00 90.31 348 PRO A N 1
ATOM 2720 C CA . PRO A 1 348 ? 18.643 -12.813 -13.449 1.00 90.31 348 PRO A CA 1
ATOM 2721 C C . PRO A 1 348 ? 18.447 -13.809 -12.309 1.00 90.31 348 PRO A C 1
ATOM 2723 O O . PRO A 1 348 ? 17.533 -14.626 -12.362 1.00 90.31 348 PRO A O 1
ATOM 2726 N N . LYS A 1 349 ? 19.211 -13.661 -11.218 1.00 91.62 349 LYS A N 1
ATOM 2727 C CA . LYS A 1 349 ? 19.072 -14.526 -10.047 1.00 91.62 349 LYS A CA 1
ATOM 2728 C C . LYS A 1 349 ? 17.713 -14.373 -9.362 1.00 91.62 349 LYS A C 1
ATOM 2730 O O . LYS A 1 349 ? 17.145 -15.370 -8.932 1.00 91.62 349 LYS A O 1
ATOM 2735 N N . ILE A 1 350 ? 17.180 -13.153 -9.272 1.00 93.81 350 ILE A N 1
ATOM 2736 C CA . ILE A 1 350 ? 15.836 -12.903 -8.725 1.00 93.81 350 ILE A CA 1
ATOM 2737 C C . ILE A 1 350 ? 14.770 -13.629 -9.553 1.00 93.81 350 ILE A C 1
ATOM 2739 O O . ILE A 1 350 ? 13.918 -14.309 -8.980 1.00 93.81 350 ILE A O 1
ATOM 2743 N N . LEU A 1 351 ? 14.821 -13.508 -10.881 1.00 94.75 351 LEU A N 1
ATOM 2744 C CA . LEU A 1 351 ? 13.855 -14.134 -11.784 1.00 94.75 351 LEU A CA 1
ATOM 2745 C C . LEU A 1 351 ? 13.982 -15.665 -11.791 1.00 94.75 351 LEU A C 1
ATOM 2747 O O . LEU A 1 351 ? 12.955 -16.343 -11.782 1.00 94.75 351 LEU A O 1
ATOM 2751 N N . ASP A 1 352 ? 15.205 -16.200 -11.714 1.00 93.81 352 ASP A N 1
ATOM 2752 C CA . ASP A 1 352 ? 15.461 -17.641 -11.568 1.00 93.81 352 ASP A CA 1
ATOM 2753 C C . ASP A 1 352 ? 14.888 -18.190 -10.251 1.00 93.81 352 ASP A C 1
ATOM 2755 O O . ASP A 1 352 ? 14.354 -19.299 -10.205 1.00 93.81 352 ASP A O 1
ATOM 2759 N N . THR A 1 353 ? 14.972 -17.414 -9.168 1.00 94.56 353 THR A N 1
ATOM 2760 C CA . THR A 1 353 ? 14.409 -17.791 -7.865 1.00 94.56 353 THR A CA 1
ATOM 2761 C C . THR A 1 353 ? 12.880 -17.694 -7.858 1.00 94.56 353 THR A C 1
ATOM 2763 O O . THR A 1 353 ? 12.204 -18.530 -7.254 1.00 94.56 353 THR A O 1
ATOM 2766 N N . CYS A 1 354 ? 12.311 -16.701 -8.542 1.00 96.44 354 CYS A N 1
ATOM 2767 C CA . CYS A 1 354 ? 10.882 -16.394 -8.500 1.00 96.44 354 CYS A CA 1
ATOM 2768 C C . CYS A 1 354 ? 10.135 -16.923 -9.733 1.00 96.44 354 CYS A C 1
ATOM 2770 O O . CYS A 1 354 ? 9.533 -16.175 -10.508 1.00 96.44 354 CYS A O 1
ATOM 2772 N N . THR A 1 355 ? 10.145 -18.241 -9.919 1.00 95.69 355 THR A N 1
ATOM 2773 C CA . THR A 1 355 ? 9.599 -18.895 -11.124 1.00 95.69 355 THR A CA 1
ATOM 2774 C C . THR A 1 355 ? 8.084 -18.752 -11.298 1.00 95.69 355 THR A C 1
ATOM 2776 O O . THR A 1 355 ? 7.593 -18.889 -12.412 1.00 95.69 355 THR A O 1
ATOM 2779 N N . GLN A 1 356 ? 7.328 -18.448 -10.237 1.00 96.62 356 GLN A N 1
ATOM 2780 C CA . GLN A 1 356 ? 5.862 -18.306 -10.275 1.00 96.62 356 GLN A CA 1
ATOM 2781 C C . GLN A 1 356 ? 5.375 -16.860 -10.463 1.00 96.62 356 GLN A C 1
ATOM 2783 O O . GLN A 1 356 ? 4.167 -16.606 -10.390 1.00 96.62 356 GLN A O 1
ATOM 2788 N N . LEU A 1 357 ? 6.283 -15.909 -10.721 1.00 97.44 357 LEU A N 1
ATOM 2789 C CA . LEU A 1 357 ? 5.903 -14.514 -10.935 1.00 97.44 357 LEU A CA 1
ATOM 2790 C C . LEU A 1 357 ? 4.947 -14.357 -12.113 1.00 97.44 357 LEU A C 1
ATOM 2792 O O . LEU A 1 357 ? 5.136 -14.917 -13.186 1.00 97.44 357 LEU A O 1
ATOM 2796 N N . ARG A 1 358 ? 3.923 -13.538 -11.897 1.00 97.38 358 ARG A N 1
ATOM 2797 C CA . ARG A 1 358 ? 2.939 -13.104 -12.894 1.00 97.38 358 ARG A CA 1
ATOM 2798 C C . ARG A 1 358 ? 3.074 -11.623 -13.207 1.00 97.38 358 ARG A C 1
ATOM 2800 O O . ARG A 1 358 ? 2.874 -11.205 -14.349 1.00 97.38 358 ARG A O 1
ATOM 2807 N N . THR A 1 359 ? 3.442 -10.864 -12.180 1.00 96.44 359 THR A N 1
ATOM 2808 C CA . THR A 1 359 ? 3.728 -9.441 -12.246 1.00 96.44 359 THR A CA 1
ATOM 2809 C C . THR A 1 359 ? 5.130 -9.190 -11.717 1.00 96.44 359 THR A C 1
ATOM 2811 O O . THR A 1 359 ? 5.449 -9.597 -10.598 1.00 96.44 359 THR A O 1
ATOM 2814 N N . PHE A 1 360 ? 5.946 -8.501 -12.506 1.00 96.69 360 PHE A N 1
ATOM 2815 C CA . PHE A 1 360 ? 7.276 -8.073 -12.094 1.00 96.69 360 PHE A CA 1
ATOM 2816 C C . PHE A 1 360 ? 7.430 -6.567 -12.299 1.00 96.69 360 PHE A C 1
ATOM 2818 O O . PHE A 1 360 ? 7.288 -6.077 -13.417 1.00 96.69 360 PHE A O 1
ATOM 2825 N N . GLY A 1 361 ? 7.669 -5.839 -11.214 1.00 95.50 361 GLY A N 1
ATOM 2826 C CA . GLY A 1 361 ? 7.909 -4.405 -11.218 1.00 95.50 361 GLY A CA 1
ATOM 2827 C C . GLY A 1 361 ? 9.362 -4.090 -10.905 1.00 95.50 361 GLY A C 1
ATOM 2828 O O . GLY A 1 361 ? 9.936 -4.649 -9.969 1.00 95.50 361 GLY A O 1
ATOM 2829 N N . PHE A 1 362 ? 9.968 -3.214 -11.700 1.00 94.19 362 PHE A N 1
ATOM 2830 C CA . PHE A 1 362 ? 11.332 -2.753 -11.474 1.00 94.19 362 PHE A CA 1
ATOM 2831 C C . PHE A 1 362 ? 11.523 -1.315 -11.954 1.00 94.19 362 PHE A C 1
ATOM 2833 O O . PHE A 1 362 ? 10.735 -0.794 -12.746 1.00 94.19 362 PHE A O 1
ATOM 2840 N N . ASN A 1 363 ? 12.578 -0.650 -11.486 1.00 91.81 363 ASN A N 1
ATOM 2841 C CA . ASN A 1 363 ? 12.919 0.678 -11.981 1.00 91.81 363 ASN A CA 1
ATOM 2842 C C . ASN A 1 363 ? 13.643 0.580 -13.333 1.00 91.81 363 ASN A C 1
ATOM 2844 O O . ASN A 1 363 ? 14.763 0.078 -13.421 1.00 91.81 363 ASN A O 1
ATOM 2848 N N . ALA A 1 364 ? 13.023 1.119 -14.382 1.00 91.69 364 ALA A N 1
ATOM 2849 C CA . ALA A 1 364 ? 13.577 1.142 -15.730 1.00 91.69 364 ALA A CA 1
ATOM 2850 C C . ALA A 1 364 ? 14.833 2.021 -15.856 1.00 91.69 364 ALA A C 1
ATOM 2852 O O . ALA A 1 364 ? 15.522 1.950 -16.873 1.00 91.69 364 ALA A O 1
ATOM 2853 N N . ASP A 1 365 ? 15.153 2.836 -14.850 1.00 90.00 365 ASP A N 1
ATOM 2854 C CA . ASP A 1 365 ? 16.374 3.643 -14.789 1.00 90.00 365 ASP A CA 1
ATOM 2855 C C . ASP A 1 365 ? 17.605 2.812 -14.370 1.00 90.00 365 ASP A C 1
ATOM 2857 O O . ASP A 1 365 ? 18.732 3.310 -14.430 1.00 90.00 365 ASP A O 1
ATOM 2861 N N . TRP A 1 366 ? 17.420 1.556 -13.940 1.00 87.44 366 TRP A N 1
ATOM 2862 C CA . TRP A 1 366 ? 18.515 0.675 -13.532 1.00 87.44 366 TRP A CA 1
ATOM 2863 C C . TRP A 1 366 ? 19.378 0.216 -14.694 1.00 87.44 366 TRP A C 1
ATOM 2865 O O . TRP A 1 366 ? 18.892 -0.041 -15.801 1.00 87.44 366 TRP A O 1
ATOM 2875 N N . ARG A 1 367 ? 20.668 0.044 -14.392 1.00 78.44 367 ARG A N 1
ATOM 2876 C CA . ARG A 1 367 ? 21.639 -0.590 -15.278 1.00 78.44 367 ARG A CA 1
ATOM 2877 C C . ARG A 1 367 ? 21.780 -2.052 -14.912 1.00 78.44 367 ARG A C 1
ATOM 2879 O O . ARG A 1 367 ? 22.006 -2.385 -13.753 1.00 78.44 367 ARG A O 1
ATOM 2886 N N . PHE A 1 368 ? 21.740 -2.897 -15.925 1.00 68.44 368 PHE A N 1
ATOM 2887 C CA . PHE A 1 368 ? 22.147 -4.280 -15.781 1.00 68.44 368 PHE A CA 1
ATOM 2888 C C . PHE A 1 368 ? 23.658 -4.363 -16.026 1.00 68.44 368 PHE A C 1
ATOM 2890 O O . PHE A 1 368 ? 24.132 -3.798 -17.020 1.00 68.44 368 PHE A O 1
ATOM 2897 N N . PRO A 1 369 ? 24.429 -5.010 -15.136 1.00 61.41 369 PRO A N 1
ATOM 2898 C CA . PRO A 1 369 ? 25.849 -5.210 -15.367 1.00 61.41 369 PRO A CA 1
ATOM 2899 C C . PRO A 1 369 ? 26.068 -5.968 -16.672 1.00 61.41 369 PRO A C 1
ATOM 2901 O O . PRO A 1 369 ? 25.393 -6.955 -16.959 1.00 61.41 369 PRO A O 1
ATOM 2904 N N . ILE A 1 370 ? 27.031 -5.496 -17.458 1.00 58.69 370 ILE A N 1
ATOM 2905 C CA . ILE A 1 370 ? 27.509 -6.192 -18.648 1.00 58.69 370 ILE A CA 1
ATOM 2906 C C . ILE A 1 370 ? 28.420 -7.334 -18.172 1.00 58.69 370 ILE A C 1
ATOM 2908 O O . ILE A 1 370 ? 29.488 -7.048 -17.615 1.00 58.69 370 ILE A O 1
ATOM 2912 N N . PRO A 1 371 ? 28.054 -8.613 -18.381 1.00 51.44 371 PRO A N 1
ATOM 2913 C CA . PRO A 1 371 ? 28.910 -9.727 -17.993 1.00 51.44 371 PRO A CA 1
ATOM 2914 C C . PRO A 1 371 ? 30.259 -9.629 -18.722 1.00 51.44 371 PRO A C 1
ATOM 2916 O O . PRO A 1 371 ? 30.295 -9.529 -19.947 1.00 51.44 371 PRO A O 1
ATOM 2919 N N . GLY A 1 372 ? 31.369 -9.644 -17.976 1.00 57.41 372 GLY A N 1
ATOM 2920 C CA . GLY A 1 372 ? 32.729 -9.696 -18.534 1.00 57.41 372 GLY A CA 1
ATOM 2921 C C . GLY A 1 372 ? 33.538 -8.392 -18.511 1.00 57.41 372 GLY A C 1
ATOM 2922 O O . GLY A 1 372 ? 34.729 -8.442 -18.797 1.00 57.41 372 GLY A O 1
ATOM 2923 N N . ASN A 1 373 ? 32.957 -7.259 -18.100 1.00 49.84 373 ASN A N 1
ATOM 2924 C CA . ASN A 1 373 ? 33.673 -5.984 -17.923 1.00 49.84 373 ASN A CA 1
ATOM 2925 C C . ASN A 1 373 ? 33.925 -5.659 -16.438 1.00 49.84 373 ASN A C 1
ATOM 2927 O O . ASN A 1 373 ? 33.629 -4.564 -15.962 1.00 49.84 373 ASN A O 1
ATOM 2931 N N . HIS A 1 374 ? 34.495 -6.598 -15.679 1.00 50.88 374 HIS A N 1
ATOM 2932 C CA . HIS A 1 374 ? 35.191 -6.209 -14.449 1.00 50.88 374 HIS A CA 1
ATOM 2933 C C . HIS A 1 374 ? 36.510 -5.561 -14.861 1.00 50.88 374 HIS A C 1
ATOM 2935 O O . HIS A 1 374 ? 37.219 -6.177 -15.648 1.00 50.88 374 HIS A O 1
ATOM 2941 N N . PRO A 1 375 ? 36.871 -4.361 -14.383 1.00 43.66 375 PRO A N 1
ATOM 2942 C CA . PRO A 1 375 ? 38.135 -3.746 -14.759 1.00 43.66 375 PRO A CA 1
ATOM 2943 C C . PRO A 1 375 ? 39.298 -4.545 -14.148 1.00 43.66 375 PRO A C 1
ATOM 2945 O O . PRO A 1 375 ? 39.474 -4.494 -12.928 1.00 43.66 375 PRO A O 1
ATOM 2948 N N . PRO A 1 376 ? 40.152 -5.233 -14.934 1.00 47.81 376 PRO A N 1
ATOM 2949 C CA . PRO A 1 376 ? 41.504 -5.467 -14.472 1.00 47.81 376 PRO A CA 1
ATOM 2950 C C . PRO A 1 376 ? 42.241 -4.138 -14.668 1.00 47.81 376 PRO A C 1
ATOM 2952 O O . PRO A 1 376 ? 42.260 -3.599 -15.769 1.00 47.81 376 PRO A O 1
ATOM 2955 N N . GLY A 1 377 ? 42.746 -3.575 -13.570 1.00 47.62 377 GLY A N 1
ATOM 2956 C CA . GLY A 1 377 ? 43.499 -2.320 -13.468 1.00 47.62 377 GLY A CA 1
ATOM 2957 C C . GLY A 1 377 ? 43.840 -1.573 -14.766 1.00 47.62 377 GLY A C 1
ATOM 2958 O O . GLY A 1 377 ? 44.558 -2.086 -15.612 1.00 47.62 377 GLY A O 1
ATOM 2959 N N . HIS A 1 378 ? 43.390 -0.316 -14.847 1.00 52.22 378 HIS A N 1
ATOM 2960 C CA . HIS A 1 378 ? 43.962 0.747 -15.679 1.00 52.22 378 HIS A CA 1
ATOM 2961 C C . HIS A 1 378 ? 44.558 0.315 -17.035 1.00 52.22 378 HIS A C 1
ATOM 2963 O O . HIS A 1 378 ? 45.765 0.129 -17.152 1.00 52.22 378 HIS A O 1
ATOM 2969 N N . ASN A 1 379 ? 43.741 0.298 -18.091 1.00 44.91 379 ASN A N 1
ATOM 2970 C CA . ASN A 1 379 ? 43.981 1.170 -19.245 1.00 44.91 379 ASN A CA 1
ATOM 2971 C C . ASN A 1 379 ? 42.761 1.246 -20.171 1.00 44.91 379 ASN A C 1
ATOM 2973 O O . ASN A 1 379 ? 42.048 0.278 -20.405 1.00 44.91 379 ASN A O 1
ATOM 2977 N N . GLN A 1 380 ? 42.512 2.477 -20.611 1.00 55.22 380 GLN A N 1
ATOM 2978 C CA . GLN A 1 380 ? 41.335 2.961 -21.321 1.00 55.22 380 GLN A CA 1
ATOM 2979 C C . GLN A 1 380 ? 41.296 2.514 -22.794 1.00 55.22 380 GLN A C 1
ATOM 2981 O O . GLN A 1 380 ? 42.334 2.263 -23.397 1.00 55.22 380 GLN A O 1
ATOM 2986 N N . GLN A 1 381 ? 40.088 2.599 -23.369 1.00 44.75 381 GLN A N 1
ATOM 2987 C CA . GLN A 1 381 ? 39.768 2.705 -24.806 1.00 44.75 381 GLN A CA 1
ATOM 2988 C C . GLN A 1 381 ? 39.520 1.428 -25.622 1.00 44.75 381 GLN A C 1
ATOM 2990 O O . GLN A 1 381 ? 39.618 1.489 -26.845 1.00 44.75 381 GLN A O 1
ATOM 2995 N N . GLN A 1 382 ? 39.091 0.312 -25.025 1.00 43.34 382 GLN A N 1
ATOM 2996 C CA . GLN A 1 382 ? 38.463 -0.731 -25.845 1.00 43.34 382 GLN A CA 1
ATOM 2997 C C . GLN A 1 382 ? 36.950 -0.510 -25.917 1.00 43.34 382 GLN A C 1
ATOM 2999 O O . GLN A 1 382 ? 36.259 -0.458 -24.900 1.00 43.34 382 GLN A O 1
ATOM 3004 N N . GLU A 1 383 ? 36.489 -0.266 -27.143 1.00 43.56 383 GLU A N 1
ATOM 3005 C CA . GLU A 1 383 ? 35.126 0.096 -27.500 1.00 43.56 383 GLU A CA 1
ATOM 3006 C C . GLU A 1 383 ? 34.086 -0.828 -26.868 1.00 43.56 383 GLU A C 1
ATOM 3008 O O . GLU A 1 383 ? 34.205 -2.053 -26.833 1.00 43.56 383 GLU A O 1
ATOM 3013 N N . GLN A 1 384 ? 33.051 -0.161 -26.371 1.00 44.62 384 GLN A N 1
ATOM 3014 C CA . GLN A 1 384 ? 31.848 -0.689 -25.761 1.00 44.62 384 GLN A CA 1
ATOM 3015 C C . GLN A 1 384 ? 31.131 -1.624 -26.743 1.00 44.62 384 GLN A C 1
ATOM 3017 O O . GLN A 1 384 ? 30.233 -1.198 -27.468 1.00 44.62 384 GLN A O 1
ATOM 3022 N N . SER A 1 385 ? 31.490 -2.907 -26.758 1.00 44.44 385 SER A N 1
ATOM 3023 C CA . SER A 1 385 ? 30.560 -3.924 -27.236 1.00 44.44 385 SER A CA 1
ATOM 3024 C C . SER A 1 385 ? 29.353 -3.877 -26.300 1.00 44.44 385 SER A C 1
ATOM 3026 O O . SER A 1 385 ? 29.466 -4.045 -25.086 1.00 44.44 385 SER A O 1
ATOM 3028 N N . VAL A 1 386 ? 28.208 -3.483 -26.856 1.00 46.22 386 VAL A N 1
ATOM 3029 C CA . VAL A 1 386 ? 26.950 -3.310 -26.129 1.00 46.22 386 VAL A CA 1
ATOM 3030 C C . VAL A 1 386 ? 26.429 -4.701 -25.800 1.00 46.22 386 VAL A C 1
ATOM 3032 O O . VAL A 1 386 ? 25.641 -5.276 -26.547 1.00 46.22 386 VAL A O 1
ATOM 3035 N N . SER A 1 387 ? 26.940 -5.293 -24.726 1.00 42.66 387 SER A N 1
ATOM 3036 C CA . SER A 1 387 ? 26.477 -6.596 -24.274 1.00 42.66 387 SER A CA 1
ATOM 3037 C C . SER A 1 387 ? 25.028 -6.456 -23.836 1.00 42.66 387 SER A C 1
ATOM 3039 O O . SER A 1 387 ? 24.701 -5.655 -22.957 1.00 42.66 387 SER A O 1
ATOM 3041 N N . GLN A 1 388 ? 24.162 -7.208 -24.508 1.00 54.19 388 GLN A N 1
ATOM 3042 C CA . GLN A 1 388 ? 22.747 -7.305 -24.197 1.00 54.19 388 GLN A CA 1
ATOM 3043 C C . GLN A 1 388 ? 22.556 -7.649 -22.720 1.00 54.19 388 GLN A C 1
ATOM 3045 O O . GLN A 1 388 ? 23.318 -8.432 -22.144 1.00 54.19 388 GLN A O 1
ATOM 3050 N N . ILE A 1 389 ? 21.512 -7.076 -22.126 1.00 57.22 389 ILE A N 1
ATOM 3051 C CA . ILE A 1 389 ? 21.029 -7.475 -20.809 1.00 57.22 389 ILE A CA 1
ATOM 3052 C C . ILE A 1 389 ? 20.809 -8.985 -20.860 1.00 57.22 389 ILE A C 1
ATOM 3054 O O . ILE A 1 389 ? 19.920 -9.469 -21.562 1.00 57.22 389 ILE A O 1
ATOM 3058 N N . THR A 1 390 ? 21.650 -9.736 -20.154 1.00 61.78 390 THR A N 1
ATOM 3059 C CA . THR A 1 390 ? 21.480 -11.182 -20.044 1.00 61.78 390 THR A CA 1
ATOM 3060 C C . THR A 1 390 ? 20.409 -11.408 -18.991 1.00 61.78 390 THR A C 1
ATOM 3062 O O . THR A 1 390 ? 20.695 -11.556 -17.808 1.00 61.78 390 THR A O 1
ATOM 3065 N N . LEU A 1 391 ? 19.154 -11.319 -19.425 1.00 69.50 391 LEU A N 1
ATOM 3066 C CA . LEU A 1 391 ? 17.995 -11.799 -18.678 1.00 69.50 391 LEU A CA 1
ATOM 3067 C C . LEU A 1 391 ? 18.171 -13.299 -18.353 1.00 69.50 391 LEU A C 1
ATOM 3069 O O . LEU A 1 391 ? 19.070 -13.929 -18.916 1.00 69.50 391 LEU A O 1
ATOM 3073 N N . PRO A 1 392 ? 17.393 -13.855 -17.402 1.00 71.25 392 PRO A N 1
ATOM 3074 C CA . PRO A 1 392 ? 17.553 -15.224 -16.907 1.00 71.25 392 PRO A CA 1
ATOM 3075 C C . PRO A 1 392 ? 17.825 -16.239 -18.017 1.00 71.25 392 PRO A C 1
ATOM 3077 O O . PRO A 1 392 ? 17.306 -16.132 -19.129 1.00 71.25 392 PRO A O 1
ATOM 3080 N N . GLY A 1 393 ? 18.629 -17.254 -17.691 1.00 75.00 393 GLY A N 1
ATOM 3081 C CA . GLY A 1 393 ? 19.014 -18.290 -18.653 1.00 75.00 393 GLY A CA 1
ATOM 3082 C C . GLY A 1 393 ? 17.824 -19.090 -19.197 1.00 75.00 393 GLY A C 1
ATOM 3083 O O . GLY A 1 393 ? 17.957 -19.745 -20.230 1.00 75.00 393 GLY A O 1
ATOM 3084 N N . ALA A 1 394 ? 16.667 -19.023 -18.529 1.00 90.31 394 ALA A N 1
ATOM 3085 C CA . ALA A 1 394 ? 15.416 -19.634 -18.952 1.00 90.31 394 ALA A CA 1
ATOM 3086 C C . ALA A 1 394 ? 14.300 -18.582 -19.150 1.00 90.31 394 ALA A C 1
ATOM 3088 O O . ALA A 1 394 ? 14.168 -17.667 -18.333 1.00 90.31 394 ALA A O 1
ATOM 3089 N N . PRO A 1 395 ? 13.450 -18.734 -20.185 1.00 94.88 395 PRO A N 1
ATOM 3090 C CA . PRO A 1 395 ? 12.237 -17.939 -20.350 1.00 94.88 395 PRO A CA 1
ATOM 3091 C C . PRO A 1 395 ? 11.298 -18.020 -19.143 1.00 94.88 395 PRO A C 1
ATOM 3093 O O . PRO A 1 395 ? 11.051 -19.094 -18.591 1.00 94.88 395 PRO A O 1
ATOM 3096 N N . HIS A 1 396 ? 10.697 -16.891 -18.774 1.00 96.31 396 HIS A N 1
ATOM 3097 C CA . HIS A 1 396 ? 9.710 -16.818 -17.705 1.00 96.31 396 HIS A CA 1
ATOM 3098 C C . HIS A 1 396 ? 8.290 -16.934 -18.270 1.00 96.31 396 HIS A C 1
ATOM 3100 O O . HIS A 1 396 ? 7.737 -16.006 -18.863 1.00 96.31 396 HIS A O 1
ATOM 3106 N N . HIS A 1 397 ? 7.689 -18.112 -18.108 1.00 96.94 397 HIS A N 1
ATOM 3107 C CA . HIS A 1 397 ? 6.410 -18.462 -18.735 1.00 96.94 397 HIS A CA 1
ATOM 3108 C C . HIS A 1 397 ? 5.171 -17.881 -18.046 1.00 96.94 397 HIS A C 1
ATOM 3110 O O . HIS A 1 397 ? 4.072 -17.990 -18.591 1.00 96.94 397 HIS A O 1
ATOM 3116 N N . HIS A 1 398 ? 5.311 -17.309 -16.852 1.00 97.56 398 HIS A N 1
ATOM 3117 C CA . HIS A 1 398 ? 4.166 -16.869 -16.056 1.00 97.56 398 HIS A CA 1
ATOM 3118 C C . HIS A 1 398 ? 4.020 -15.347 -15.999 1.00 97.56 398 HIS A C 1
ATOM 3120 O O . HIS A 1 398 ? 2.896 -14.872 -15.810 1.00 97.56 398 HIS A O 1
ATOM 3126 N N . ILE A 1 399 ? 5.098 -14.588 -16.237 1.00 97.75 399 ILE A N 1
ATOM 3127 C CA . ILE A 1 399 ? 5.053 -13.123 -16.256 1.00 97.75 399 ILE A CA 1
ATOM 3128 C C . ILE A 1 399 ? 4.218 -12.656 -17.447 1.00 97.75 399 ILE A C 1
ATOM 3130 O O . ILE A 1 399 ? 4.622 -12.751 -18.605 1.00 97.75 399 ILE A O 1
ATOM 3134 N N . HIS A 1 400 ? 3.038 -12.123 -17.141 1.00 97.56 400 HIS A N 1
ATOM 3135 C CA . HIS A 1 400 ? 2.144 -11.512 -18.119 1.00 97.56 400 HIS A CA 1
ATOM 3136 C C . HIS A 1 400 ? 2.066 -9.990 -17.986 1.00 97.56 400 HIS A C 1
ATOM 3138 O O . HIS A 1 400 ? 1.524 -9.332 -18.877 1.00 97.56 400 HIS A O 1
ATOM 3144 N N . THR A 1 401 ? 2.572 -9.432 -16.885 1.00 96.81 401 THR A N 1
ATOM 3145 C CA . THR A 1 401 ? 2.582 -7.993 -16.618 1.00 96.81 401 THR A CA 1
ATOM 3146 C C . THR A 1 401 ? 3.960 -7.558 -16.130 1.00 96.81 401 THR A C 1
ATOM 3148 O O . THR A 1 401 ? 4.478 -8.117 -15.166 1.00 96.81 401 THR A O 1
ATOM 3151 N N . ILE A 1 402 ? 4.519 -6.528 -16.756 1.00 96.38 402 ILE A N 1
ATOM 3152 C CA . ILE A 1 402 ? 5.728 -5.847 -16.286 1.00 96.38 402 ILE A CA 1
ATOM 3153 C C . ILE A 1 402 ? 5.360 -4.424 -15.873 1.00 96.38 402 ILE A C 1
ATOM 3155 O O . ILE A 1 402 ? 4.632 -3.761 -16.605 1.00 96.38 402 ILE A O 1
ATOM 3159 N N . ILE A 1 403 ? 5.837 -3.964 -14.716 1.00 95.31 403 ILE A N 1
ATOM 3160 C CA . ILE A 1 403 ? 5.691 -2.575 -14.260 1.00 95.31 403 ILE A CA 1
ATOM 3161 C C . ILE A 1 403 ? 7.053 -1.893 -14.366 1.00 95.31 403 ILE A C 1
ATOM 3163 O O . ILE A 1 403 ? 8.044 -2.380 -13.824 1.00 95.31 403 ILE A O 1
ATOM 3167 N N . LEU A 1 404 ? 7.098 -0.761 -15.054 1.00 94.25 404 LEU A N 1
ATOM 3168 C CA . LEU A 1 404 ? 8.288 0.056 -15.225 1.00 94.25 404 LEU A CA 1
ATOM 3169 C C . LEU A 1 404 ? 8.155 1.313 -14.370 1.00 94.25 404 LEU A C 1
ATOM 3171 O O . LEU A 1 404 ? 7.413 2.241 -14.700 1.00 94.25 404 LEU A O 1
ATOM 3175 N N . HIS A 1 405 ? 8.878 1.329 -13.256 1.00 92.19 405 HIS A N 1
ATOM 3176 C CA . HIS A 1 405 ? 9.061 2.513 -12.421 1.00 92.19 405 HIS A CA 1
ATOM 3177 C C . HIS A 1 405 ? 10.179 3.398 -12.969 1.00 92.19 405 HIS A C 1
ATOM 3179 O O . HIS A 1 405 ? 10.923 3.001 -13.865 1.00 92.19 405 HIS A O 1
ATOM 3185 N N . GLY A 1 406 ? 10.331 4.594 -12.401 1.00 88.88 406 GLY A N 1
ATOM 3186 C CA . GLY A 1 406 ? 11.342 5.547 -12.855 1.00 88.88 406 GLY A CA 1
ATOM 3187 C C . GLY A 1 406 ? 10.907 6.236 -14.138 1.00 88.88 406 GLY A C 1
ATOM 3188 O O . GLY A 1 406 ? 9.852 6.866 -14.140 1.00 88.88 406 GLY A O 1
ATOM 3189 N N . LEU A 1 407 ? 11.714 6.157 -15.198 1.00 89.94 407 LEU A N 1
ATOM 3190 C CA . LEU A 1 407 ? 11.478 6.846 -16.473 1.00 89.94 407 LEU A CA 1
ATOM 3191 C C . LEU A 1 407 ? 11.467 8.376 -16.327 1.00 89.94 407 LEU A C 1
ATOM 3193 O O . LEU A 1 407 ? 10.904 9.094 -17.148 1.00 89.94 407 LEU A O 1
ATOM 3197 N N . ASN A 1 408 ? 12.152 8.896 -15.305 1.00 83.88 408 ASN A N 1
ATOM 3198 C CA . ASN A 1 408 ? 12.181 10.331 -14.988 1.00 83.88 408 ASN A CA 1
ATOM 3199 C C . ASN A 1 408 ? 12.867 11.189 -16.071 1.00 83.88 408 ASN A C 1
ATOM 3201 O O . ASN A 1 408 ? 12.850 12.414 -15.998 1.00 83.88 408 ASN A O 1
ATOM 3205 N N . TYR A 1 409 ? 13.527 10.548 -17.039 1.00 85.62 409 TYR A N 1
ATOM 3206 C CA . TYR A 1 409 ? 14.203 11.194 -18.164 1.00 85.62 409 TYR A CA 1
ATOM 3207 C C . TYR A 1 409 ? 13.669 10.714 -19.522 1.00 85.62 409 TYR A C 1
ATOM 3209 O O . TYR A 1 409 ? 14.314 10.983 -20.545 1.00 85.62 409 TYR A O 1
ATOM 3217 N N . ALA A 1 410 ? 12.533 9.998 -19.531 1.00 85.31 410 ALA A N 1
ATOM 3218 C CA . ALA A 1 410 ? 11.902 9.484 -20.743 1.00 85.31 410 ALA A CA 1
ATOM 3219 C C . ALA A 1 410 ? 11.502 10.627 -21.678 1.00 85.31 410 ALA A C 1
ATOM 3221 O O . ALA A 1 410 ? 11.886 10.622 -22.848 1.00 85.31 410 ALA A O 1
ATOM 3222 N N . PHE A 1 411 ? 10.855 11.653 -21.134 1.00 76.44 411 PHE A N 1
ATOM 3223 C CA . PHE A 1 411 ? 10.615 12.917 -21.813 1.00 76.44 411 PHE A CA 1
ATOM 3224 C C . PHE A 1 411 ? 11.754 13.878 -21.449 1.00 76.44 411 PHE A C 1
ATOM 3226 O O . PHE A 1 411 ? 12.374 13.777 -20.391 1.00 76.44 411 PHE A O 1
ATOM 3233 N N . ASN A 1 412 ? 12.126 14.802 -22.333 1.00 70.94 412 ASN A N 1
ATOM 3234 C CA . ASN A 1 412 ? 13.252 15.722 -22.092 1.00 70.94 412 ASN A CA 1
ATOM 3235 C C . ASN A 1 412 ? 13.021 16.722 -20.927 1.00 70.94 412 ASN A C 1
ATOM 3237 O O . ASN A 1 412 ? 13.831 17.618 -20.718 1.00 70.94 412 ASN A O 1
ATOM 3241 N N . SER A 1 413 ? 11.938 16.531 -20.180 1.00 62.00 413 SER A N 1
ATOM 3242 C CA . SER A 1 413 ? 11.446 17.205 -18.976 1.00 62.00 413 SER A CA 1
ATOM 3243 C C . SER A 1 413 ? 12.335 17.069 -17.742 1.00 62.00 413 SER A C 1
ATOM 3245 O O . SER A 1 413 ? 12.219 17.885 -16.826 1.00 62.00 413 SER A O 1
ATOM 3247 N N . GLY A 1 414 ? 13.211 16.057 -17.696 1.00 55.88 414 GLY A N 1
ATOM 3248 C CA . GLY A 1 414 ? 14.081 15.815 -16.549 1.00 55.88 414 GLY A CA 1
ATOM 3249 C C . GLY A 1 414 ? 14.839 17.086 -16.180 1.00 55.88 414 GLY A C 1
ATOM 3250 O O . GLY A 1 414 ? 15.685 17.516 -16.963 1.00 55.88 414 GLY A O 1
ATOM 3251 N N . LEU A 1 415 ? 14.484 17.667 -15.018 1.00 55.19 415 LEU A N 1
ATOM 3252 C CA . LEU A 1 415 ? 14.887 18.989 -14.529 1.00 55.19 415 LEU A CA 1
ATOM 3253 C C . LEU A 1 415 ? 16.162 19.468 -15.220 1.00 55.19 415 LEU A C 1
ATOM 3255 O O . LEU A 1 415 ? 17.271 19.060 -14.849 1.00 55.19 415 LEU A O 1
ATOM 3259 N N . THR A 1 416 ? 16.020 20.374 -16.188 1.00 50.75 416 THR A N 1
ATOM 3260 C CA . THR A 1 416 ? 17.108 21.277 -16.537 1.00 50.75 416 THR A CA 1
ATOM 3261 C C . THR A 1 416 ? 17.361 22.098 -15.285 1.00 50.75 416 THR A C 1
ATOM 3263 O O . THR A 1 416 ? 16.813 23.182 -15.100 1.00 50.75 416 THR A O 1
ATOM 3266 N N . THR A 1 417 ? 18.133 21.541 -14.350 1.00 57.75 417 THR A N 1
ATOM 3267 C CA . THR A 1 417 ? 18.711 22.347 -13.288 1.00 57.75 417 THR A CA 1
ATOM 3268 C C . THR A 1 417 ? 19.377 23.515 -14.014 1.00 57.75 417 THR A C 1
ATOM 3270 O O . THR A 1 417 ? 20.107 23.268 -14.983 1.00 57.75 417 THR A O 1
ATOM 3273 N N . PRO A 1 418 ? 19.111 24.771 -13.615 1.00 58.34 418 PRO A N 1
ATOM 3274 C CA . PRO A 1 418 ? 19.626 25.956 -14.308 1.00 58.34 418 PRO A CA 1
ATOM 3275 C C . PRO A 1 418 ? 21.145 25.909 -14.546 1.00 58.34 418 PRO A C 1
ATOM 3277 O O . PRO A 1 418 ? 21.673 26.582 -15.421 1.00 58.34 418 PRO A O 1
ATOM 3280 N N . ASN A 1 419 ? 21.838 25.058 -13.787 1.00 66.38 419 ASN A N 1
ATOM 3281 C CA . ASN A 1 419 ? 23.277 24.868 -13.799 1.00 66.38 419 ASN A CA 1
ATOM 3282 C C . ASN A 1 419 ? 23.804 23.878 -14.856 1.00 66.38 419 ASN A C 1
ATOM 3284 O O . ASN A 1 419 ? 24.987 23.555 -14.809 1.00 66.38 419 ASN A O 1
ATOM 3288 N N . GLY A 1 420 ? 22.985 23.348 -15.775 1.00 62.38 420 GLY A N 1
ATOM 3289 C CA . GLY A 1 420 ? 23.451 22.592 -16.958 1.00 62.38 420 GLY A CA 1
ATOM 3290 C C . GLY A 1 420 ? 24.191 21.262 -16.699 1.00 62.38 420 GLY A C 1
ATOM 3291 O O . GLY A 1 420 ? 24.490 20.530 -17.638 1.00 62.38 420 GLY A O 1
ATOM 3292 N N . GLY A 1 421 ? 24.457 20.896 -15.441 1.00 62.97 421 GLY A N 1
ATOM 3293 C CA . GLY A 1 421 ? 25.254 19.720 -15.065 1.00 62.97 421 GLY A CA 1
ATOM 3294 C C . GLY A 1 421 ? 24.533 18.370 -15.159 1.00 62.97 421 GLY A C 1
ATOM 3295 O O . GLY A 1 421 ? 25.153 17.330 -14.952 1.00 62.97 421 GLY A O 1
ATOM 3296 N N . GLY A 1 422 ? 23.233 18.353 -15.469 1.00 67.62 422 GLY A N 1
ATOM 3297 C CA . GLY A 1 422 ? 22.419 17.129 -15.506 1.00 67.62 422 GLY A CA 1
ATOM 3298 C C . GLY A 1 422 ? 22.524 16.300 -16.794 1.00 67.62 422 GLY A C 1
ATOM 3299 O O . GLY A 1 422 ? 22.068 15.157 -16.813 1.00 67.62 422 GLY A O 1
ATOM 3300 N N . GLY A 1 423 ? 23.124 16.841 -17.863 1.00 78.25 423 GLY A N 1
ATOM 3301 C CA . GLY A 1 423 ? 23.057 16.244 -19.205 1.00 78.25 423 GLY A CA 1
ATOM 3302 C C . GLY A 1 423 ? 23.660 14.840 -19.305 1.00 78.25 423 GLY A C 1
ATOM 3303 O O . GLY A 1 423 ? 23.091 13.967 -19.956 1.00 78.25 423 GLY A O 1
ATOM 3304 N N . PHE A 1 424 ? 24.771 14.594 -18.603 1.00 80.94 424 PHE A N 1
ATOM 3305 C CA . PHE A 1 424 ? 25.431 13.289 -18.602 1.00 80.94 424 PHE A CA 1
ATOM 3306 C C . PHE A 1 424 ? 24.511 12.224 -17.994 1.00 80.94 424 PHE A C 1
ATOM 3308 O O . PHE A 1 424 ? 24.151 11.275 -18.681 1.00 80.94 424 PHE A O 1
ATOM 3315 N N . MET A 1 425 ? 24.057 12.408 -16.747 1.00 82.25 425 MET A N 1
ATOM 3316 C CA . MET A 1 425 ? 23.196 11.435 -16.059 1.00 82.25 425 MET A CA 1
ATOM 3317 C C . MET A 1 425 ? 21.889 11.182 -16.817 1.00 82.25 425 MET A C 1
ATOM 3319 O O . MET A 1 425 ? 21.506 10.027 -16.980 1.00 82.25 425 MET A O 1
ATOM 3323 N N . ALA A 1 426 ? 21.255 12.233 -17.346 1.00 84.25 426 ALA A N 1
ATOM 3324 C CA . ALA A 1 426 ? 20.049 12.101 -18.159 1.00 84.25 426 ALA A CA 1
ATOM 3325 C C . ALA A 1 426 ? 20.286 11.202 -19.383 1.00 84.25 426 ALA A C 1
ATOM 3327 O O . ALA A 1 426 ? 19.507 10.286 -19.633 1.00 84.25 426 ALA A O 1
ATOM 3328 N N . HIS A 1 427 ? 21.389 11.409 -20.111 1.00 84.69 427 HIS A N 1
ATOM 3329 C CA . HIS A 1 427 ? 21.763 10.553 -21.238 1.00 84.69 427 HIS A CA 1
ATOM 3330 C C . HIS A 1 427 ? 21.954 9.088 -20.813 1.00 84.69 427 HIS A C 1
ATOM 3332 O O . HIS A 1 427 ? 21.499 8.179 -21.506 1.00 84.69 427 HIS A O 1
ATOM 3338 N N . TYR A 1 428 ? 22.582 8.839 -19.660 1.00 84.12 428 TYR A N 1
ATOM 3339 C CA . TYR A 1 428 ? 22.737 7.470 -19.160 1.00 84.12 428 TYR A CA 1
ATOM 3340 C C . TYR A 1 428 ? 21.421 6.806 -18.794 1.00 84.12 428 TYR A C 1
ATOM 3342 O O . TYR A 1 428 ? 21.226 5.651 -19.158 1.00 84.12 428 TYR A O 1
ATOM 3350 N N . VAL A 1 429 ? 20.547 7.506 -18.071 1.00 86.81 429 VAL A N 1
ATOM 3351 C CA . VAL A 1 429 ? 19.260 6.940 -17.654 1.00 86.81 429 VAL A CA 1
ATOM 3352 C C . VAL A 1 429 ? 18.413 6.609 -18.878 1.00 86.81 429 VAL A C 1
ATOM 3354 O O . VAL A 1 429 ? 17.893 5.505 -18.968 1.00 86.81 429 VAL A O 1
ATOM 3357 N N . ARG A 1 430 ? 18.388 7.496 -19.878 1.00 89.06 430 ARG A N 1
ATOM 3358 C CA . ARG A 1 430 ? 17.695 7.266 -21.155 1.00 89.06 430 ARG A CA 1
ATOM 3359 C C . ARG A 1 430 ? 18.181 6.014 -21.870 1.00 89.06 430 ARG A C 1
ATOM 3361 O O . ARG A 1 430 ? 17.366 5.187 -22.256 1.00 89.06 430 ARG A O 1
ATOM 3368 N N . ARG A 1 431 ? 19.503 5.842 -21.987 1.00 87.50 431 ARG A N 1
ATOM 3369 C CA . ARG A 1 431 ? 20.087 4.629 -22.576 1.00 87.50 431 ARG A CA 1
ATOM 3370 C C . ARG A 1 431 ? 19.686 3.379 -21.790 1.00 87.50 431 ARG A C 1
ATOM 3372 O O . ARG A 1 431 ? 19.399 2.356 -22.397 1.00 87.50 431 ARG A O 1
ATOM 3379 N N . SER A 1 432 ? 19.643 3.467 -20.460 1.00 87.88 432 SER A N 1
ATOM 3380 C CA . SER A 1 432 ? 19.156 2.380 -19.602 1.00 87.88 432 SER A CA 1
ATOM 3381 C C . SER A 1 432 ? 17.695 2.050 -19.880 1.00 87.88 432 SER A C 1
ATOM 3383 O O . SER A 1 432 ? 17.361 0.884 -20.057 1.00 87.88 432 SER A O 1
ATOM 3385 N N . ASN A 1 433 ? 16.836 3.067 -19.981 1.00 91.31 433 ASN A N 1
ATOM 3386 C CA . ASN A 1 433 ? 15.429 2.882 -20.316 1.00 91.31 433 ASN A CA 1
ATOM 3387 C C . ASN A 1 433 ? 15.290 2.179 -21.677 1.00 91.31 433 ASN A C 1
ATOM 3389 O O . ASN A 1 433 ? 14.616 1.157 -21.762 1.00 91.31 433 ASN A O 1
ATOM 3393 N N . ASP A 1 434 ? 15.991 2.668 -22.706 1.00 91.69 434 ASP A N 1
ATOM 3394 C CA . ASP A 1 434 ? 15.978 2.093 -24.058 1.00 91.69 434 ASP A CA 1
ATOM 3395 C C . ASP A 1 434 ? 16.436 0.623 -24.066 1.00 91.69 434 ASP A C 1
ATOM 3397 O O . ASP A 1 434 ? 15.794 -0.226 -24.683 1.00 91.69 434 ASP A O 1
ATOM 3401 N N . MET A 1 435 ? 17.504 0.293 -23.331 1.00 88.56 435 MET A N 1
ATOM 3402 C CA . MET A 1 435 ? 17.975 -1.090 -23.192 1.00 88.56 435 MET A CA 1
ATOM 3403 C C . MET A 1 435 ? 16.970 -1.976 -22.448 1.00 88.56 435 MET A C 1
ATOM 3405 O O . MET A 1 435 ? 16.762 -3.125 -22.838 1.00 88.56 435 MET A O 1
ATOM 3409 N N . ASN A 1 436 ? 16.337 -1.453 -21.400 1.00 90.56 436 ASN A N 1
ATOM 3410 C CA . ASN A 1 436 ? 15.372 -2.198 -20.597 1.00 90.56 436 ASN A CA 1
ATOM 3411 C C . ASN A 1 436 ? 14.103 -2.505 -21.389 1.00 90.56 436 ASN A C 1
ATOM 3413 O O . ASN A 1 436 ? 13.614 -3.626 -21.302 1.00 90.56 436 ASN A O 1
ATOM 3417 N N . PHE A 1 437 ? 13.625 -1.566 -22.213 1.00 93.06 437 PHE A N 1
ATOM 3418 C CA . PHE A 1 437 ? 12.555 -1.828 -23.176 1.00 93.06 437 PHE A CA 1
ATOM 3419 C C . PHE A 1 437 ? 12.983 -2.858 -24.221 1.00 93.06 437 PHE A C 1
ATOM 3421 O O . PHE A 1 437 ? 12.261 -3.830 -24.423 1.00 93.06 437 PHE A O 1
ATOM 3428 N N . ALA A 1 438 ? 14.170 -2.723 -24.824 1.00 91.75 438 ALA A N 1
ATOM 3429 C CA . ALA A 1 438 ? 14.677 -3.678 -25.818 1.00 91.75 438 ALA A CA 1
ATOM 3430 C C . ALA A 1 438 ? 14.762 -5.121 -25.281 1.00 91.75 438 ALA A C 1
ATOM 3432 O O . ALA A 1 438 ? 14.571 -6.079 -26.028 1.00 91.75 438 ALA A O 1
ATOM 3433 N N . ALA A 1 439 ? 15.014 -5.278 -23.980 1.00 90.88 439 ALA A N 1
ATOM 3434 C CA . ALA A 1 439 ? 15.053 -6.567 -23.298 1.00 90.88 439 ALA A CA 1
ATOM 3435 C C . ALA A 1 439 ? 13.659 -7.173 -23.029 1.00 90.88 439 ALA A C 1
ATOM 3437 O O . ALA A 1 439 ? 13.556 -8.322 -22.619 1.00 90.88 439 ALA A O 1
ATOM 3438 N N . LEU A 1 440 ? 12.557 -6.456 -23.258 1.00 93.88 440 LEU A N 1
ATOM 3439 C CA . LEU A 1 440 ? 11.211 -7.011 -23.102 1.00 93.88 440 LEU A CA 1
ATOM 3440 C C . LEU A 1 440 ? 10.816 -7.790 -24.357 1.00 93.88 440 LEU A C 1
ATOM 3442 O O . LEU A 1 440 ? 10.120 -7.276 -25.225 1.00 93.88 440 LEU A O 1
ATOM 3446 N N . THR A 1 441 ? 11.268 -9.039 -24.465 1.00 95.19 441 THR A N 1
ATOM 3447 C CA . THR A 1 441 ? 11.011 -9.896 -25.635 1.00 95.19 441 THR A CA 1
ATOM 3448 C C . THR A 1 441 ? 10.046 -11.039 -25.319 1.00 95.19 441 THR A C 1
ATOM 3450 O O . THR A 1 441 ? 9.950 -11.503 -24.182 1.00 95.19 441 THR A O 1
ATOM 3453 N N . LYS A 1 442 ? 9.350 -11.558 -26.340 1.00 95.69 442 LYS A N 1
ATOM 3454 C CA . LYS A 1 442 ? 8.529 -12.780 -26.211 1.00 95.69 442 LYS A CA 1
ATOM 3455 C C . LYS A 1 442 ? 9.360 -14.047 -26.026 1.00 95.69 442 LYS A C 1
ATOM 3457 O O . LYS A 1 442 ? 8.829 -15.040 -25.545 1.00 95.69 442 LYS A O 1
ATOM 3462 N N . GLU A 1 443 ? 10.639 -14.020 -26.392 1.00 94.75 443 GLU A N 1
ATOM 3463 C CA . GLU A 1 443 ? 11.553 -15.132 -26.129 1.00 94.75 443 GLU A CA 1
ATOM 3464 C C . GLU A 1 443 ? 11.792 -15.285 -24.627 1.00 94.75 443 GLU A C 1
ATOM 3466 O O . GLU A 1 443 ? 11.698 -16.390 -24.102 1.00 94.75 443 GLU A O 1
ATOM 3471 N N . GLN A 1 444 ? 12.026 -14.174 -23.922 1.00 93.69 444 GLN A N 1
ATOM 3472 C CA . GLN A 1 444 ? 12.240 -14.177 -22.473 1.00 93.69 444 GLN A CA 1
ATOM 3473 C C . GLN A 1 444 ? 10.934 -14.196 -21.682 1.00 93.69 444 GLN A C 1
ATOM 3475 O O . GLN A 1 444 ? 10.879 -14.818 -20.625 1.00 93.69 444 GLN A O 1
ATOM 3480 N N . PHE A 1 445 ? 9.873 -13.568 -22.192 1.00 96.88 445 PHE A N 1
ATOM 3481 C CA . PHE A 1 445 ? 8.566 -13.511 -21.537 1.00 96.88 445 PHE A CA 1
ATOM 3482 C C . PHE A 1 445 ? 7.443 -13.945 -22.496 1.00 96.88 445 PHE A C 1
ATOM 3484 O O . PHE A 1 445 ? 6.662 -13.110 -22.968 1.00 96.88 445 PHE A O 1
ATOM 3491 N N . PRO A 1 446 ? 7.299 -15.253 -22.790 1.00 97.50 446 PRO A N 1
ATOM 3492 C CA . PRO A 1 446 ? 6.312 -15.740 -23.761 1.00 97.50 446 PRO A CA 1
ATOM 3493 C C . PRO A 1 446 ? 4.866 -15.357 -23.421 1.00 97.50 446 PRO A C 1
ATOM 3495 O O . PRO A 1 446 ? 4.047 -15.121 -24.312 1.00 97.50 446 PRO A O 1
ATOM 3498 N N . ALA A 1 447 ? 4.551 -15.261 -22.126 1.00 97.81 447 ALA A N 1
ATOM 3499 C CA . ALA A 1 447 ? 3.226 -14.905 -21.631 1.00 97.81 447 ALA A CA 1
ATOM 3500 C C . ALA A 1 447 ? 3.004 -13.395 -21.456 1.00 97.81 447 ALA A C 1
ATOM 3502 O O . ALA A 1 447 ? 1.908 -13.015 -21.036 1.00 97.81 447 ALA A O 1
ATOM 3503 N N . LEU A 1 448 ? 3.984 -12.538 -21.778 1.00 97.94 448 LEU A N 1
ATOM 3504 C CA . LEU A 1 448 ? 3.880 -11.091 -21.586 1.00 97.94 448 LEU A CA 1
ATOM 3505 C C . LEU A 1 448 ? 2.684 -10.539 -22.356 1.00 97.94 448 LEU A C 1
ATOM 3507 O O . LEU A 1 448 ? 2.601 -10.695 -23.569 1.00 97.94 448 LEU A O 1
ATOM 3511 N N . LYS A 1 449 ? 1.742 -9.904 -21.665 1.00 97.06 449 LYS A N 1
ATOM 3512 C CA . LYS A 1 449 ? 0.567 -9.270 -22.281 1.00 97.06 449 LYS A CA 1
ATOM 3513 C C . LYS A 1 449 ? 0.595 -7.762 -22.130 1.00 97.06 449 LYS A C 1
ATOM 3515 O O . LYS A 1 449 ? -0.009 -7.072 -22.941 1.00 97.06 449 LYS A O 1
ATOM 3520 N N . ARG A 1 450 ? 1.229 -7.268 -21.065 1.00 96.25 450 ARG A N 1
ATOM 3521 C CA . ARG A 1 450 ? 1.142 -5.873 -20.646 1.00 96.25 450 ARG A CA 1
ATOM 3522 C C . ARG A 1 450 ? 2.476 -5.365 -20.122 1.00 96.25 450 ARG A C 1
ATOM 3524 O O . ARG A 1 450 ? 3.115 -6.046 -19.319 1.00 96.25 450 ARG A O 1
ATOM 3531 N N . VAL A 1 451 ? 2.833 -4.153 -20.516 1.00 95.81 451 VAL A N 1
ATOM 3532 C CA . VAL A 1 451 ? 3.898 -3.349 -19.912 1.00 95.81 451 VAL A CA 1
ATOM 3533 C C . VAL A 1 451 ? 3.238 -2.088 -19.391 1.00 95.81 451 VAL A C 1
ATOM 3535 O O . VAL A 1 451 ? 2.570 -1.400 -20.147 1.00 95.81 451 VAL A O 1
ATOM 3538 N N . ARG A 1 452 ? 3.377 -1.805 -18.101 1.00 93.94 452 ARG A N 1
ATOM 3539 C CA . ARG A 1 452 ? 2.744 -0.669 -17.439 1.00 93.94 452 ARG A CA 1
ATOM 3540 C C . ARG A 1 452 ? 3.791 0.334 -16.992 1.00 93.94 452 ARG A C 1
ATOM 3542 O O . ARG A 1 452 ? 4.731 -0.039 -16.297 1.00 93.94 452 ARG A O 1
ATOM 3549 N N . VAL A 1 453 ? 3.592 1.606 -17.308 1.00 92.44 453 VAL A N 1
ATOM 3550 C CA . VAL A 1 453 ? 4.375 2.708 -16.745 1.00 92.44 453 VAL A CA 1
ATOM 3551 C C . VAL A 1 453 ? 3.843 3.027 -15.348 1.00 92.44 453 VAL A C 1
ATOM 3553 O O . VAL A 1 453 ? 2.718 3.487 -15.197 1.00 92.44 453 VAL A O 1
ATOM 3556 N N . GLY A 1 454 ? 4.639 2.755 -14.312 1.00 88.81 454 GLY A N 1
ATOM 3557 C CA . GLY A 1 454 ? 4.233 2.889 -12.906 1.00 88.81 454 GLY A CA 1
ATOM 3558 C C . GLY A 1 454 ? 4.369 4.301 -12.325 1.00 88.81 454 GLY A C 1
ATOM 3559 O O . GLY A 1 454 ? 3.889 4.561 -11.225 1.00 88.81 454 GLY A O 1
ATOM 3560 N N . ASN A 1 455 ? 5.017 5.227 -13.037 1.00 85.75 455 ASN A N 1
ATOM 3561 C CA . ASN A 1 455 ? 5.299 6.570 -12.531 1.00 85.75 455 ASN A CA 1
ATOM 3562 C C . ASN A 1 455 ? 4.295 7.605 -13.061 1.00 85.75 455 ASN A C 1
ATOM 3564 O O . ASN A 1 455 ? 4.345 7.982 -14.230 1.00 85.75 455 ASN A O 1
ATOM 3568 N N . GLY A 1 456 ? 3.448 8.140 -12.176 1.00 83.56 456 GLY A N 1
ATOM 3569 C CA . GLY A 1 456 ? 2.461 9.167 -12.531 1.00 83.56 456 GLY A CA 1
ATOM 3570 C C . GLY A 1 456 ? 3.056 10.467 -13.088 1.00 83.56 456 GLY A C 1
ATOM 3571 O O . GLY A 1 456 ? 2.395 11.152 -13.861 1.00 83.56 456 GLY A O 1
ATOM 3572 N N . LYS A 1 457 ? 4.322 10.796 -12.784 1.00 84.62 457 LYS A N 1
ATOM 3573 C CA . LYS A 1 457 ? 4.989 11.970 -13.382 1.00 84.62 457 LYS A CA 1
ATOM 3574 C C . LYS A 1 457 ? 5.164 11.830 -14.888 1.00 84.62 457 LYS A C 1
ATOM 3576 O O . LYS A 1 457 ? 5.052 12.816 -15.603 1.00 84.62 457 LYS A O 1
ATOM 3581 N N . VAL A 1 458 ? 5.410 10.609 -15.357 1.00 84.69 458 VAL 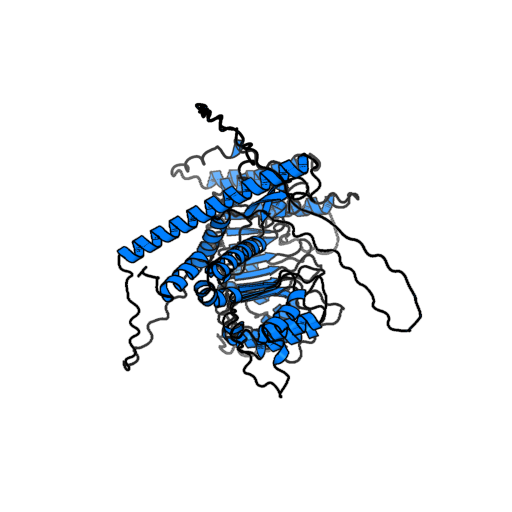A N 1
ATOM 3582 C CA . VAL A 1 458 ? 5.570 10.324 -16.786 1.00 84.69 458 VAL A CA 1
ATOM 3583 C C . VAL A 1 458 ? 4.269 10.637 -17.521 1.00 84.69 458 VAL A C 1
ATOM 3585 O O . VAL A 1 458 ? 4.309 11.217 -18.597 1.00 84.69 458 VAL A O 1
ATOM 3588 N N . LEU A 1 459 ? 3.117 10.336 -16.912 1.00 82.38 459 LEU A N 1
ATOM 3589 C CA . LEU A 1 459 ? 1.811 10.659 -17.489 1.00 82.38 459 LEU A CA 1
ATOM 3590 C C . LEU A 1 459 ? 1.522 12.153 -17.516 1.00 82.38 459 LEU A C 1
ATOM 3592 O O . LEU A 1 459 ? 1.088 12.662 -18.540 1.00 82.38 459 LEU A O 1
ATOM 3596 N N . GLN A 1 460 ? 1.820 12.863 -16.427 1.00 82.56 460 GLN A N 1
ATOM 3597 C CA . GLN A 1 460 ? 1.691 14.323 -16.395 1.00 82.56 460 GLN A CA 1
ATOM 3598 C C . GLN A 1 460 ? 2.564 14.986 -17.467 1.00 82.56 460 GLN A C 1
ATOM 3600 O O . GLN A 1 460 ? 2.218 16.026 -18.018 1.00 82.56 460 GLN A O 1
ATOM 3605 N N . GLU A 1 461 ? 3.730 14.412 -17.753 1.00 83.06 461 GLU A N 1
ATOM 3606 C CA . GLU A 1 461 ? 4.602 14.898 -18.817 1.00 83.06 461 GLU A CA 1
ATOM 3607 C C . GLU A 1 461 ? 4.079 14.533 -20.204 1.00 83.06 461 GLU A C 1
ATOM 3609 O O . GLU A 1 461 ? 4.126 15.381 -21.089 1.00 83.06 461 GLU A O 1
ATOM 3614 N N . LEU A 1 462 ? 3.544 13.329 -20.403 1.00 80.06 462 LEU A N 1
ATOM 3615 C CA . LEU A 1 462 ? 2.865 12.948 -21.645 1.00 80.06 462 LEU A CA 1
ATOM 3616 C C . LEU A 1 462 ? 1.718 13.890 -21.979 1.00 80.06 462 LEU A C 1
ATOM 3618 O O . LEU A 1 462 ? 1.657 14.397 -23.094 1.00 80.06 462 LEU A O 1
ATOM 3622 N N . GLU A 1 463 ? 0.860 14.162 -21.002 1.00 79.38 463 GLU A N 1
ATOM 3623 C CA . GLU A 1 463 ? -0.257 15.092 -21.134 1.00 79.38 463 GLU A CA 1
ATOM 3624 C C . GLU A 1 463 ? 0.234 16.491 -21.530 1.00 79.38 463 GLU A C 1
ATOM 3626 O O . GLU A 1 463 ? -0.213 17.049 -22.531 1.00 79.38 463 GLU A O 1
ATOM 3631 N N . LYS A 1 464 ? 1.253 17.018 -20.836 1.00 80.62 464 LYS A N 1
ATOM 3632 C CA . LYS A 1 464 ? 1.878 18.312 -21.173 1.00 80.62 464 LYS A CA 1
ATOM 3633 C C . LYS A 1 464 ? 2.472 18.370 -22.580 1.00 80.62 464 LYS A C 1
ATOM 3635 O O . LYS A 1 464 ? 2.604 19.460 -23.128 1.00 80.62 464 LYS A O 1
ATOM 3640 N N . ASN A 1 465 ? 2.871 17.231 -23.141 1.00 74.38 465 ASN A N 1
ATOM 3641 C CA . ASN A 1 465 ? 3.426 17.137 -24.491 1.00 74.38 465 ASN A CA 1
ATOM 3642 C C . ASN A 1 465 ? 2.371 16.739 -25.542 1.00 74.38 465 ASN A C 1
ATOM 3644 O O . ASN A 1 465 ? 2.741 16.413 -26.666 1.00 74.38 465 ASN A O 1
ATOM 3648 N N . GLY A 1 466 ? 1.076 16.796 -25.203 1.00 69.31 466 GLY A N 1
ATOM 3649 C CA . GLY A 1 466 ? -0.031 16.548 -26.131 1.00 69.31 466 GLY A CA 1
ATOM 3650 C C . GLY A 1 466 ? -0.340 15.071 -26.386 1.00 69.31 466 GLY A C 1
ATOM 3651 O O . GLY A 1 466 ? -1.125 14.773 -27.283 1.00 69.31 466 GLY A O 1
ATOM 3652 N N . GLY A 1 467 ? 0.257 14.160 -25.608 1.00 67.12 467 GLY A N 1
ATOM 3653 C CA . GLY A 1 467 ? 0.125 12.714 -25.784 1.00 67.12 467 GLY A CA 1
ATOM 3654 C C . GLY A 1 467 ? 0.566 12.221 -27.172 1.00 67.12 467 GLY A C 1
ATOM 3655 O O . GLY A 1 467 ? 1.049 12.988 -28.007 1.00 67.12 467 GLY A O 1
ATOM 3656 N N . PRO A 1 468 ? 0.436 10.918 -27.458 1.00 56.38 468 PRO A N 1
ATOM 3657 C CA . PRO A 1 468 ? 0.507 10.425 -28.826 1.00 56.38 468 PRO A CA 1
ATOM 3658 C C . PRO A 1 468 ? -0.672 11.009 -29.610 1.00 56.38 468 PRO A C 1
ATOM 3660 O O . PRO A 1 468 ? -1.824 10.848 -29.209 1.00 56.38 468 PRO A O 1
ATOM 3663 N N . THR A 1 469 ? -0.415 11.679 -30.734 1.00 54.72 469 THR A N 1
ATOM 3664 C CA . THR A 1 469 ? -1.499 12.152 -31.600 1.00 54.72 469 THR A CA 1
ATOM 3665 C C . THR A 1 469 ? -2.310 10.952 -32.078 1.00 54.72 469 THR A C 1
ATOM 3667 O O . THR A 1 469 ? -1.766 10.051 -32.718 1.00 54.72 469 THR A O 1
ATOM 3670 N N . SER A 1 470 ? -3.616 10.958 -31.825 1.00 46.47 470 SER A N 1
ATOM 3671 C CA . SER A 1 470 ? -4.573 9.885 -32.133 1.00 46.47 470 SER A CA 1
ATOM 3672 C C . SER A 1 470 ? -4.619 9.445 -33.611 1.00 46.47 470 SER A C 1
ATOM 3674 O O . SER A 1 470 ? -5.252 8.444 -33.939 1.00 46.47 470 SER A O 1
ATOM 3676 N N . GLY A 1 471 ? -3.898 10.128 -34.507 1.00 44.91 471 GLY A N 1
ATOM 3677 C CA . GLY A 1 471 ? -3.731 9.768 -35.916 1.00 44.91 471 GLY A CA 1
ATOM 3678 C C . GLY A 1 471 ? -2.868 8.528 -36.199 1.00 44.91 471 GLY A C 1
ATOM 3679 O O . GLY A 1 471 ? -2.978 7.986 -37.296 1.00 44.91 471 GLY A O 1
ATOM 3680 N N . SER A 1 472 ? -2.045 8.043 -35.259 1.00 45.62 472 SER A N 1
ATOM 3681 C CA . SER A 1 472 ? -1.245 6.815 -35.452 1.00 45.62 472 SER A CA 1
ATOM 3682 C C . SER A 1 472 ? -1.917 5.541 -34.916 1.00 45.62 472 SER A C 1
ATOM 3684 O O . SER A 1 472 ? -1.648 4.452 -35.418 1.00 45.62 472 SER A O 1
ATOM 3686 N N . ALA A 1 473 ? -2.840 5.661 -33.956 1.00 45.25 473 ALA A N 1
ATOM 3687 C CA . ALA A 1 473 ? -3.517 4.529 -33.309 1.00 45.25 473 ALA A CA 1
ATOM 3688 C C . ALA A 1 473 ? -4.713 3.962 -34.108 1.00 45.25 473 ALA A C 1
ATOM 3690 O O . ALA A 1 473 ? -5.236 2.901 -33.777 1.00 45.25 473 ALA A O 1
ATOM 3691 N N . GLY A 1 474 ? -5.145 4.650 -35.172 1.00 40.72 474 GLY A N 1
ATOM 3692 C CA . GLY A 1 474 ? -6.268 4.240 -36.027 1.00 40.72 474 GLY A CA 1
ATOM 3693 C C . GLY A 1 474 ? -5.945 3.159 -37.066 1.00 40.72 474 GLY A C 1
ATOM 3694 O O . GLY A 1 474 ? -6.834 2.749 -37.812 1.00 40.72 474 GLY A O 1
ATOM 3695 N N . ALA A 1 475 ? -4.699 2.686 -37.144 1.00 42.56 475 ALA A N 1
ATOM 3696 C CA . ALA A 1 475 ? -4.399 1.480 -37.900 1.00 42.56 475 ALA A CA 1
ATOM 3697 C C . ALA A 1 475 ? -4.863 0.272 -37.072 1.00 42.56 475 ALA A C 1
ATOM 3699 O O . ALA A 1 475 ? -4.181 -0.134 -36.133 1.00 42.56 475 ALA A O 1
ATOM 3700 N N . GLU A 1 476 ? -6.032 -0.291 -37.409 1.00 40.59 476 GLU A N 1
ATOM 3701 C CA . GLU A 1 476 ? -6.434 -1.619 -36.928 1.00 40.59 476 GLU A CA 1
ATOM 3702 C C . GLU A 1 476 ? -5.217 -2.558 -36.980 1.00 40.59 476 GLU A C 1
ATOM 3704 O O . GLU A 1 476 ? -4.506 -2.556 -37.993 1.00 40.59 476 GLU A O 1
ATOM 3709 N N . PRO A 1 477 ? -4.953 -3.363 -35.930 1.00 42.56 477 PRO A N 1
ATOM 3710 C CA . PRO A 1 477 ? -3.876 -4.336 -35.975 1.00 42.56 477 PRO A CA 1
ATOM 3711 C C . PRO A 1 477 ? -4.125 -5.220 -37.192 1.00 42.56 477 PRO A C 1
ATOM 3713 O O . PRO A 1 477 ? -5.112 -5.958 -37.230 1.00 42.56 477 PRO A O 1
ATOM 3716 N N . ALA A 1 478 ? -3.265 -5.085 -38.207 1.00 37.56 478 ALA A N 1
ATOM 3717 C CA . ALA A 1 478 ? -3.379 -5.829 -39.449 1.00 37.56 478 ALA A CA 1
ATOM 3718 C C . ALA A 1 478 ? -3.636 -7.295 -39.095 1.00 37.56 478 ALA A C 1
ATOM 3720 O O . ALA A 1 478 ? -2.886 -7.880 -38.307 1.00 37.56 478 ALA A O 1
ATOM 3721 N N . ALA A 1 479 ? -4.749 -7.838 -39.603 1.00 36.50 479 ALA A N 1
ATOM 3722 C CA . ALA A 1 479 ? -5.207 -9.184 -39.298 1.00 36.50 479 ALA A CA 1
ATOM 3723 C C . ALA A 1 479 ? -4.012 -10.144 -39.300 1.00 36.50 479 ALA A C 1
ATOM 3725 O O . ALA A 1 479 ? -3.247 -10.161 -40.268 1.00 36.50 479 ALA A O 1
ATOM 3726 N N . ALA A 1 480 ? -3.831 -10.879 -38.195 1.00 38.22 480 ALA A N 1
ATOM 3727 C CA . ALA A 1 480 ? -2.672 -11.737 -37.980 1.00 38.22 480 ALA A CA 1
ATOM 3728 C C . ALA A 1 480 ? -2.345 -12.519 -39.268 1.00 38.22 480 ALA A C 1
ATOM 3730 O O . ALA A 1 480 ? -3.247 -13.173 -39.808 1.00 38.22 480 ALA A O 1
ATOM 3731 N N . PRO A 1 481 ? -1.104 -12.443 -39.787 1.00 35.72 481 PRO A N 1
ATOM 3732 C CA . PRO A 1 481 ? -0.758 -13.064 -41.054 1.00 35.72 481 PRO A CA 1
ATOM 3733 C C . PRO A 1 481 ? -1.089 -14.554 -40.984 1.00 35.72 481 PRO A C 1
ATOM 3735 O O . PRO A 1 481 ? -0.642 -15.277 -40.092 1.00 35.72 481 PRO A O 1
ATOM 3738 N N . SER A 1 482 ? -1.930 -15.001 -41.913 1.00 37.62 482 SER A N 1
ATOM 3739 C CA . SER A 1 482 ? -2.375 -16.383 -42.016 1.00 37.62 482 SER A CA 1
ATOM 3740 C C . SER A 1 482 ? -1.168 -17.311 -42.155 1.00 37.62 482 SER A C 1
ATOM 3742 O O . SER A 1 482 ? -0.529 -17.319 -43.203 1.00 37.62 482 SER A O 1
ATOM 3744 N N . SER A 1 483 ? -0.866 -18.062 -41.092 1.00 42.94 483 SER A N 1
ATOM 3745 C CA . SER A 1 483 ? -0.114 -19.328 -41.056 1.00 42.94 483 SER A CA 1
ATOM 3746 C C . SER A 1 483 ? 0.815 -19.599 -42.254 1.00 42.94 483 SER A C 1
ATOM 3748 O O . SER A 1 483 ? 0.620 -20.562 -42.999 1.00 42.94 483 SER A O 1
ATOM 3750 N N . GLY A 1 484 ? 1.828 -18.756 -42.441 1.00 39.69 484 GLY A N 1
ATOM 3751 C CA . GLY A 1 484 ? 2.944 -18.987 -43.351 1.00 39.69 484 GLY A CA 1
ATOM 3752 C C . GLY A 1 484 ? 4.227 -19.000 -42.533 1.00 39.69 484 GLY A C 1
ATOM 3753 O O . GLY A 1 484 ? 4.490 -18.050 -41.804 1.00 39.69 484 GLY A O 1
ATOM 3754 N N . ASN A 1 485 ? 4.986 -20.097 -42.594 1.00 47.62 485 ASN A N 1
ATOM 3755 C CA . ASN A 1 485 ? 6.250 -20.294 -41.878 1.00 47.62 485 ASN A CA 1
ATOM 3756 C C . ASN A 1 485 ? 7.172 -19.065 -41.989 1.00 47.62 485 ASN A C 1
ATOM 3758 O O . ASN A 1 485 ? 7.815 -18.873 -43.017 1.00 47.62 485 ASN A O 1
ATOM 3762 N N . GLY A 1 486 ? 7.255 -18.261 -40.928 1.00 42.44 486 GLY A N 1
ATOM 3763 C CA . GLY A 1 486 ? 7.943 -16.970 -40.972 1.00 42.44 486 GLY A CA 1
ATOM 3764 C C . GLY A 1 486 ? 8.473 -16.500 -39.621 1.00 42.44 486 GLY A C 1
ATOM 3765 O O . GLY A 1 486 ? 8.410 -15.317 -39.316 1.00 42.44 486 GLY A O 1
ATOM 3766 N N . ILE A 1 487 ? 9.020 -17.403 -38.800 1.00 43.38 487 ILE A N 1
ATOM 3767 C CA . ILE A 1 487 ? 9.753 -17.013 -37.575 1.00 43.38 487 ILE A CA 1
ATOM 3768 C C . ILE A 1 487 ? 11.004 -16.166 -37.927 1.00 43.38 487 ILE A C 1
ATOM 3770 O O . ILE A 1 487 ? 11.451 -15.353 -37.125 1.00 43.38 487 ILE A O 1
ATOM 3774 N N . GLY A 1 488 ? 11.537 -16.282 -39.153 1.00 39.81 488 GLY A N 1
ATOM 3775 C CA . GLY A 1 488 ? 12.719 -15.532 -39.605 1.00 39.81 488 GLY A CA 1
ATOM 3776 C C . GLY A 1 488 ? 12.482 -14.057 -39.969 1.00 39.81 488 GLY A C 1
ATOM 3777 O O . GLY A 1 488 ? 13.410 -13.255 -39.885 1.00 39.81 488 GLY A O 1
ATOM 3778 N N . GLU A 1 489 ? 11.261 -13.665 -40.340 1.00 40.69 489 GLU A N 1
ATOM 3779 C CA . GLU A 1 489 ? 10.981 -12.286 -40.777 1.00 40.69 489 GLU A CA 1
ATOM 3780 C C . GLU A 1 489 ? 10.912 -11.329 -39.575 1.00 40.69 489 GLU A C 1
ATOM 3782 O O . GLU A 1 489 ? 11.529 -10.262 -39.577 1.00 40.69 489 GLU A O 1
ATOM 3787 N N . TRP A 1 490 ? 10.308 -11.789 -38.475 1.00 41.34 490 TRP A N 1
ATOM 3788 C CA . TRP A 1 490 ? 10.268 -11.067 -37.203 1.00 41.34 490 TRP A CA 1
ATOM 3789 C C . TRP A 1 490 ? 11.646 -10.896 -36.572 1.00 41.34 490 TRP A C 1
ATOM 3791 O O . TRP A 1 490 ? 11.946 -9.810 -36.094 1.00 41.34 490 TRP A O 1
ATOM 3801 N N . ALA A 1 491 ? 12.516 -11.909 -36.633 1.00 40.06 491 ALA A N 1
ATOM 3802 C CA . ALA A 1 491 ? 13.893 -11.794 -36.145 1.00 40.06 491 ALA A CA 1
ATOM 3803 C C . ALA A 1 491 ? 14.675 -10.683 -36.871 1.00 40.06 491 ALA A C 1
ATOM 3805 O O . ALA A 1 491 ? 15.521 -10.021 -36.272 1.00 40.06 491 ALA A O 1
ATOM 3806 N N . THR A 1 492 ? 14.356 -10.433 -38.145 1.00 48.09 492 THR A N 1
ATOM 3807 C CA . THR A 1 492 ? 14.992 -9.383 -38.949 1.00 48.09 492 THR A CA 1
ATOM 3808 C C . THR A 1 492 ? 14.463 -7.999 -38.570 1.00 48.09 492 THR A C 1
ATOM 3810 O O . THR A 1 492 ? 15.260 -7.086 -38.377 1.00 48.09 492 THR A O 1
ATOM 3813 N N . VAL A 1 493 ? 13.148 -7.851 -38.367 1.00 46.81 493 VAL A N 1
ATOM 3814 C CA . VAL A 1 493 ? 12.534 -6.606 -37.863 1.00 46.81 493 VAL A CA 1
ATOM 3815 C C . VAL A 1 493 ? 13.015 -6.296 -36.444 1.00 46.81 493 VAL A C 1
ATOM 3817 O O . VAL A 1 493 ? 13.384 -5.164 -36.155 1.00 46.81 493 VAL A O 1
ATOM 3820 N N . PHE A 1 494 ? 13.104 -7.305 -35.574 1.00 43.41 494 PHE A N 1
ATOM 3821 C CA . PHE A 1 494 ? 13.615 -7.150 -34.213 1.00 43.41 494 PHE A CA 1
ATOM 3822 C C . PHE A 1 494 ? 15.103 -6.808 -34.201 1.00 43.41 494 PHE A C 1
ATOM 3824 O O . PHE A 1 494 ? 15.521 -5.925 -33.458 1.00 43.41 494 PHE A O 1
ATOM 3831 N N . SER A 1 495 ? 15.907 -7.453 -35.050 1.00 48.41 495 SER A N 1
ATOM 3832 C CA . SER A 1 495 ? 17.323 -7.124 -35.222 1.00 48.41 495 SER A CA 1
ATOM 3833 C C . SER A 1 495 ? 17.506 -5.706 -35.769 1.00 48.41 495 SER A C 1
ATOM 3835 O O . SER A 1 495 ? 18.374 -4.993 -35.279 1.00 48.41 495 SER A O 1
ATOM 3837 N N . GLN A 1 496 ? 16.656 -5.251 -36.695 1.00 49.34 496 GLN A N 1
ATOM 3838 C CA . GLN A 1 496 ? 16.673 -3.883 -37.225 1.00 49.34 496 GLN A CA 1
ATOM 3839 C C . GLN A 1 496 ? 16.206 -2.845 -36.198 1.00 49.34 496 GLN A C 1
ATOM 3841 O O . GLN A 1 496 ? 16.861 -1.819 -36.058 1.00 49.34 496 GLN A O 1
ATOM 3846 N N . ALA A 1 497 ? 15.145 -3.112 -35.433 1.00 40.66 497 ALA A N 1
ATOM 3847 C CA . ALA A 1 497 ? 14.678 -2.244 -34.351 1.00 40.66 497 ALA A CA 1
ATOM 3848 C C . ALA A 1 497 ? 15.709 -2.172 -33.213 1.00 40.66 497 ALA A C 1
ATOM 3850 O O . ALA A 1 497 ? 16.042 -1.091 -32.736 1.00 40.66 497 ALA A O 1
ATOM 3851 N N . THR A 1 498 ? 16.308 -3.308 -32.848 1.00 43.38 498 THR A N 1
ATOM 3852 C CA . THR A 1 498 ? 17.406 -3.384 -31.872 1.00 43.38 498 THR A CA 1
ATOM 3853 C C . THR A 1 498 ? 18.657 -2.677 -32.397 1.00 43.38 498 THR A C 1
ATOM 3855 O O . THR A 1 498 ? 19.331 -1.980 -31.643 1.00 43.38 498 THR A O 1
ATOM 3858 N N . ALA A 1 499 ? 18.977 -2.797 -33.688 1.00 50.66 499 ALA A N 1
ATOM 3859 C CA . ALA A 1 499 ? 20.084 -2.078 -34.317 1.00 50.66 499 ALA A CA 1
ATOM 3860 C C . ALA A 1 499 ? 19.814 -0.568 -34.409 1.00 50.66 499 ALA A C 1
ATOM 3862 O O . ALA A 1 499 ? 20.739 0.212 -34.211 1.00 50.66 499 ALA A O 1
ATOM 3863 N N . ALA A 1 500 ? 18.565 -0.151 -34.636 1.00 47.94 500 ALA A N 1
ATOM 3864 C CA . ALA A 1 500 ? 18.140 1.247 -34.632 1.00 47.94 500 ALA A CA 1
ATOM 3865 C C . ALA A 1 500 ? 18.197 1.858 -33.222 1.00 47.94 500 ALA A C 1
ATOM 3867 O O . ALA A 1 500 ? 18.695 2.970 -33.064 1.00 47.94 500 ALA A O 1
ATOM 3868 N N . LEU A 1 501 ? 17.784 1.111 -32.189 1.00 43.25 501 LEU A N 1
ATOM 3869 C CA . LEU A 1 501 ? 17.945 1.493 -30.779 1.00 43.25 501 LEU A CA 1
ATOM 3870 C C . LEU A 1 501 ? 19.424 1.615 -30.374 1.00 43.25 501 LEU A C 1
ATOM 3872 O O . LEU A 1 501 ? 19.767 2.428 -29.520 1.00 43.25 501 LEU A O 1
ATOM 3876 N N . ASN A 1 502 ? 20.307 0.840 -31.010 1.00 43.84 502 ASN A N 1
ATOM 3877 C CA . ASN A 1 502 ? 21.748 0.857 -30.756 1.00 43.84 502 ASN A CA 1
ATOM 3878 C C . ASN A 1 502 ? 22.548 1.756 -31.719 1.00 43.84 502 ASN A C 1
ATOM 3880 O O . ASN A 1 502 ? 23.770 1.828 -31.579 1.00 43.84 502 ASN A O 1
ATOM 3884 N N . HIS A 1 503 ? 21.912 2.447 -32.677 1.00 45.34 503 HIS A N 1
ATOM 3885 C CA . HIS A 1 503 ? 22.621 3.257 -33.671 1.00 45.34 503 HIS A CA 1
ATOM 3886 C C . HIS A 1 503 ? 22.980 4.644 -33.092 1.00 45.34 503 HIS A C 1
ATOM 3888 O O . HIS A 1 503 ? 22.092 5.457 -32.831 1.00 45.34 503 HIS A O 1
ATOM 3894 N N . PRO A 1 504 ? 24.272 4.990 -32.934 1.00 41.94 504 PRO A N 1
ATOM 3895 C CA . PRO A 1 504 ? 24.709 6.256 -32.327 1.00 41.94 504 PRO A CA 1
ATOM 3896 C C . PRO A 1 504 ? 24.495 7.500 -33.216 1.00 41.94 504 PRO A C 1
ATOM 3898 O O . PRO A 1 504 ? 24.932 8.593 -32.863 1.00 41.94 504 PRO A O 1
ATOM 3901 N N . SER A 1 505 ? 23.838 7.365 -34.374 1.00 40.81 505 SER A N 1
ATOM 3902 C CA . SER A 1 505 ? 23.729 8.407 -35.405 1.00 40.81 505 SER A CA 1
ATOM 3903 C C . SER A 1 505 ? 22.393 9.163 -35.435 1.00 40.81 505 SER A C 1
ATOM 3905 O O . SER A 1 505 ? 22.102 9.833 -36.421 1.00 40.81 505 SER A O 1
ATOM 3907 N N . SER A 1 506 ? 21.594 9.128 -34.364 1.00 43.78 506 SER A N 1
ATOM 3908 C CA . SER A 1 506 ? 20.556 10.148 -34.131 1.00 43.78 506 SER A CA 1
ATOM 3909 C C . SER A 1 506 ? 21.246 11.466 -33.735 1.00 43.78 506 SER A C 1
ATOM 3911 O O . SER A 1 506 ? 21.300 11.851 -32.568 1.00 43.78 506 SER A O 1
ATOM 3913 N N . THR A 1 507 ? 21.864 12.125 -34.716 1.00 42.00 507 THR A N 1
ATOM 3914 C CA . THR A 1 507 ? 22.886 13.182 -34.597 1.00 42.00 507 THR A CA 1
ATOM 3915 C C . THR A 1 507 ? 22.390 14.551 -34.121 1.00 42.00 507 THR A C 1
ATOM 3917 O O . THR A 1 507 ? 23.034 15.564 -34.385 1.00 42.00 507 THR A O 1
ATOM 3920 N N . ASN A 1 508 ? 21.298 14.622 -33.364 1.00 45.72 508 ASN A N 1
ATOM 3921 C CA . ASN A 1 508 ? 21.053 15.801 -32.544 1.00 45.72 508 ASN A CA 1
ATOM 3922 C C . ASN A 1 508 ? 20.544 15.403 -31.151 1.00 45.72 508 ASN A C 1
ATOM 3924 O O . ASN A 1 508 ? 19.339 15.426 -30.910 1.00 45.72 508 ASN A O 1
ATOM 3928 N N . PRO A 1 509 ? 21.443 15.060 -30.206 1.00 49.81 509 PRO A N 1
ATOM 3929 C CA . PRO A 1 509 ? 21.065 14.780 -28.817 1.00 49.81 509 PRO A CA 1
ATOM 3930 C C . PRO A 1 509 ? 20.410 15.982 -28.105 1.00 49.81 509 PRO A C 1
ATOM 3932 O O . PRO A 1 509 ? 19.892 15.825 -27.001 1.00 49.81 509 PRO A O 1
ATOM 3935 N N . TYR A 1 510 ? 20.412 17.160 -28.742 1.00 49.94 510 TYR A N 1
ATOM 3936 C CA . TYR A 1 510 ? 19.768 18.394 -28.290 1.00 49.94 510 TYR A CA 1
ATOM 3937 C C . TYR A 1 510 ? 18.564 18.811 -29.152 1.00 49.94 510 TYR A C 1
ATOM 3939 O O . TYR A 1 510 ? 18.007 19.887 -28.945 1.00 49.94 510 TYR A O 1
ATOM 3947 N N . GLY A 1 511 ? 18.156 17.994 -30.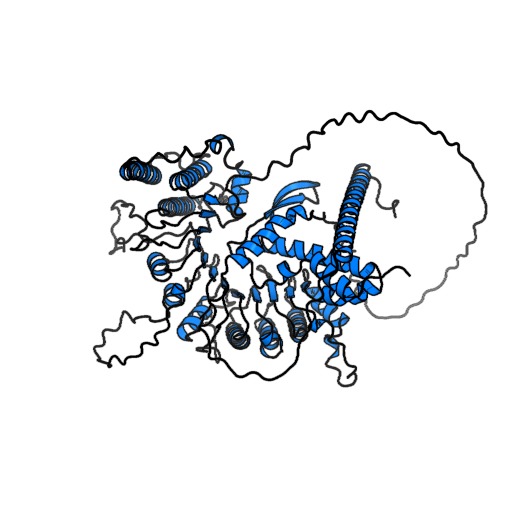129 1.00 52.88 511 GLY A N 1
ATOM 3948 C CA . GLY A 1 511 ? 16.955 18.250 -30.917 1.00 52.88 511 GLY A CA 1
ATOM 3949 C C . GLY A 1 511 ? 15.711 18.148 -30.035 1.00 52.88 511 GLY A C 1
ATOM 3950 O O . GLY A 1 511 ? 15.517 17.150 -29.341 1.00 52.88 511 GLY A O 1
ATOM 3951 N N . ALA A 1 512 ? 14.860 19.172 -30.076 1.00 54.00 512 ALA A N 1
ATOM 3952 C CA . ALA A 1 512 ? 13.661 19.312 -29.248 1.00 54.00 512 ALA A CA 1
ATOM 3953 C C . ALA A 1 512 ? 12.619 18.168 -29.383 1.00 54.00 512 ALA A C 1
ATOM 3955 O O . ALA A 1 512 ? 11.672 18.142 -28.607 1.00 54.00 512 ALA A O 1
ATOM 3956 N N . GLY A 1 513 ? 12.801 17.203 -30.297 1.00 57.06 513 GLY A N 1
ATOM 3957 C CA . GLY A 1 513 ? 11.873 16.085 -30.548 1.00 57.06 513 GLY A CA 1
ATOM 3958 C C . GLY A 1 513 ? 12.126 14.777 -29.777 1.00 57.06 513 GLY A C 1
ATOM 3959 O O . GLY A 1 513 ? 11.257 13.916 -29.728 1.00 57.06 513 GLY A O 1
ATOM 3960 N N . GLY A 1 514 ? 13.268 14.601 -29.102 1.00 73.69 514 GLY A N 1
ATOM 3961 C CA . GLY A 1 514 ? 13.719 13.240 -28.748 1.00 73.69 514 GLY A CA 1
ATOM 3962 C C . GLY A 1 514 ? 12.932 12.454 -27.679 1.00 73.69 514 GLY A C 1
ATOM 3963 O O . GLY A 1 514 ? 13.208 11.270 -27.494 1.00 73.69 514 GLY A O 1
ATOM 3964 N N . GLY A 1 515 ? 12.017 13.082 -26.932 1.00 83.56 515 GLY A N 1
ATOM 3965 C CA . GLY A 1 515 ? 11.210 12.390 -25.914 1.00 83.56 515 GLY A CA 1
ATOM 3966 C C . GLY A 1 515 ? 10.066 11.584 -26.529 1.00 83.56 515 GLY A C 1
ATOM 3967 O O . GLY A 1 515 ? 9.951 10.388 -26.272 1.00 83.56 515 GLY A O 1
ATOM 3968 N N . MET A 1 516 ? 9.278 12.233 -27.392 1.00 83.94 516 MET A N 1
ATOM 3969 C CA . MET A 1 516 ? 8.176 11.594 -28.118 1.00 83.94 516 MET A CA 1
ATOM 3970 C C . MET A 1 516 ? 8.690 10.560 -29.119 1.00 83.94 516 MET A C 1
ATOM 3972 O O . MET A 1 516 ? 8.184 9.448 -29.133 1.00 83.94 516 MET A O 1
ATOM 3976 N N . ASP A 1 517 ? 9.779 10.844 -29.840 1.00 85.88 517 ASP A N 1
ATOM 3977 C CA . ASP A 1 517 ? 10.377 9.854 -30.749 1.00 85.88 517 ASP A CA 1
ATOM 3978 C C . ASP A 1 517 ? 10.794 8.571 -30.007 1.00 85.88 517 ASP A C 1
ATOM 3980 O O . ASP A 1 517 ? 10.654 7.456 -30.506 1.00 85.88 517 ASP A O 1
ATOM 3984 N N . ARG A 1 518 ? 11.342 8.706 -28.789 1.00 87.94 518 ARG A N 1
ATOM 3985 C CA . ARG A 1 518 ? 11.685 7.544 -27.955 1.00 87.94 518 ARG A CA 1
ATOM 3986 C C . ARG A 1 518 ? 10.433 6.776 -27.560 1.00 87.94 518 ARG A C 1
ATOM 3988 O O . ARG A 1 518 ? 10.434 5.548 -27.585 1.00 87.94 518 ARG A O 1
ATOM 3995 N N . TRP A 1 519 ? 9.402 7.511 -27.181 1.00 86.44 519 TRP A N 1
ATOM 3996 C CA . TRP A 1 519 ? 8.136 6.951 -26.768 1.00 86.44 519 TRP A CA 1
ATOM 3997 C C . TRP A 1 519 ? 7.458 6.138 -27.866 1.00 86.44 519 TRP A C 1
ATOM 3999 O O . TRP A 1 519 ? 7.086 4.992 -27.628 1.00 86.44 519 TRP A O 1
ATOM 4009 N N . GLU A 1 520 ? 7.361 6.701 -29.070 1.00 87.81 520 GLU A N 1
ATOM 4010 C CA . GLU A 1 520 ? 6.812 6.027 -30.246 1.00 87.81 520 GLU A CA 1
ATOM 4011 C C . GLU A 1 520 ? 7.562 4.724 -30.520 1.00 87.81 520 GLU A C 1
ATOM 4013 O O . GLU A 1 520 ? 6.936 3.685 -30.692 1.00 87.81 520 GLU A O 1
ATOM 4018 N N . ARG A 1 521 ? 8.898 4.716 -30.402 1.00 90.62 521 ARG A N 1
ATOM 4019 C CA . ARG A 1 521 ? 9.678 3.473 -30.529 1.00 90.62 521 ARG A CA 1
ATOM 4020 C C . ARG A 1 521 ? 9.310 2.416 -29.487 1.00 90.62 521 ARG A C 1
ATOM 4022 O O . ARG A 1 521 ? 9.240 1.237 -29.825 1.00 90.62 521 ARG A O 1
ATOM 4029 N N . TRP A 1 522 ? 9.113 2.800 -28.225 1.00 92.62 522 TRP A N 1
ATOM 4030 C CA . TRP A 1 522 ? 8.703 1.856 -27.177 1.00 92.62 522 TRP A CA 1
ATOM 4031 C C . TRP A 1 522 ? 7.287 1.325 -27.411 1.00 92.62 522 TRP A C 1
ATOM 4033 O O . TRP A 1 522 ? 7.032 0.137 -27.198 1.00 92.62 522 TRP A O 1
ATOM 4043 N N . TYR A 1 523 ? 6.384 2.192 -27.867 1.00 90.81 523 TYR A N 1
ATOM 4044 C CA . TYR A 1 523 ? 5.027 1.824 -28.248 1.00 90.81 523 TYR A CA 1
ATOM 4045 C C . TYR A 1 523 ? 5.032 0.841 -29.424 1.00 90.81 523 TYR A C 1
ATOM 4047 O O . TYR A 1 523 ? 4.505 -0.263 -29.288 1.00 90.81 523 TYR A O 1
ATOM 4055 N N . ASP A 1 524 ? 5.712 1.178 -30.521 1.00 91.25 524 ASP A N 1
ATOM 4056 C CA . ASP A 1 524 ? 5.843 0.342 -31.718 1.00 91.25 524 ASP A CA 1
ATOM 4057 C C . ASP A 1 524 ? 6.446 -1.023 -31.386 1.00 91.25 524 ASP A C 1
ATOM 4059 O O . ASP A 1 524 ? 5.975 -2.054 -31.869 1.00 91.25 524 ASP A O 1
ATOM 4063 N N . GLN A 1 525 ? 7.454 -1.057 -30.508 1.00 93.56 525 GLN A N 1
ATOM 4064 C CA . GLN A 1 525 ? 8.029 -2.308 -30.025 1.00 93.56 525 GLN A CA 1
ATOM 4065 C C . GLN A 1 525 ? 6.986 -3.161 -29.285 1.00 93.56 525 GLN A C 1
ATOM 4067 O O . GLN A 1 525 ? 6.886 -4.364 -29.534 1.00 93.56 525 GLN A O 1
ATOM 4072 N N . CYS A 1 526 ? 6.205 -2.566 -28.379 1.00 94.25 526 CYS A N 1
ATOM 4073 C CA . CYS A 1 526 ? 5.155 -3.284 -27.656 1.00 94.25 526 CYS A CA 1
ATOM 4074 C C . CYS A 1 526 ? 4.072 -3.802 -28.617 1.00 94.25 526 CYS A C 1
ATOM 4076 O O . CYS A 1 526 ? 3.698 -4.974 -28.538 1.00 94.25 526 CYS A O 1
ATOM 4078 N N . VAL A 1 527 ? 3.636 -2.978 -29.574 1.00 93.12 527 VAL A N 1
ATOM 4079 C CA . VAL A 1 527 ? 2.663 -3.357 -30.609 1.00 93.12 527 VAL A CA 1
ATOM 4080 C C . VAL A 1 527 ? 3.185 -4.508 -31.468 1.00 93.12 527 VAL A C 1
ATOM 4082 O O . VAL A 1 527 ? 2.477 -5.500 -31.641 1.00 93.12 527 VAL A O 1
ATOM 4085 N N . ALA A 1 528 ? 4.437 -4.443 -31.931 1.00 94.81 528 ALA A N 1
ATOM 4086 C CA . ALA A 1 528 ? 5.072 -5.505 -32.716 1.00 94.81 528 ALA A CA 1
ATOM 4087 C C . ALA A 1 528 ? 5.138 -6.844 -31.959 1.00 94.81 528 ALA A C 1
ATOM 4089 O O . ALA A 1 528 ? 5.070 -7.913 -32.563 1.00 94.81 528 ALA A O 1
ATOM 4090 N N . LEU A 1 529 ? 5.228 -6.799 -30.629 1.00 95.12 529 LEU A N 1
ATOM 4091 C CA . LEU A 1 529 ? 5.191 -7.977 -29.763 1.00 95.12 529 LEU A CA 1
ATOM 4092 C C . LEU A 1 529 ? 3.767 -8.436 -29.405 1.00 95.12 529 LEU A C 1
ATOM 4094 O O . LEU A 1 529 ? 3.614 -9.455 -28.727 1.00 95.12 529 LEU A O 1
ATOM 4098 N N . GLY A 1 530 ? 2.719 -7.703 -29.791 1.00 95.88 530 GLY A N 1
ATOM 4099 C CA . GLY A 1 530 ? 1.352 -7.944 -29.321 1.00 95.88 530 GLY A CA 1
ATOM 4100 C C . GLY A 1 530 ? 1.216 -7.759 -27.805 1.00 95.88 530 GLY A C 1
ATOM 4101 O O . GLY A 1 530 ? 0.543 -8.542 -27.129 1.00 95.88 530 GLY A O 1
ATOM 4102 N N . VAL A 1 531 ? 1.929 -6.777 -27.253 1.00 95.75 531 VAL A N 1
ATOM 4103 C CA . VAL A 1 531 ? 1.943 -6.403 -25.838 1.00 95.75 531 VAL A CA 1
ATOM 4104 C C . VAL A 1 531 ? 1.294 -5.032 -25.694 1.00 95.75 531 VAL A C 1
ATOM 4106 O O . VAL A 1 531 ? 1.637 -4.092 -26.402 1.00 95.75 531 VAL A O 1
ATOM 4109 N N . ARG A 1 532 ? 0.354 -4.900 -24.757 1.00 94.75 532 ARG A N 1
ATOM 4110 C CA . ARG A 1 532 ? -0.299 -3.624 -24.458 1.00 94.75 532 ARG A CA 1
ATOM 4111 C C . ARG A 1 532 ? 0.618 -2.758 -23.602 1.00 94.75 532 ARG A C 1
ATOM 4113 O O . ARG A 1 532 ? 1.021 -3.191 -22.522 1.00 94.75 532 ARG A O 1
ATOM 4120 N N . LEU A 1 533 ? 0.913 -1.548 -24.063 1.00 93.50 533 LEU A N 1
ATOM 4121 C CA . LEU A 1 533 ? 1.585 -0.534 -23.262 1.00 93.50 533 LEU A CA 1
ATOM 4122 C C . LEU A 1 533 ? 0.517 0.266 -22.492 1.00 93.50 533 LEU A C 1
ATOM 4124 O O . LEU A 1 533 ? -0.385 0.842 -23.095 1.00 93.50 533 LEU A O 1
ATOM 4128 N N . GLU A 1 534 ? 0.574 0.216 -21.164 1.00 92.50 534 GLU A N 1
ATOM 4129 C CA . GLU A 1 534 ? -0.392 0.813 -20.238 1.00 92.50 534 GLU A CA 1
ATOM 4130 C C . GLU A 1 534 ? 0.220 1.954 -19.440 1.00 92.50 534 GLU A C 1
ATOM 4132 O O . GLU A 1 534 ? 1.408 1.952 -19.105 1.00 92.50 534 GLU A O 1
ATOM 4137 N N . ASP A 1 535 ? -0.634 2.897 -19.080 1.00 87.12 535 ASP A N 1
ATOM 4138 C CA . ASP A 1 535 ? -0.315 3.976 -18.168 1.00 87.12 535 ASP A CA 1
ATOM 4139 C C . ASP A 1 535 ? -0.516 3.546 -16.698 1.00 87.12 535 ASP A C 1
ATOM 4141 O O . ASP A 1 535 ? -0.935 2.421 -16.399 1.00 87.12 535 ASP A O 1
ATOM 4145 N N . CYS A 1 536 ? -0.225 4.429 -15.741 1.00 83.69 536 CYS A N 1
ATOM 4146 C CA . CYS A 1 536 ? -0.485 4.136 -14.332 1.00 83.69 536 CYS A CA 1
ATOM 4147 C C . CYS A 1 536 ? -1.984 4.136 -13.968 1.00 83.69 536 CYS A C 1
ATOM 4149 O O . CYS A 1 536 ? -2.313 3.753 -12.847 1.00 83.69 536 CYS A O 1
ATOM 4151 N N . THR A 1 537 ? -2.892 4.503 -14.881 1.00 82.50 537 THR A N 1
ATOM 4152 C CA . THR A 1 537 ? -4.350 4.293 -14.772 1.00 82.50 537 THR A CA 1
ATOM 4153 C C . THR A 1 537 ? -4.786 2.925 -15.318 1.00 82.50 537 THR A C 1
ATOM 4155 O O . THR A 1 537 ? -5.888 2.450 -15.063 1.00 82.50 537 THR A O 1
ATOM 4158 N N . GLY A 1 538 ? -3.868 2.194 -15.955 1.00 81.50 538 GLY A N 1
ATOM 4159 C CA . GLY A 1 538 ? -4.077 0.880 -16.556 1.00 81.50 538 GLY A CA 1
ATOM 4160 C C . GLY A 1 538 ? -4.898 0.900 -17.844 1.00 81.50 538 GLY A C 1
ATOM 4161 O O . GLY A 1 538 ? -5.214 -0.182 -18.357 1.00 81.50 538 GLY A O 1
ATOM 4162 N N . ASP A 1 539 ? -5.199 2.093 -18.348 1.00 82.00 539 ASP A N 1
ATOM 4163 C CA . ASP A 1 539 ? -5.740 2.308 -19.680 1.00 82.00 539 ASP A CA 1
ATOM 4164 C C . ASP A 1 539 ? -4.626 2.184 -20.725 1.00 82.00 539 ASP A C 1
ATOM 4166 O O . ASP A 1 539 ? -3.430 2.095 -20.403 1.00 82.00 539 ASP A O 1
ATOM 4170 N N . VAL A 1 540 ? -5.022 2.074 -21.998 1.00 80.62 540 VAL A N 1
ATOM 4171 C CA . VAL A 1 540 ? -4.054 2.069 -23.098 1.00 80.62 540 VAL A CA 1
ATOM 4172 C C . VAL A 1 540 ? -3.342 3.409 -23.068 1.00 80.62 540 VAL A C 1
ATOM 4174 O O . VAL A 1 540 ? -3.946 4.477 -23.118 1.00 80.62 540 VAL A O 1
ATOM 4177 N N . LEU A 1 541 ? -2.028 3.340 -22.954 1.00 72.62 541 LEU A N 1
ATOM 4178 C CA . LEU A 1 541 ? -1.211 4.512 -22.759 1.00 72.62 541 LEU A CA 1
ATOM 4179 C C . LEU A 1 541 ? -1.291 5.434 -23.982 1.00 72.62 541 LEU A C 1
ATOM 4181 O O . LEU A 1 541 ? -0.882 5.048 -25.075 1.00 72.62 541 LEU A O 1
ATOM 4185 N N . GLY A 1 542 ? -1.803 6.650 -23.776 1.00 67.19 542 GLY A N 1
ATOM 4186 C CA . GLY A 1 542 ? -2.039 7.637 -24.834 1.00 67.19 542 GLY A CA 1
ATOM 4187 C C . GLY A 1 542 ? -3.511 7.943 -25.106 1.00 67.19 542 GLY A C 1
ATOM 4188 O O . GLY A 1 542 ? -3.799 8.950 -25.746 1.00 67.19 542 GLY A O 1
ATOM 4189 N N . GLU A 1 543 ? -4.437 7.140 -24.581 1.00 71.00 543 GLU A N 1
ATOM 4190 C CA . GLU A 1 543 ? -5.854 7.501 -24.516 1.00 71.00 543 GLU A CA 1
ATOM 4191 C C . GLU A 1 543 ? -6.043 8.486 -23.356 1.00 71.00 543 GLU A C 1
ATOM 4193 O O . GLU A 1 543 ? -6.347 8.105 -22.228 1.00 71.00 543 GLU A O 1
ATOM 4198 N N . LEU A 1 544 ? -5.778 9.771 -23.611 1.00 66.06 544 LEU A N 1
ATOM 4199 C CA . LEU A 1 544 ? -6.190 10.814 -22.676 1.00 66.06 544 LEU A CA 1
ATOM 4200 C C . LEU A 1 544 ? -7.724 10.821 -22.603 1.00 66.06 544 LEU A C 1
ATOM 4202 O O . LEU A 1 544 ? -8.377 10.567 -23.626 1.00 66.06 544 LEU A O 1
ATOM 4206 N N . PRO A 1 545 ? -8.312 11.129 -21.431 1.00 71.75 545 PRO A N 1
ATOM 4207 C CA . PRO A 1 545 ? -9.727 11.449 -21.368 1.00 71.75 545 PRO A CA 1
ATOM 4208 C C . PRO A 1 545 ? -10.065 12.475 -22.456 1.00 71.75 545 PRO A C 1
ATOM 4210 O O . PRO A 1 545 ? -9.215 13.321 -22.767 1.00 71.75 545 PRO A O 1
ATOM 4213 N N . PRO A 1 546 ? -11.268 12.410 -23.057 1.00 73.75 546 PRO A N 1
ATOM 4214 C CA . PRO A 1 546 ? -11.665 13.417 -24.028 1.00 73.75 546 PRO A CA 1
ATOM 4215 C C . PRO A 1 546 ? -11.422 14.807 -23.420 1.00 73.75 546 PRO A C 1
ATOM 4217 O O . PRO A 1 546 ? -11.616 14.974 -22.205 1.00 73.75 546 PRO A O 1
ATOM 4220 N N . PRO A 1 547 ? -10.950 15.787 -24.222 1.00 73.56 547 PRO A N 1
ATOM 4221 C CA . PRO A 1 547 ? -10.846 17.155 -23.736 1.00 73.56 547 PRO A CA 1
ATOM 4222 C C . PRO A 1 547 ? -12.180 17.511 -23.090 1.00 73.56 547 PRO A C 1
ATOM 4224 O O . PRO A 1 547 ? -13.217 17.034 -23.558 1.00 73.56 547 PRO A O 1
ATOM 4227 N N . LEU A 1 548 ? -12.133 18.268 -21.991 1.00 74.88 548 LEU A N 1
ATOM 4228 C CA . LEU A 1 548 ? -13.336 18.826 -21.386 1.00 74.88 548 LEU A CA 1
ATOM 4229 C C . LEU A 1 548 ? -14.003 19.627 -22.492 1.00 74.88 548 LEU A C 1
ATOM 4231 O O . LEU A 1 548 ? -13.524 20.700 -22.850 1.00 74.88 548 LEU A O 1
ATOM 4235 N N . GLY A 1 549 ? -14.969 19.003 -23.161 1.00 61.69 549 GLY A N 1
ATOM 4236 C CA . GLY A 1 549 ? -15.640 19.621 -24.275 1.00 61.69 549 GLY A CA 1
ATOM 4237 C C . GLY A 1 549 ? -16.293 20.851 -23.697 1.00 61.69 549 GLY A C 1
ATOM 4238 O O . GLY A 1 549 ? -16.993 20.750 -22.689 1.00 61.69 549 GLY A O 1
ATOM 4239 N N . ASP A 1 550 ? -16.071 21.991 -24.344 1.00 56.34 550 ASP A N 1
ATOM 4240 C CA . ASP A 1 550 ? -17.165 22.929 -24.502 1.00 56.34 550 ASP A CA 1
ATOM 4241 C C . ASP A 1 550 ? -18.315 22.041 -24.963 1.00 56.34 550 ASP A C 1
ATOM 4243 O O . ASP A 1 550 ? -18.258 21.507 -26.075 1.00 56.34 550 ASP A O 1
ATOM 4247 N N . ASP A 1 551 ? -19.239 21.710 -24.057 1.00 55.88 551 ASP A N 1
ATOM 4248 C CA . ASP A 1 551 ? -20.509 21.131 -24.441 1.00 55.88 551 ASP A CA 1
ATOM 4249 C C . ASP A 1 551 ? -20.985 22.105 -25.508 1.00 55.88 551 ASP A C 1
ATOM 4251 O O . ASP A 1 551 ? -21.369 23.223 -25.159 1.00 55.88 551 ASP A O 1
ATOM 4255 N N . GLU A 1 552 ? -20.798 21.764 -26.793 1.00 52.56 552 GLU A N 1
ATOM 4256 C CA . GLU A 1 552 ? -21.339 22.537 -27.895 1.00 52.56 552 GLU A CA 1
ATOM 4257 C C . GLU A 1 552 ? -22.781 22.671 -27.478 1.00 52.56 552 GLU A C 1
ATOM 4259 O O . GLU A 1 552 ? -23.461 21.639 -27.382 1.00 52.56 552 GLU A O 1
ATOM 4264 N N . GLU A 1 553 ? -23.158 23.893 -27.066 1.00 54.25 553 GLU A N 1
ATOM 4265 C CA . GLU A 1 553 ? -24.501 24.242 -26.655 1.00 54.25 553 GLU A CA 1
ATOM 4266 C C . GLU A 1 553 ? -25.324 23.709 -27.800 1.00 54.25 553 GLU A C 1
ATOM 4268 O O . GLU A 1 553 ? -25.316 24.238 -28.909 1.00 54.25 553 GLU A O 1
ATOM 4273 N N . THR A 1 554 ? -25.874 22.518 -27.590 1.00 51.97 554 THR A N 1
ATOM 4274 C CA . THR A 1 554 ? -26.676 21.882 -28.597 1.00 51.97 554 THR A CA 1
ATOM 4275 C C . THR A 1 554 ? -27.881 22.763 -28.483 1.00 51.97 554 THR A C 1
ATOM 4277 O O . THR A 1 554 ? -28.609 22.626 -27.495 1.00 51.97 554 THR A O 1
ATOM 4280 N N . ASP A 1 555 ? -27.948 23.752 -29.381 1.00 56.06 555 ASP A N 1
ATOM 4281 C CA . ASP A 1 555 ? -29.026 24.703 -29.584 1.00 56.06 555 ASP A CA 1
ATOM 4282 C C . ASP A 1 555 ? -30.286 23.861 -29.735 1.00 56.06 555 ASP A C 1
ATOM 4284 O O . ASP A 1 555 ? -30.738 23.482 -30.814 1.00 56.06 555 ASP A O 1
ATOM 4288 N N . SER A 1 556 ? -30.785 23.413 -28.594 1.00 50.75 556 SER A N 1
ATOM 4289 C CA . SER A 1 556 ? -32.039 22.734 -28.479 1.00 50.75 556 SER A CA 1
ATOM 4290 C C . SER A 1 556 ? -33.006 23.889 -28.557 1.00 50.75 556 SER A C 1
ATOM 4292 O O . SER A 1 556 ? -33.241 24.575 -27.564 1.00 50.75 556 SER A O 1
ATOM 4294 N N . ASP A 1 557 ? -33.445 24.144 -29.791 1.00 54.88 557 ASP A N 1
ATOM 4295 C CA . ASP A 1 557 ? -34.585 24.967 -30.182 1.00 54.88 557 ASP A CA 1
ATOM 4296 C C . ASP A 1 557 ? -35.819 24.521 -29.378 1.00 54.88 557 ASP A C 1
ATOM 4298 O O . ASP A 1 557 ? -36.737 23.861 -29.867 1.00 54.88 557 ASP A O 1
ATOM 4302 N N . TRP A 1 558 ? -35.831 24.831 -28.087 1.00 50.25 558 TRP A N 1
ATOM 4303 C CA . TRP A 1 558 ? -37.020 24.816 -27.266 1.00 50.25 558 TRP A CA 1
ATOM 4304 C C . TRP A 1 558 ? -37.723 26.137 -27.532 1.00 50.25 558 TRP A C 1
ATOM 4306 O O . TRP A 1 558 ? -37.590 27.090 -26.762 1.00 50.25 558 TRP A O 1
ATOM 4316 N N . ASP A 1 559 ? -38.462 26.167 -28.643 1.00 53.72 559 ASP A N 1
ATOM 4317 C CA . ASP A 1 559 ? -39.549 27.110 -28.899 1.00 53.72 559 ASP A CA 1
ATOM 4318 C C . ASP A 1 559 ? -40.437 27.181 -27.643 1.00 53.72 559 ASP A C 1
ATOM 4320 O O . ASP A 1 559 ? -41.309 26.342 -27.405 1.00 53.72 559 ASP A O 1
ATOM 4324 N N . SER A 1 560 ? -40.160 28.164 -26.785 1.00 52.84 560 SER A N 1
ATOM 4325 C CA . SER A 1 560 ? -40.960 28.466 -25.605 1.00 52.84 560 SER A CA 1
ATOM 4326 C C . SER A 1 560 ? -42.134 29.325 -26.040 1.00 52.84 560 SER A C 1
ATOM 4328 O O . SER A 1 560 ? -42.005 30.521 -26.288 1.00 52.84 560 SER A O 1
ATOM 4330 N N . GLU A 1 561 ? -43.289 28.680 -26.138 1.00 55.69 561 GLU A N 1
ATOM 4331 C CA . GLU A 1 561 ? -44.590 29.318 -26.286 1.00 55.69 561 GLU A CA 1
ATOM 4332 C C . GLU A 1 561 ? -44.888 30.116 -24.997 1.00 55.69 561 GLU A C 1
ATOM 4334 O O . GLU A 1 561 ? -45.216 29.556 -23.948 1.00 55.69 561 GLU A O 1
ATOM 4339 N N . GLU A 1 562 ? -44.682 31.436 -25.052 1.00 47.41 562 GLU A N 1
ATOM 4340 C CA . GLU A 1 562 ? -44.959 32.387 -23.970 1.00 47.41 562 GLU A CA 1
ATOM 4341 C C . GLU A 1 562 ? -46.454 32.399 -23.604 1.00 47.41 562 GLU A C 1
ATOM 4343 O O . GLU A 1 562 ? -47.305 32.826 -24.386 1.00 47.41 562 GLU A O 1
ATOM 4348 N N . GLY A 1 563 ? -46.780 31.987 -22.377 1.00 45.81 563 GLY A N 1
ATOM 4349 C CA . GLY A 1 563 ? -48.069 32.254 -21.738 1.00 45.81 563 GLY A CA 1
ATOM 4350 C C . GLY A 1 563 ? -47.899 33.287 -20.628 1.00 45.81 563 GLY A C 1
ATOM 4351 O O . GLY A 1 563 ? -47.405 32.949 -19.553 1.00 45.81 563 GLY A O 1
ATOM 4352 N N . SER A 1 564 ? -48.291 34.537 -20.888 1.00 42.50 564 SER A N 1
ATOM 4353 C CA . SER A 1 564 ? -48.305 35.611 -19.894 1.00 42.50 564 SER A CA 1
ATOM 4354 C C . SER A 1 564 ? -49.486 35.451 -18.932 1.00 42.50 564 SER A C 1
ATOM 4356 O O . SER A 1 564 ? -50.637 35.292 -19.341 1.00 42.50 564 SER A O 1
ATOM 4358 N N . TYR A 1 565 ? -49.210 35.532 -17.633 1.00 43.47 565 TYR A N 1
ATOM 4359 C CA . TYR A 1 565 ? -50.233 35.779 -16.622 1.00 43.47 565 TYR A CA 1
ATOM 4360 C C . TYR A 1 565 ? -49.775 36.986 -15.811 1.00 43.47 565 TYR A C 1
ATOM 4362 O O . TYR A 1 565 ? -48.871 36.892 -14.983 1.00 43.47 565 TYR A O 1
ATOM 4370 N N . GLU A 1 566 ? -50.376 38.135 -16.104 1.00 46.72 566 GLU A N 1
ATOM 4371 C CA . GLU A 1 566 ? -50.342 39.306 -15.237 1.00 46.72 566 GLU A CA 1
ATOM 4372 C C . GLU A 1 566 ? -51.105 38.971 -13.949 1.00 46.72 566 GLU A C 1
ATOM 4374 O O . GLU A 1 566 ? -52.190 38.385 -13.985 1.00 46.72 566 GLU A O 1
ATOM 4379 N N . THR A 1 567 ? -50.560 39.317 -12.787 1.00 41.53 567 THR A N 1
ATOM 4380 C CA . THR A 1 567 ? -51.369 39.423 -11.570 1.00 41.53 567 THR A CA 1
ATOM 4381 C C . THR A 1 567 ? -50.907 40.640 -10.792 1.00 41.53 567 THR A C 1
ATOM 4383 O O . THR A 1 567 ? -49.738 40.768 -10.438 1.00 41.53 567 THR A O 1
ATOM 4386 N N . GLU A 1 568 ? -51.867 41.542 -10.636 1.00 46.53 568 GLU A N 1
ATOM 4387 C CA . GLU A 1 568 ? -51.772 42.879 -10.078 1.00 46.53 568 GLU A CA 1
ATOM 4388 C C . GLU A 1 568 ? -51.467 42.861 -8.574 1.00 46.53 568 GLU A C 1
ATOM 4390 O O . GLU A 1 568 ? -51.827 41.942 -7.835 1.00 46.53 568 GLU A O 1
ATOM 4395 N N . GLU A 1 569 ? -50.777 43.919 -8.163 1.00 42.91 569 GLU A N 1
ATOM 4396 C CA . GLU A 1 569 ? -50.396 44.278 -6.805 1.00 42.91 569 GLU A CA 1
ATOM 4397 C C . GLU A 1 569 ? -51.628 44.571 -5.931 1.00 42.91 569 GLU A C 1
ATOM 4399 O O . GLU A 1 569 ? -52.561 45.242 -6.371 1.00 42.91 569 GLU A O 1
ATOM 4404 N N . GLU A 1 570 ? -51.600 44.157 -4.659 1.00 41.88 570 GLU A N 1
ATOM 4405 C CA . GLU A 1 570 ? -52.481 44.733 -3.639 1.00 41.88 570 GLU A CA 1
ATOM 4406 C C . GLU A 1 570 ? -51.679 45.115 -2.385 1.00 41.88 570 GLU A C 1
ATOM 4408 O O . GLU A 1 570 ? -50.986 44.315 -1.752 1.00 41.88 570 GLU A O 1
ATOM 4413 N N . GLU A 1 571 ? -51.768 46.406 -2.097 1.00 42.44 571 GLU A N 1
ATOM 4414 C CA . GLU A 1 571 ? -51.104 47.221 -1.091 1.00 42.44 571 GLU A CA 1
ATOM 4415 C C . GLU A 1 571 ? -51.903 47.196 0.225 1.00 42.44 571 GLU A C 1
ATOM 4417 O O . GLU A 1 571 ? -53.079 47.550 0.220 1.00 42.44 571 GLU A O 1
ATOM 4422 N N . VAL A 1 572 ? -51.293 46.857 1.374 1.00 37.56 572 VAL A N 1
ATOM 4423 C CA . VAL A 1 572 ? -51.851 47.218 2.698 1.00 37.56 572 VAL A CA 1
ATOM 4424 C C . VAL A 1 572 ? -50.750 47.553 3.717 1.00 37.56 572 VAL A C 1
ATOM 4426 O O . VAL A 1 572 ? -50.141 46.681 4.328 1.00 37.56 572 VAL A O 1
ATOM 4429 N N . ALA A 1 573 ? -50.542 48.862 3.858 1.00 35.53 573 ALA A N 1
ATOM 4430 C CA . ALA A 1 573 ? -50.391 49.685 5.066 1.00 35.53 573 ALA A CA 1
ATOM 4431 C C . ALA A 1 573 ? -49.721 49.159 6.362 1.00 35.53 573 ALA A C 1
ATOM 4433 O O . ALA A 1 573 ? -50.150 48.200 6.999 1.00 35.53 573 ALA A O 1
ATOM 4434 N N . GLU A 1 574 ? -48.751 49.980 6.794 1.00 36.97 574 GLU A N 1
ATOM 4435 C CA . GLU A 1 574 ? -48.379 50.408 8.155 1.00 36.97 574 GLU A CA 1
ATOM 4436 C C . GLU A 1 574 ? -49.167 49.851 9.360 1.00 36.97 574 GLU A C 1
ATOM 4438 O O . GLU A 1 574 ? -50.391 49.946 9.418 1.00 36.97 574 GLU A O 1
ATOM 4443 N N . ALA A 1 575 ? -48.451 49.505 10.442 1.00 31.73 575 ALA A N 1
ATOM 4444 C CA . ALA A 1 575 ? -48.345 50.404 11.604 1.00 31.73 575 ALA A CA 1
ATOM 4445 C C . ALA A 1 575 ? -47.531 49.810 12.779 1.00 31.73 575 ALA A C 1
ATOM 4447 O O . ALA A 1 575 ? -47.658 48.640 13.131 1.00 31.73 575 ALA A O 1
ATOM 4448 N N . LEU A 1 576 ? -46.831 50.730 13.458 1.00 32.88 576 LEU A N 1
ATOM 4449 C CA . LEU A 1 576 ? -46.552 50.819 14.903 1.00 32.88 576 LEU A CA 1
ATOM 4450 C C . LEU A 1 576 ? -45.087 50.710 15.389 1.00 32.88 576 LEU A C 1
ATOM 4452 O O . LEU A 1 576 ? -44.584 49.646 15.726 1.00 32.88 576 LEU A O 1
ATOM 4456 N N . LEU A 1 577 ? -44.527 51.913 15.598 1.00 32.41 577 LEU A N 1
ATOM 4457 C CA . LEU A 1 577 ? -43.934 52.410 16.855 1.00 32.41 577 LEU A CA 1
ATOM 4458 C C . LEU A 1 577 ? -42.560 51.874 17.320 1.00 32.41 577 LEU A C 1
ATOM 4460 O O . LEU A 1 577 ? -42.458 50.908 18.071 1.00 32.41 577 LEU A O 1
ATOM 4464 N N . SER A 1 578 ? -41.523 52.676 17.054 1.00 38.56 578 SER A N 1
ATOM 4465 C CA . SER A 1 578 ? -40.502 53.075 18.054 1.00 38.56 578 SER A CA 1
ATOM 4466 C C . SER A 1 578 ? -41.149 54.009 19.116 1.00 38.56 578 SER A C 1
ATOM 4468 O O . SER A 1 578 ? -42.303 54.393 18.899 1.00 38.56 578 SER A O 1
ATOM 4470 N N . PRO A 1 579 ? -40.487 54.513 20.190 1.00 50.47 579 PRO A N 1
ATOM 4471 C CA . PRO A 1 579 ? -39.080 54.390 20.619 1.00 50.47 579 PRO A CA 1
ATOM 4472 C C . PRO A 1 579 ? -38.913 54.235 22.161 1.00 50.47 579 PRO A C 1
ATOM 4474 O O . PRO A 1 579 ? -39.898 54.215 22.890 1.00 50.47 579 PRO A O 1
ATOM 4477 N N . SER A 1 580 ? -37.676 54.211 22.679 1.00 33.44 580 SER A N 1
ATOM 4478 C CA . SER A 1 580 ? -37.209 55.244 23.634 1.00 33.44 580 SER A CA 1
ATOM 4479 C C . SER A 1 580 ? -35.852 54.924 24.264 1.00 33.44 580 SER A C 1
ATOM 4481 O O . SER A 1 580 ? -35.606 53.814 24.736 1.00 33.44 580 SER A O 1
ATOM 4483 N N . ASP A 1 581 ? -35.048 55.978 24.303 1.00 37.66 581 ASP A N 1
ATOM 4484 C CA . ASP A 1 581 ? -33.721 56.155 24.875 1.00 37.66 581 ASP A CA 1
ATOM 4485 C C . ASP A 1 581 ? -33.639 55.964 26.396 1.00 37.66 581 ASP A C 1
ATOM 4487 O O . ASP A 1 581 ? -34.607 56.208 27.117 1.00 37.66 581 ASP A O 1
ATOM 4491 N N . SER A 1 582 ? -32.426 55.690 26.889 1.00 42.34 582 SER A N 1
ATOM 4492 C CA . SER A 1 582 ? -31.912 56.365 28.088 1.00 42.34 582 SER A CA 1
ATOM 4493 C C . SER A 1 582 ? -30.403 56.157 28.236 1.00 42.34 582 SER A C 1
ATOM 4495 O O . SER A 1 582 ? -29.944 55.060 28.563 1.00 42.34 582 SER A O 1
ATOM 4497 N N . ASP A 1 583 ? -29.666 57.245 28.036 1.00 41.50 583 ASP A N 1
ATOM 4498 C CA . ASP A 1 583 ? -28.296 57.458 28.490 1.00 41.50 583 ASP A CA 1
ATOM 4499 C C . ASP A 1 583 ? -28.190 57.410 30.023 1.00 41.50 583 ASP A C 1
ATOM 4501 O O . ASP A 1 583 ? -29.044 57.947 30.730 1.00 41.50 583 ASP A O 1
ATOM 4505 N N . SER A 1 584 ? -27.074 56.888 30.541 1.00 49.00 584 SER A N 1
ATOM 4506 C CA . SER A 1 584 ? -26.473 57.417 31.772 1.00 49.00 584 SER A CA 1
ATOM 4507 C C . SER A 1 584 ? -25.005 57.008 31.894 1.00 49.00 584 SER A C 1
ATOM 4509 O O . SER A 1 584 ? -24.679 55.831 32.064 1.00 49.00 584 SER A O 1
ATOM 4511 N N . GLU A 1 585 ? -24.130 58.010 31.850 1.00 44.84 585 GLU A N 1
ATOM 4512 C CA . GLU A 1 585 ? -22.746 57.961 32.314 1.00 44.84 585 GLU A CA 1
ATOM 4513 C C . GLU A 1 585 ? -22.672 57.617 33.816 1.00 44.84 585 GLU A C 1
ATOM 4515 O O . GLU A 1 585 ? -23.515 58.052 34.601 1.00 44.84 585 GLU A O 1
ATOM 4520 N N . SER A 1 586 ? -21.623 56.910 34.251 1.00 37.97 586 SER A N 1
ATOM 4521 C CA . SER A 1 586 ? -20.678 57.411 35.272 1.00 37.97 586 SER A CA 1
ATOM 4522 C C . SER A 1 586 ? -19.808 56.312 35.909 1.00 37.97 586 SER A C 1
ATOM 4524 O O . SER A 1 586 ? -20.268 55.232 36.268 1.00 37.97 586 SER A O 1
ATOM 4526 N N . SER A 1 587 ? -18.546 56.696 36.130 1.00 38.53 587 SER A N 1
ATOM 4527 C CA . SER A 1 587 ? -17.661 56.262 37.223 1.00 38.53 587 SER A CA 1
ATOM 4528 C C . SER A 1 587 ? -16.902 54.930 37.107 1.00 38.53 587 SER A C 1
ATOM 4530 O O . SER A 1 587 ? -17.395 53.843 37.390 1.00 38.53 587 SER A O 1
ATOM 4532 N N . THR A 1 588 ? -15.602 55.075 36.838 1.00 38.69 588 THR A N 1
ATOM 4533 C CA . THR A 1 588 ? -14.505 54.221 37.334 1.00 38.69 588 THR A CA 1
ATOM 4534 C C . THR A 1 588 ? -14.434 54.292 38.883 1.00 38.69 588 THR A C 1
ATOM 4536 O O . THR A 1 588 ? -14.925 55.274 39.450 1.00 38.69 588 THR A O 1
ATOM 4539 N N . PRO A 1 589 ? -13.880 53.290 39.614 1.00 50.06 589 PRO A N 1
ATOM 4540 C CA . PRO A 1 589 ? -12.427 53.068 39.649 1.00 50.06 589 PRO A CA 1
ATOM 4541 C C . PRO A 1 589 ? -11.945 51.603 39.733 1.00 50.06 589 PRO A C 1
ATOM 4543 O O . PRO A 1 589 ? -12.652 50.696 40.160 1.00 50.06 589 PRO A O 1
ATOM 4546 N N . ASP A 1 590 ? -10.684 51.446 39.316 1.00 39.38 590 ASP A N 1
ATOM 4547 C CA . ASP A 1 590 ? -9.659 50.477 39.729 1.00 39.38 590 ASP A CA 1
ATOM 4548 C C . ASP A 1 590 ? -10.092 49.214 40.482 1.00 39.38 590 ASP A C 1
ATOM 4550 O O . ASP A 1 590 ? -10.484 49.295 41.640 1.00 39.38 590 ASP A O 1
ATOM 4554 N N . LEU A 1 591 ? -9.775 48.041 39.916 1.00 36.78 591 LEU A N 1
ATOM 4555 C CA . LEU A 1 591 ? -9.193 46.935 40.683 1.00 36.78 591 LEU A CA 1
ATOM 4556 C C . LEU A 1 591 ? -8.411 45.961 39.779 1.00 36.78 591 LEU A C 1
ATOM 4558 O O . LEU A 1 591 ? -8.925 45.338 38.855 1.00 36.78 591 LEU A O 1
ATOM 4562 N N . LYS A 1 592 ? -7.130 45.842 40.128 1.00 35.62 592 LYS A N 1
ATOM 4563 C CA . LYS A 1 592 ? -6.127 44.827 39.784 1.00 35.62 592 LYS A CA 1
ATOM 4564 C C . LYS A 1 592 ? -6.668 43.459 39.326 1.00 35.62 592 LYS A C 1
ATOM 4566 O O . LYS A 1 592 ? -7.309 42.751 40.097 1.00 35.62 592 LYS A O 1
ATOM 4571 N N . GLY A 1 593 ? -6.102 42.971 38.221 1.00 34.88 593 GLY A N 1
ATOM 4572 C CA . GLY A 1 593 ? -5.477 41.647 38.227 1.00 34.88 593 GLY A CA 1
ATOM 4573 C C . GLY A 1 593 ? -5.916 40.659 37.146 1.00 34.88 593 GLY A C 1
ATOM 4574 O O . GLY A 1 593 ? -7.096 40.390 36.963 1.00 34.88 593 GLY A O 1
ATOM 4575 N N . LYS A 1 594 ? -4.885 40.000 36.599 1.00 35.25 594 LYS A N 1
ATOM 4576 C CA . LYS A 1 594 ? -4.858 38.781 35.771 1.00 35.25 594 LYS A CA 1
ATOM 4577 C C . LYS A 1 594 ? -4.917 39.003 34.261 1.00 35.25 594 LYS A C 1
ATOM 4579 O O . LYS A 1 594 ? -5.967 39.229 33.671 1.00 35.25 594 LYS A O 1
ATOM 4584 N N . GLY A 1 595 ? -3.735 38.851 33.661 1.00 39.72 595 GLY A N 1
ATOM 4585 C CA . GLY A 1 595 ? -3.551 38.692 32.230 1.00 39.72 595 GLY A CA 1
ATOM 4586 C C . GLY A 1 595 ? -4.379 37.530 31.692 1.00 39.72 595 GLY A C 1
ATOM 4587 O O . GLY A 1 595 ? -4.376 36.427 32.242 1.00 39.72 595 GLY A O 1
ATOM 4588 N N . LYS A 1 596 ? -5.093 37.821 30.611 1.00 32.38 596 LYS A N 1
ATOM 4589 C CA . LYS A 1 596 ? -5.612 36.846 29.666 1.00 32.38 596 LYS A CA 1
ATOM 4590 C C . LYS A 1 596 ? -4.981 37.188 28.327 1.00 32.38 596 LYS A C 1
ATOM 4592 O O . LYS A 1 596 ? -5.214 38.269 27.792 1.00 32.38 596 LYS A O 1
ATOM 4597 N N . GLU A 1 597 ? -4.146 36.284 27.840 1.00 33.12 597 GLU A N 1
ATOM 4598 C CA . GLU A 1 597 ? -3.728 36.254 26.446 1.00 33.12 597 GLU A CA 1
ATOM 4599 C C . GLU A 1 597 ? -4.977 35.965 25.606 1.00 33.12 597 GLU A C 1
ATOM 4601 O O . GLU A 1 597 ? -5.588 34.900 25.708 1.00 33.12 597 GLU A O 1
ATOM 4606 N N . ASN A 1 598 ? -5.409 36.965 24.840 1.00 29.27 598 ASN A N 1
ATOM 4607 C CA . ASN A 1 598 ? -6.431 36.818 23.816 1.00 29.27 598 ASN A CA 1
ATOM 4608 C C . ASN A 1 598 ? -5.750 36.283 22.554 1.00 29.27 598 ASN A C 1
ATOM 4610 O O . ASN A 1 598 ? -5.249 37.054 21.740 1.00 29.27 598 ASN A O 1
ATOM 4614 N N . GLU A 1 599 ? -5.739 34.964 22.387 1.00 29.20 599 GLU A N 1
ATOM 4615 C CA . GLU A 1 599 ? -5.422 34.333 21.108 1.00 29.20 599 GLU A CA 1
ATOM 4616 C C . GLU A 1 599 ? -6.706 34.289 20.266 1.00 29.20 599 GLU A C 1
ATOM 4618 O O . GLU A 1 599 ? -7.489 33.337 20.287 1.00 29.20 599 GLU A O 1
ATOM 4623 N N . TRP A 1 600 ? -6.977 35.396 19.574 1.00 25.48 600 TRP A N 1
ATOM 4624 C CA . TRP A 1 600 ? -8.054 35.492 18.596 1.00 25.48 600 TRP A CA 1
ATOM 4625 C C . TRP A 1 600 ? -7.594 34.793 17.312 1.00 25.48 600 TRP A C 1
ATOM 4627 O O . TRP A 1 600 ? -6.874 35.362 16.498 1.00 25.48 600 TRP A O 1
ATOM 4637 N N . SER A 1 601 ? -7.968 33.524 17.146 1.00 29.59 601 SER A N 1
ATOM 4638 C CA . SER A 1 601 ? -7.870 32.853 15.847 1.00 29.59 601 SER A CA 1
ATOM 4639 C C . SER A 1 601 ? -9.074 33.253 14.983 1.00 29.59 601 SER A C 1
ATOM 4641 O O . SER A 1 601 ? -10.208 33.139 15.461 1.00 29.59 601 SER A O 1
ATOM 4643 N N . PRO A 1 602 ? -8.880 33.698 13.728 1.00 28.08 602 PRO A N 1
ATOM 4644 C CA . PRO A 1 602 ? -9.991 34.016 12.838 1.00 28.08 602 PRO A CA 1
ATOM 4645 C C . PRO A 1 602 ? -10.791 32.750 12.476 1.00 28.08 602 PRO A C 1
ATOM 4647 O O . PRO A 1 602 ? -10.239 31.643 12.475 1.00 28.08 602 PRO A O 1
ATOM 4650 N N . PRO A 1 603 ? -12.090 32.877 12.147 1.00 28.42 603 PRO A N 1
ATOM 4651 C CA . PRO A 1 603 ? -12.890 31.751 11.688 1.00 28.42 603 PRO A CA 1
ATOM 4652 C C . PRO A 1 603 ? -12.306 31.198 10.383 1.00 28.42 603 PRO A C 1
ATOM 4654 O O . PRO A 1 603 ? -12.211 31.887 9.368 1.00 28.42 603 PRO A O 1
ATOM 4657 N N . VAL A 1 604 ? -11.909 29.926 10.411 1.00 30.20 604 VAL A N 1
ATOM 4658 C CA . VAL A 1 604 ? -11.489 29.182 9.221 1.00 30.20 604 VAL A CA 1
ATOM 4659 C C . VAL A 1 604 ? -12.674 29.127 8.256 1.00 30.20 604 VAL A C 1
ATOM 4661 O O . VAL A 1 604 ? -13.667 28.446 8.524 1.00 30.20 604 VAL A O 1
ATOM 4664 N N . LYS A 1 605 ? -12.569 29.851 7.133 1.00 27.88 605 LYS A N 1
ATOM 4665 C CA . LYS A 1 605 ? -13.524 29.799 6.020 1.00 27.88 605 LYS A CA 1
ATOM 4666 C C . LYS A 1 605 ? -13.705 28.338 5.592 1.00 27.88 605 LYS A C 1
ATOM 4668 O O . LYS A 1 605 ? -12.753 27.683 5.164 1.00 27.88 605 LYS A O 1
ATOM 4673 N N . ARG A 1 606 ? -14.924 27.807 5.719 1.00 30.62 606 ARG A N 1
ATOM 4674 C CA . ARG A 1 606 ? -15.274 26.487 5.182 1.00 30.62 606 ARG A CA 1
ATOM 4675 C C . ARG A 1 606 ? -15.331 26.597 3.661 1.00 30.62 606 ARG A C 1
ATOM 4677 O O . ARG A 1 606 ? -16.288 27.130 3.118 1.00 30.62 606 ARG A O 1
ATOM 4684 N N . ARG A 1 607 ? -14.284 26.119 2.988 1.00 32.06 607 ARG A N 1
ATOM 4685 C CA . ARG A 1 607 ? -14.274 25.935 1.532 1.00 32.06 607 ARG A CA 1
ATOM 4686 C C . ARG A 1 607 ? -15.272 24.828 1.178 1.00 32.06 607 ARG A C 1
ATOM 4688 O O . ARG A 1 607 ? -15.074 23.686 1.594 1.00 32.06 607 ARG A O 1
ATOM 4695 N N . ASN A 1 608 ? -16.326 25.168 0.440 1.00 32.16 608 ASN A N 1
ATOM 4696 C CA . ASN A 1 608 ? -17.191 24.181 -0.202 1.00 32.16 608 ASN A CA 1
ATOM 4697 C C . ASN A 1 608 ? -16.401 23.539 -1.346 1.00 32.16 608 ASN A C 1
ATOM 4699 O O . ASN A 1 608 ? -15.828 24.248 -2.168 1.00 32.16 608 ASN A O 1
ATOM 4703 N N . ARG A 1 609 ? -16.320 22.206 -1.356 1.00 36.88 609 ARG A N 1
ATOM 4704 C CA . ARG A 1 609 ? -15.680 21.435 -2.428 1.00 36.88 609 ARG A CA 1
ATOM 4705 C C . ARG A 1 609 ? -16.762 20.762 -3.275 1.00 36.88 609 ARG A C 1
ATOM 4707 O O . ARG A 1 609 ? -17.759 20.330 -2.688 1.00 36.88 609 ARG A O 1
ATOM 4714 N N . PRO A 1 610 ? -16.583 20.673 -4.603 1.00 36.59 610 PRO A N 1
ATOM 4715 C CA . PRO A 1 610 ? -17.525 19.979 -5.472 1.00 36.59 610 PRO A CA 1
ATOM 4716 C C . PRO A 1 610 ? -17.660 18.508 -5.053 1.00 36.59 610 PRO A C 1
ATOM 4718 O O . PRO A 1 610 ? -16.691 17.876 -4.622 1.00 36.59 610 PRO A O 1
ATOM 4721 N N . ARG A 1 611 ? -18.893 17.996 -5.116 1.00 38.34 611 ARG A N 1
ATOM 4722 C CA . ARG A 1 611 ? -19.209 16.572 -4.961 1.00 38.34 611 ARG A CA 1
ATOM 4723 C C . ARG A 1 611 ? -18.956 15.886 -6.298 1.00 38.34 611 ARG A C 1
ATOM 4725 O O . ARG A 1 611 ? -19.349 16.435 -7.321 1.00 38.34 611 ARG A O 1
ATOM 4732 N N . LEU A 1 612 ? -18.312 14.727 -6.266 1.00 41.47 612 LEU A N 1
ATOM 4733 C CA . LEU A 1 612 ? -18.125 13.889 -7.446 1.00 41.47 612 LEU A CA 1
ATOM 4734 C C . LEU A 1 612 ? -19.372 13.036 -7.661 1.00 41.47 612 LEU A C 1
ATOM 4736 O O . LEU A 1 612 ? -20.082 12.705 -6.707 1.00 41.47 612 LEU A O 1
ATOM 4740 N N . SER A 1 613 ? -19.630 12.697 -8.916 1.00 43.00 613 SER A N 1
ATOM 4741 C CA . SER A 1 613 ? -20.728 11.817 -9.289 1.00 43.00 613 SER A CA 1
ATOM 4742 C C . SER A 1 613 ? -20.366 10.356 -8.997 1.00 43.00 613 SER A C 1
ATOM 4744 O O . SER A 1 613 ? -19.209 9.935 -9.063 1.00 43.00 613 SER A O 1
ATOM 4746 N N . ILE A 1 614 ? -21.378 9.529 -8.728 1.00 39.94 614 ILE A N 1
ATOM 4747 C CA . ILE A 1 614 ? -21.207 8.085 -8.488 1.00 39.94 614 ILE A CA 1
ATOM 4748 C C . ILE A 1 614 ? -20.607 7.344 -9.703 1.00 39.94 614 ILE A C 1
ATOM 4750 O O . ILE A 1 614 ? -20.150 6.205 -9.595 1.00 39.94 614 ILE A O 1
ATOM 4754 N N . GLU A 1 615 ? -20.644 7.964 -10.882 1.00 45.50 615 GLU A N 1
ATOM 4755 C CA . GLU A 1 615 ? -20.131 7.410 -12.133 1.00 45.50 615 GLU A CA 1
ATOM 4756 C C . GLU A 1 615 ? -18.603 7.496 -12.199 1.00 45.50 615 GLU A C 1
ATOM 4758 O O . GLU A 1 615 ? -17.968 6.554 -12.675 1.00 45.50 615 GLU A O 1
ATOM 4763 N N . GLU A 1 616 ? -18.010 8.528 -11.595 1.00 47.66 616 GLU A N 1
ATOM 4764 C CA . GLU A 1 616 ? -16.557 8.731 -11.525 1.00 47.66 616 GLU A CA 1
ATOM 4765 C C . GLU A 1 616 ? -15.864 7.745 -10.570 1.00 47.66 616 GLU A C 1
ATOM 4767 O O . GLU A 1 616 ? -14.680 7.445 -10.725 1.00 47.66 616 GLU A O 1
ATOM 4772 N N . THR A 1 617 ? -16.581 7.180 -9.591 1.00 42.31 617 THR A N 1
ATOM 4773 C CA . THR A 1 617 ? -16.012 6.204 -8.641 1.00 42.31 617 THR A CA 1
ATOM 4774 C C . THR A 1 617 ? -16.132 4.751 -9.112 1.00 42.31 617 THR A C 1
ATOM 4776 O O . THR A 1 617 ? -15.370 3.893 -8.654 1.00 42.31 617 THR A O 1
ATOM 4779 N N . ARG A 1 618 ? -17.018 4.443 -10.073 1.00 51.50 618 ARG A N 1
ATOM 4780 C CA . ARG A 1 618 ? -17.266 3.074 -10.583 1.00 51.50 618 ARG A CA 1
ATOM 4781 C C . ARG A 1 618 ? -16.029 2.322 -11.101 1.00 51.50 618 ARG A C 1
ATOM 4783 O O . ARG A 1 618 ? -15.942 1.124 -10.801 1.00 51.50 618 ARG A O 1
ATOM 4790 N N . PRO A 1 619 ? -15.088 2.936 -11.848 1.00 48.59 619 PRO A N 1
ATOM 4791 C CA . PRO A 1 619 ? -13.888 2.239 -12.321 1.00 48.59 619 PRO A CA 1
ATOM 4792 C C . PRO A 1 619 ? -13.062 1.668 -11.163 1.00 48.59 619 PRO A C 1
ATOM 4794 O O . PRO A 1 619 ? -12.644 0.510 -11.201 1.00 48.59 619 PRO A O 1
ATOM 4797 N N . TYR A 1 620 ? -12.945 2.428 -10.070 1.00 46.19 620 TYR A N 1
ATOM 4798 C CA . TYR A 1 620 ? -12.221 2.017 -8.870 1.00 46.19 620 TYR A CA 1
ATOM 4799 C C . TYR A 1 620 ? -12.884 0.820 -8.170 1.00 46.19 620 TYR A C 1
ATOM 4801 O O . TYR A 1 620 ? -12.217 -0.158 -7.823 1.00 46.19 620 TYR A O 1
ATOM 4809 N N . ILE A 1 621 ? -14.218 0.842 -8.029 1.00 47.94 621 ILE A N 1
ATOM 4810 C CA . ILE A 1 621 ? -14.989 -0.277 -7.452 1.00 47.94 621 ILE A CA 1
ATOM 4811 C C . ILE A 1 621 ? -14.768 -1.561 -8.259 1.00 47.94 621 ILE A C 1
ATOM 4813 O O . ILE A 1 621 ? -14.573 -2.644 -7.696 1.00 47.94 621 ILE A O 1
ATOM 4817 N N . ARG A 1 622 ? -14.795 -1.446 -9.592 1.00 57.84 622 ARG A N 1
ATOM 4818 C CA . ARG A 1 622 ? -14.569 -2.570 -10.504 1.00 57.84 622 ARG A CA 1
ATOM 4819 C C . ARG A 1 622 ? -13.159 -3.132 -10.344 1.00 57.84 622 ARG A C 1
ATOM 4821 O O . ARG A 1 622 ? -13.014 -4.342 -10.193 1.00 57.84 622 ARG A O 1
ATOM 4828 N N . GLN A 1 623 ? -12.148 -2.270 -10.293 1.00 55.84 623 GLN A N 1
ATOM 4829 C CA . GLN A 1 623 ? -10.752 -2.679 -10.182 1.00 55.84 623 GLN A CA 1
ATOM 4830 C C . GLN A 1 623 ? -10.452 -3.384 -8.857 1.00 55.84 623 GLN A C 1
ATOM 4832 O O . GLN A 1 623 ? -9.825 -4.442 -8.837 1.00 55.84 623 GLN A O 1
ATOM 4837 N N . VAL A 1 624 ? -10.910 -2.824 -7.739 1.00 46.72 624 VAL A N 1
ATOM 4838 C CA . VAL A 1 624 ? -10.731 -3.420 -6.411 1.00 46.72 624 VAL A CA 1
ATOM 4839 C C . VAL A 1 624 ? -11.355 -4.823 -6.366 1.00 46.72 624 VAL A C 1
ATOM 4841 O O . VAL A 1 624 ? -10.751 -5.765 -5.841 1.00 46.72 624 VAL A O 1
ATOM 4844 N N . ARG A 1 625 ? -12.508 -5.011 -7.025 1.00 50.75 625 ARG A N 1
ATOM 4845 C CA . ARG A 1 625 ? -13.110 -6.338 -7.224 1.00 50.75 625 ARG A CA 1
ATOM 4846 C C . ARG A 1 625 ? -12.262 -7.232 -8.127 1.00 50.75 625 ARG A C 1
ATOM 4848 O O . ARG A 1 625 ? -12.078 -8.394 -7.790 1.00 50.75 625 ARG A O 1
ATOM 4855 N N . GLU A 1 626 ? -11.725 -6.735 -9.237 1.00 54.72 626 GLU A N 1
ATOM 4856 C CA . GLU A 1 626 ? -10.869 -7.517 -10.142 1.00 54.72 626 GLU A CA 1
ATOM 4857 C C . GLU A 1 626 ? -9.554 -7.959 -9.487 1.00 54.72 626 GLU A C 1
ATOM 4859 O O . GLU A 1 626 ? -9.198 -9.130 -9.589 1.00 54.72 626 GLU A O 1
ATOM 4864 N N . MET A 1 627 ? -8.869 -7.077 -8.751 1.00 45.50 627 MET A N 1
ATOM 4865 C CA . MET A 1 627 ? -7.653 -7.416 -8.001 1.00 45.50 627 MET A CA 1
ATOM 4866 C C . MET A 1 627 ? -7.939 -8.433 -6.897 1.00 45.50 627 MET A C 1
ATOM 4868 O O . MET A 1 627 ? -7.171 -9.377 -6.722 1.00 45.50 627 MET A O 1
ATOM 4872 N N . THR A 1 628 ? -9.065 -8.291 -6.195 1.00 48.06 628 THR A N 1
ATOM 4873 C CA . THR A 1 628 ? -9.478 -9.257 -5.170 1.00 48.06 628 THR A CA 1
ATOM 4874 C C . THR A 1 628 ? -9.858 -10.604 -5.781 1.00 48.06 628 THR A C 1
ATOM 4876 O O . THR A 1 628 ? -9.470 -11.646 -5.261 1.00 48.06 628 THR A O 1
ATOM 4879 N N . ASN A 1 629 ? -10.561 -10.603 -6.915 1.00 47.78 629 ASN A N 1
ATOM 4880 C CA . ASN A 1 629 ? -10.971 -11.821 -7.617 1.00 47.78 629 ASN A CA 1
ATOM 4881 C C . ASN A 1 629 ? -9.804 -12.515 -8.338 1.00 47.78 629 ASN A C 1
ATOM 4883 O O . ASN A 1 629 ? -9.850 -13.725 -8.556 1.00 47.78 629 ASN A O 1
ATOM 4887 N N . ALA A 1 630 ? -8.748 -11.775 -8.695 1.00 43.22 630 ALA A N 1
ATOM 4888 C CA . ALA A 1 630 ? -7.512 -12.327 -9.247 1.00 43.22 630 ALA A CA 1
ATOM 4889 C C . ALA A 1 630 ? -6.699 -13.120 -8.207 1.00 43.22 630 ALA A C 1
ATOM 4891 O O . ALA A 1 630 ? -5.786 -13.856 -8.588 1.00 43.22 630 ALA A O 1
ATOM 4892 N N . ILE A 1 631 ? -7.038 -13.009 -6.916 1.00 41.09 631 ILE A N 1
ATOM 4893 C CA . ILE A 1 631 ? -6.541 -13.891 -5.860 1.00 41.09 631 ILE A CA 1
ATOM 4894 C C . ILE A 1 631 ? -7.432 -15.147 -5.868 1.00 41.09 631 ILE A C 1
ATOM 4896 O O . ILE A 1 631 ? -8.564 -15.090 -5.383 1.00 41.09 631 ILE A O 1
ATOM 4900 N N . PRO A 1 632 ? -6.976 -16.291 -6.416 1.00 39.38 632 PRO A N 1
ATOM 4901 C CA . PRO A 1 632 ? -7.758 -17.514 -6.371 1.00 39.38 632 PRO A CA 1
ATOM 4902 C C . PRO A 1 632 ? -8.030 -17.902 -4.909 1.00 39.38 632 PRO A C 1
ATOM 4904 O O . PRO A 1 632 ? -7.171 -17.691 -4.041 1.00 39.38 632 PRO A O 1
ATOM 4907 N N . PRO A 1 633 ? -9.207 -18.479 -4.612 1.00 38.97 633 PRO A N 1
ATOM 4908 C CA . PRO A 1 633 ? -9.474 -19.014 -3.287 1.00 38.97 633 PRO A CA 1
ATOM 4909 C C . PRO A 1 633 ? -8.396 -20.052 -2.930 1.00 38.97 633 PRO A C 1
ATOM 4911 O O . PRO A 1 633 ? -7.892 -20.739 -3.825 1.00 38.97 633 PRO A O 1
ATOM 4914 N N . PRO A 1 634 ? -8.015 -20.172 -1.645 1.00 37.09 634 PRO A N 1
ATOM 4915 C CA . PRO A 1 634 ? -7.033 -21.164 -1.231 1.00 37.09 634 PRO A CA 1
ATOM 4916 C C . PRO A 1 634 ? -7.478 -22.560 -1.695 1.00 37.09 634 PRO A C 1
ATOM 4918 O O . PRO A 1 634 ? -8.682 -22.844 -1.672 1.00 37.09 634 PRO A O 1
ATOM 4921 N N . PRO A 1 635 ? -6.542 -23.430 -2.120 1.00 44.03 635 PRO A N 1
ATOM 4922 C CA . PRO A 1 635 ? -6.881 -24.794 -2.495 1.00 44.03 635 PRO A CA 1
ATOM 4923 C C . PRO A 1 635 ? -7.623 -25.454 -1.332 1.00 44.03 635 PRO A C 1
ATOM 4925 O O . PRO A 1 635 ? -7.167 -25.411 -0.187 1.00 44.03 635 PRO A O 1
ATOM 4928 N N . THR A 1 636 ? -8.795 -26.025 -1.614 1.00 49.97 636 THR A N 1
ATOM 4929 C CA . THR A 1 636 ? -9.559 -26.786 -0.622 1.00 49.97 636 THR A CA 1
ATOM 4930 C C . THR A 1 636 ? -8.654 -27.871 -0.039 1.00 49.97 636 THR A C 1
ATOM 4932 O O . THR A 1 636 ? -8.071 -28.630 -0.818 1.00 49.97 636 THR A O 1
ATOM 4935 N N . PRO A 1 637 ? -8.496 -27.948 1.296 1.00 49.31 637 PRO A N 1
ATOM 4936 C CA . PRO A 1 637 ? -7.649 -28.962 1.903 1.00 49.31 637 PRO A CA 1
ATOM 4937 C C . PRO A 1 637 ? -8.140 -30.362 1.500 1.00 49.31 637 PRO A C 1
ATOM 4939 O O . PRO A 1 637 ? -9.353 -30.562 1.393 1.00 49.31 637 PRO A O 1
ATOM 4942 N N . PRO A 1 638 ? -7.226 -31.324 1.276 1.00 51.12 638 PRO A N 1
ATOM 4943 C CA . PRO A 1 638 ? -7.594 -32.691 0.927 1.00 51.12 638 PRO A CA 1
ATOM 4944 C C . PRO A 1 638 ? -8.503 -33.279 2.010 1.00 51.12 638 PRO A C 1
ATOM 4946 O O . PRO A 1 638 ? -8.260 -33.069 3.202 1.00 51.12 638 PRO A O 1
ATOM 4949 N N . ASP A 1 639 ? -9.559 -33.972 1.570 1.00 48.03 639 ASP A N 1
ATOM 4950 C CA . ASP A 1 639 ? -10.650 -34.517 2.382 1.00 48.03 639 ASP A CA 1
ATOM 4951 C C . ASP A 1 639 ? -10.166 -35.048 3.738 1.00 48.03 639 ASP A C 1
ATOM 4953 O O . ASP A 1 639 ? -9.600 -36.137 3.859 1.00 48.03 639 ASP A O 1
ATOM 4957 N N . SER A 1 640 ? -10.403 -34.262 4.788 1.00 40.47 640 SER A N 1
ATOM 4958 C CA . SER A 1 640 ? -10.117 -34.682 6.154 1.00 40.47 640 SER A CA 1
ATOM 4959 C C . SER A 1 640 ? -11.198 -35.664 6.628 1.00 40.47 640 SER A C 1
ATOM 4961 O O . SER A 1 640 ? -12.374 -35.538 6.271 1.00 40.47 640 SER A O 1
ATOM 4963 N N . PRO A 1 641 ? -10.822 -36.683 7.421 1.00 45.84 641 PRO A N 1
ATOM 4964 C CA . PRO A 1 641 ? -11.681 -37.822 7.706 1.00 45.84 641 PRO A CA 1
ATOM 4965 C C . PRO A 1 641 ? -12.920 -37.410 8.505 1.00 45.84 641 PRO A C 1
ATOM 4967 O O . PRO A 1 641 ? -12.840 -36.695 9.507 1.00 45.84 641 PRO A O 1
ATOM 4970 N N . LYS A 1 642 ? -14.071 -37.916 8.045 1.00 45.97 642 LYS A N 1
ATOM 4971 C CA . LYS A 1 642 ? -15.415 -37.747 8.615 1.00 45.97 642 LYS A CA 1
ATOM 4972 C C . LYS A 1 642 ? -15.396 -37.851 10.148 1.00 45.97 642 LYS A C 1
ATOM 4974 O O . LYS A 1 642 ? -15.282 -38.946 10.696 1.00 45.97 642 LYS A O 1
ATOM 4979 N N . LYS A 1 643 ? -15.556 -36.717 10.841 1.00 35.81 643 LYS A N 1
ATOM 4980 C CA . LYS A 1 643 ? -15.858 -36.681 12.281 1.00 35.81 643 LYS A CA 1
ATOM 4981 C C . LYS A 1 643 ? -17.367 -36.838 12.531 1.00 35.81 643 LYS A C 1
ATOM 4983 O O . LYS A 1 643 ? -18.168 -36.413 11.698 1.00 35.81 643 LYS A O 1
ATOM 4988 N N . PRO A 1 644 ? -17.756 -37.468 13.655 1.00 39.41 644 PRO A N 1
ATOM 4989 C CA . PRO A 1 644 ? -19.106 -37.965 13.877 1.00 39.41 644 PRO A CA 1
ATOM 4990 C C . PRO A 1 644 ? -20.090 -36.850 14.240 1.00 39.41 644 PRO A C 1
ATOM 4992 O O . PRO A 1 644 ? -19.771 -35.901 14.952 1.00 39.41 644 PRO A O 1
ATOM 4995 N N . SER A 1 645 ? -21.313 -37.015 13.745 1.00 47.34 645 SER A N 1
ATOM 4996 C CA . SER A 1 645 ? -22.463 -36.137 13.932 1.00 47.34 645 SER A CA 1
ATOM 4997 C C . SER A 1 645 ? -22.986 -36.143 15.373 1.00 47.34 645 SER A C 1
ATOM 4999 O O . SER A 1 645 ? -23.417 -37.188 15.852 1.00 47.34 645 SER A O 1
ATOM 5001 N N . ASN A 1 646 ? -22.991 -34.974 16.019 1.00 34.69 646 ASN A N 1
ATOM 5002 C CA . ASN A 1 646 ? -23.882 -34.507 17.101 1.00 34.69 646 ASN A CA 1
ATOM 5003 C C . ASN A 1 646 ? -23.428 -33.059 17.405 1.00 34.69 646 ASN A C 1
ATOM 5005 O O . ASN A 1 646 ? -22.237 -32.844 17.573 1.00 34.69 646 ASN A O 1
ATOM 5009 N N . SER A 1 647 ? -24.230 -31.992 17.433 1.00 31.66 647 SER A N 1
ATOM 5010 C CA . SER A 1 647 ? -25.581 -31.797 17.954 1.00 31.66 647 SER A CA 1
ATOM 5011 C C . SER A 1 647 ? -26.299 -30.628 17.240 1.00 31.66 647 SER A C 1
ATOM 5013 O O . SER A 1 647 ? -25.688 -29.769 16.607 1.00 31.66 647 SER A O 1
ATOM 5015 N N . LYS A 1 648 ? -27.634 -30.619 17.337 1.00 38.34 648 LYS A N 1
ATOM 5016 C CA . LYS A 1 648 ? -28.562 -29.619 16.785 1.00 38.34 648 LYS A CA 1
ATOM 5017 C C . LYS A 1 648 ? -28.305 -28.203 17.330 1.00 38.34 648 LYS A C 1
ATOM 5019 O O . LYS A 1 648 ? -28.662 -27.925 18.468 1.00 38.34 648 LYS A O 1
ATOM 5024 N N . PHE A 1 649 ? -27.860 -27.291 16.471 1.00 31.89 649 PHE A N 1
ATOM 5025 C CA . PHE A 1 649 ? -28.284 -25.886 16.477 1.00 31.89 649 PHE A CA 1
ATOM 5026 C C . PHE A 1 649 ? -28.430 -25.452 15.017 1.00 31.89 649 PHE A C 1
ATOM 5028 O O . PHE A 1 649 ? -27.453 -25.234 14.307 1.00 31.89 649 PHE A O 1
ATOM 5035 N N . LYS A 1 650 ? -29.676 -25.444 14.539 1.00 29.50 650 LYS A N 1
ATOM 5036 C CA . LYS A 1 650 ? -30.040 -25.087 13.168 1.00 29.50 650 LYS A CA 1
ATOM 5037 C C . LYS A 1 650 ? -30.357 -23.589 13.175 1.00 29.50 650 LYS A C 1
ATOM 5039 O O . LYS A 1 650 ? -31.389 -23.200 13.708 1.00 29.50 650 LYS A O 1
ATOM 5044 N N . PHE A 1 651 ? -29.458 -22.757 12.650 1.00 30.23 651 PHE A N 1
ATOM 5045 C CA . PHE A 1 651 ? -29.806 -21.386 12.277 1.00 30.23 651 PHE A CA 1
ATOM 5046 C C . PHE A 1 651 ? -30.630 -21.468 10.988 1.00 30.23 651 PHE A C 1
ATOM 5048 O O . PHE A 1 651 ? -30.128 -21.880 9.943 1.00 30.23 651 PHE A O 1
ATOM 5055 N N . GLU A 1 652 ? -31.915 -21.140 11.072 1.00 36.69 652 GLU A N 1
ATOM 5056 C CA . GLU A 1 652 ? -32.768 -20.929 9.904 1.00 36.69 652 GLU A CA 1
ATOM 5057 C C . GLU A 1 652 ? -32.416 -19.570 9.284 1.00 36.69 652 GLU A C 1
ATOM 5059 O O . GLU A 1 652 ? -33.053 -18.559 9.554 1.00 36.69 652 GLU A O 1
ATOM 5064 N N . SER A 1 653 ? -31.366 -19.523 8.465 1.00 42.97 653 SER A N 1
ATOM 5065 C CA . SER A 1 653 ? -31.097 -18.394 7.572 1.00 42.97 653 SER A CA 1
ATOM 5066 C C . SER A 1 653 ? -31.514 -18.786 6.157 1.00 42.97 653 SER A C 1
ATOM 5068 O O . SER A 1 653 ? -30.749 -19.390 5.406 1.00 42.97 653 SER A O 1
ATOM 5070 N N . GLY A 1 654 ? -32.765 -18.496 5.817 1.00 38.34 654 GLY A N 1
ATOM 5071 C CA . GLY A 1 654 ? -33.317 -18.797 4.498 1.00 38.34 654 GLY A CA 1
ATOM 5072 C C . GLY A 1 654 ? -34.696 -18.194 4.272 1.00 38.34 654 GLY A C 1
ATOM 5073 O O . GLY A 1 654 ? -35.527 -18.812 3.615 1.00 38.34 654 GLY A O 1
ATOM 5074 N N . ALA A 1 655 ? -34.975 -17.013 4.827 1.00 41.81 655 ALA A N 1
ATOM 5075 C CA . ALA A 1 655 ? -36.143 -16.250 4.412 1.00 41.81 655 ALA A CA 1
ATOM 5076 C C . ALA A 1 655 ? -35.804 -15.566 3.082 1.00 41.81 655 ALA A C 1
ATOM 5078 O O . ALA A 1 655 ? -35.187 -14.504 3.053 1.00 41.81 655 ALA A O 1
ATOM 5079 N N . SER A 1 656 ? -36.167 -16.197 1.964 1.00 43.88 656 SER A N 1
ATOM 5080 C CA . SER A 1 656 ? -36.168 -15.521 0.669 1.00 43.88 656 SER A CA 1
ATOM 5081 C C . SER A 1 656 ? -37.136 -14.342 0.755 1.00 43.88 656 SER A C 1
ATOM 5083 O O . SER A 1 656 ? -38.322 -14.547 1.033 1.00 43.88 656 SER A O 1
ATOM 5085 N N . LEU A 1 657 ? -36.646 -13.121 0.526 1.00 48.28 657 LEU A N 1
ATOM 5086 C CA . LEU A 1 657 ? -37.496 -11.940 0.388 1.00 48.28 657 LEU A CA 1
ATOM 5087 C C . LEU A 1 657 ? -38.593 -12.249 -0.636 1.00 48.28 657 LEU A C 1
ATOM 5089 O O . LEU A 1 657 ? -38.311 -12.645 -1.769 1.00 48.28 657 LEU A O 1
ATOM 5093 N N . SER A 1 658 ? -39.856 -12.123 -0.230 1.00 74.25 658 SER A N 1
ATOM 5094 C CA . SER A 1 658 ? -40.967 -12.333 -1.154 1.00 74.25 658 SER A CA 1
ATOM 5095 C C . SER A 1 658 ? -40.864 -11.332 -2.313 1.00 74.25 658 SER A C 1
ATOM 5097 O O . SER A 1 658 ? -40.429 -10.194 -2.128 1.00 74.25 658 SER A O 1
ATOM 5099 N N . LYS A 1 659 ? -41.272 -11.747 -3.522 1.00 69.56 659 LYS A N 1
ATOM 5100 C CA . LYS A 1 659 ? -41.281 -10.899 -4.731 1.00 69.56 659 LYS A CA 1
ATOM 5101 C C . LYS A 1 659 ? -41.766 -9.451 -4.501 1.00 69.56 659 LYS A C 1
ATOM 5103 O O . LYS A 1 659 ? -41.098 -8.558 -5.016 1.00 69.56 659 LYS A O 1
ATOM 5108 N N . PRO A 1 660 ? -42.839 -9.180 -3.726 1.00 71.69 660 PRO A N 1
ATOM 5109 C CA . PRO A 1 660 ? -43.257 -7.802 -3.465 1.00 71.69 660 PRO A CA 1
ATOM 5110 C C . PRO A 1 660 ? -42.244 -6.990 -2.645 1.00 71.69 660 PRO A C 1
ATOM 5112 O O . PRO A 1 660 ? -42.064 -5.813 -2.926 1.00 71.69 660 PRO A O 1
ATOM 5115 N N . HIS A 1 661 ? -41.519 -7.591 -1.694 1.00 60.84 661 HIS A N 1
ATOM 5116 C CA . HIS A 1 661 ? -40.467 -6.873 -0.962 1.00 60.84 661 HIS A CA 1
ATOM 5117 C C . HIS A 1 661 ? -39.266 -6.546 -1.854 1.00 60.84 661 HIS A C 1
ATOM 5119 O O . HIS A 1 661 ? -38.687 -5.477 -1.717 1.00 60.84 661 HIS A O 1
ATOM 5125 N N . VAL A 1 662 ? -38.916 -7.427 -2.798 1.00 60.69 662 VAL A N 1
ATOM 5126 C CA . VAL A 1 662 ? -37.852 -7.158 -3.784 1.00 60.69 662 VAL A CA 1
ATOM 5127 C C . VAL A 1 662 ? -38.253 -6.030 -4.740 1.00 60.69 662 VAL A C 1
ATOM 5129 O O . VAL A 1 662 ? -37.417 -5.201 -5.091 1.00 60.69 662 VAL A O 1
ATOM 5132 N N . GLN A 1 663 ? -39.522 -5.981 -5.156 1.00 64.94 663 GLN A N 1
ATOM 5133 C CA . GLN A 1 663 ? -40.046 -4.888 -5.981 1.00 64.94 663 GLN A CA 1
ATOM 5134 C C . GLN A 1 663 ? -40.057 -3.557 -5.224 1.00 64.94 663 GLN A C 1
ATOM 5136 O O . GLN A 1 663 ? -39.613 -2.557 -5.779 1.00 64.94 663 GLN A O 1
ATOM 5141 N N . GLU A 1 664 ? -40.475 -3.555 -3.957 1.00 68.38 664 GLU A N 1
ATOM 5142 C CA . GLU A 1 664 ? -40.464 -2.342 -3.135 1.00 68.38 664 GLU A CA 1
ATOM 5143 C C . GLU A 1 664 ? -39.040 -1.845 -2.867 1.00 68.38 664 GLU A C 1
ATOM 5145 O O . GLU A 1 664 ? -38.778 -0.651 -2.956 1.00 68.38 664 GLU A O 1
ATOM 5150 N N . LEU A 1 665 ? -38.083 -2.752 -2.634 1.00 55.72 665 LEU A N 1
ATOM 5151 C CA . LEU A 1 665 ? -36.677 -2.372 -2.478 1.00 55.72 665 LEU A CA 1
ATOM 5152 C C . LEU A 1 665 ? -36.129 -1.711 -3.749 1.00 55.72 665 LEU A C 1
ATOM 5154 O O . LEU A 1 665 ? -35.436 -0.704 -3.662 1.00 55.72 665 LEU A O 1
ATOM 5158 N N . ARG A 1 666 ? -36.463 -2.242 -4.935 1.00 62.28 666 ARG A N 1
ATOM 5159 C CA . ARG A 1 666 ? -36.079 -1.624 -6.216 1.00 62.28 666 ARG A CA 1
ATOM 5160 C C . ARG A 1 666 ? -36.710 -0.243 -6.397 1.00 62.28 666 ARG A C 1
ATOM 5162 O O . ARG A 1 666 ? -36.026 0.655 -6.868 1.00 62.28 666 ARG A O 1
ATOM 5169 N N . ARG A 1 667 ? -37.978 -0.077 -6.002 1.00 85.12 667 ARG A N 1
ATOM 5170 C CA . ARG A 1 667 ? -38.695 1.207 -6.041 1.00 85.12 667 ARG A CA 1
ATOM 5171 C C . ARG A 1 667 ? -38.011 2.253 -5.159 1.00 85.12 667 ARG A C 1
ATOM 5173 O O . ARG A 1 667 ? -37.725 3.344 -5.632 1.00 85.12 667 ARG A O 1
ATOM 5180 N N . LEU A 1 668 ? -37.698 1.894 -3.913 1.00 59.22 668 LEU A N 1
ATOM 5181 C CA . LEU A 1 668 ? -37.047 2.789 -2.952 1.00 59.22 668 LEU A CA 1
ATOM 5182 C C . LEU A 1 668 ? -35.618 3.159 -3.367 1.00 59.22 668 LEU A C 1
ATOM 5184 O O . LEU A 1 668 ? -35.225 4.309 -3.222 1.00 59.22 668 LEU A O 1
ATOM 5188 N N . VAL A 1 669 ? -34.850 2.212 -3.921 1.00 57.16 669 VAL A N 1
ATOM 5189 C CA . VAL A 1 669 ? -33.511 2.500 -4.469 1.00 57.16 669 VAL A CA 1
ATOM 5190 C C . VAL A 1 669 ? -33.589 3.510 -5.616 1.00 57.16 669 VAL A C 1
ATOM 5192 O O . VAL A 1 669 ? -32.744 4.397 -5.703 1.00 57.16 669 VAL A O 1
ATOM 5195 N N . GLU A 1 670 ? -34.608 3.412 -6.471 1.00 68.69 670 GLU A N 1
ATOM 5196 C CA . GLU A 1 670 ? -34.799 4.357 -7.572 1.00 68.69 670 GLU A CA 1
ATOM 5197 C C . GLU A 1 670 ? -35.260 5.741 -7.083 1.00 68.69 670 GLU A C 1
ATOM 5199 O O . GLU A 1 670 ? -34.752 6.757 -7.549 1.00 68.69 670 GLU A O 1
ATOM 5204 N N . GLU A 1 671 ? -36.143 5.805 -6.079 1.00 60.81 671 GLU A N 1
ATOM 5205 C CA . GLU A 1 671 ? -36.525 7.071 -5.431 1.00 60.81 671 GLU A CA 1
ATOM 5206 C C . GLU A 1 671 ? -35.321 7.764 -4.771 1.00 60.81 671 GLU A C 1
ATOM 5208 O O . GLU A 1 671 ? -35.168 8.978 -4.899 1.00 60.81 671 GLU A O 1
ATOM 5213 N N . CYS A 1 672 ? -34.425 7.011 -4.121 1.00 47.75 672 CYS A N 1
ATOM 5214 C CA . CYS A 1 672 ? -33.190 7.569 -3.566 1.00 47.75 672 CYS A CA 1
ATOM 5215 C C . CYS A 1 672 ? -32.282 8.165 -4.654 1.00 47.75 672 CYS A C 1
ATOM 5217 O O . CYS A 1 672 ? -31.771 9.266 -4.465 1.00 47.75 672 CYS A O 1
ATOM 5219 N N . ARG A 1 673 ? -32.134 7.494 -5.806 1.00 58.41 673 ARG A N 1
ATOM 5220 C CA . ARG A 1 673 ? -31.356 8.017 -6.945 1.00 58.41 673 ARG A CA 1
ATOM 5221 C C . ARG A 1 673 ? -31.932 9.309 -7.512 1.00 58.41 673 ARG A C 1
ATOM 5223 O O . ARG A 1 673 ? -31.183 10.228 -7.829 1.00 58.41 673 ARG A O 1
ATOM 5230 N N . LEU A 1 674 ? -33.256 9.395 -7.630 1.00 66.25 674 LEU A N 1
ATOM 5231 C CA . LEU A 1 674 ? -33.923 10.614 -8.093 1.00 66.25 674 LEU A CA 1
ATOM 5232 C C . LEU A 1 674 ? -33.703 11.778 -7.119 1.00 66.25 674 LEU A C 1
ATOM 5234 O O . LEU A 1 674 ? -33.469 12.905 -7.554 1.00 66.25 674 LEU A O 1
ATOM 5238 N N . PHE A 1 675 ? -33.721 11.504 -5.813 1.00 49.22 675 PHE A N 1
ATOM 5239 C CA . PHE A 1 675 ? -33.459 12.512 -4.787 1.00 49.22 675 PHE A CA 1
ATOM 5240 C C . PHE A 1 675 ? -32.007 13.020 -4.824 1.00 49.22 675 PHE A C 1
ATOM 5242 O O . PHE A 1 675 ? -31.768 14.215 -4.659 1.00 49.22 675 PHE A O 1
ATOM 5249 N N . GLU A 1 676 ? -31.039 12.139 -5.091 1.00 52.19 676 GLU A N 1
ATOM 5250 C CA . GLU A 1 676 ? -29.636 12.520 -5.313 1.00 52.19 676 GLU A CA 1
ATOM 5251 C C . GLU A 1 676 ? -29.480 13.408 -6.552 1.00 52.19 676 GLU A C 1
ATOM 5253 O O . GLU A 1 676 ? -28.911 14.495 -6.452 1.00 52.19 676 GLU A O 1
ATOM 5258 N N . ALA A 1 677 ? -30.063 13.010 -7.688 1.00 64.06 677 ALA A N 1
ATOM 5259 C CA . ALA A 1 677 ? -30.025 13.793 -8.923 1.00 64.06 677 ALA A CA 1
ATOM 5260 C C . ALA A 1 677 ? -30.665 15.183 -8.755 1.00 64.06 677 ALA A C 1
ATOM 5262 O O . ALA A 1 677 ? -30.177 16.176 -9.301 1.00 64.06 677 ALA A O 1
ATOM 5263 N N . GLN A 1 678 ? -31.746 15.280 -7.976 1.00 66.00 678 GLN A N 1
ATOM 5264 C CA . GLN A 1 678 ? -32.374 16.559 -7.660 1.00 66.00 678 GLN A CA 1
ATOM 5265 C C . GLN A 1 678 ? -31.499 17.419 -6.739 1.00 66.00 678 GLN A C 1
ATOM 5267 O O . GLN A 1 678 ? -31.304 18.601 -7.021 1.00 66.00 678 GLN A O 1
ATOM 5272 N N . GLY A 1 679 ? -30.899 16.830 -5.701 1.00 60.88 679 GLY A N 1
ATOM 5273 C CA . GLY A 1 679 ? -29.957 17.533 -4.830 1.00 60.88 679 GLY A CA 1
ATOM 5274 C C . GLY A 1 679 ? -28.721 18.047 -5.578 1.00 60.88 679 GLY A C 1
ATOM 5275 O O . GLY A 1 679 ? -28.236 19.142 -5.294 1.00 60.88 679 GLY A O 1
ATOM 5276 N N . GLU A 1 680 ? -28.226 17.307 -6.573 1.00 55.56 680 GLU A N 1
ATOM 5277 C CA . GLU A 1 680 ? -27.151 17.770 -7.456 1.00 55.56 680 GLU A CA 1
ATOM 5278 C C . GLU A 1 680 ? -27.581 18.951 -8.333 1.00 55.56 680 GLU A C 1
ATOM 5280 O O . GLU A 1 680 ? -26.822 19.914 -8.458 1.00 55.56 680 GLU A O 1
ATOM 5285 N N . ARG A 1 681 ? -28.793 18.924 -8.905 1.00 68.06 681 ARG A N 1
ATOM 5286 C CA . ARG A 1 681 ? -29.339 20.051 -9.686 1.00 68.06 681 ARG A CA 1
ATOM 5287 C C . ARG A 1 681 ? -29.499 21.308 -8.839 1.00 68.06 681 ARG A C 1
ATOM 5289 O O . ARG A 1 681 ? -29.095 22.389 -9.269 1.00 68.06 681 ARG A O 1
ATOM 5296 N N . GLU A 1 682 ? -30.041 21.175 -7.633 1.00 61.75 682 GLU A N 1
ATOM 5297 C CA . GLU A 1 682 ? -30.200 22.288 -6.692 1.00 61.75 682 GLU A CA 1
ATOM 5298 C C . GLU A 1 682 ? -28.838 22.855 -6.274 1.00 61.75 682 GLU A C 1
ATOM 5300 O O . GLU A 1 682 ? -28.654 24.071 -6.260 1.00 61.75 682 GLU A O 1
ATOM 5305 N N . ASN A 1 683 ? -27.844 21.995 -6.032 1.00 50.47 683 ASN A N 1
ATOM 5306 C CA . ASN A 1 683 ? -26.490 22.428 -5.694 1.00 50.47 683 ASN A CA 1
ATOM 5307 C C . ASN A 1 683 ? -25.779 23.124 -6.871 1.00 50.47 683 ASN A C 1
ATOM 5309 O O . ASN A 1 683 ? -25.134 24.150 -6.662 1.00 50.47 683 ASN A O 1
ATOM 5313 N N . ARG A 1 684 ? -25.921 22.627 -8.112 1.00 59.22 684 ARG A N 1
ATOM 5314 C CA . ARG A 1 684 ? -25.406 23.315 -9.317 1.00 59.22 684 ARG A CA 1
ATOM 5315 C C . ARG A 1 684 ? -26.062 24.680 -9.497 1.00 59.22 684 ARG A C 1
ATOM 5317 O O . ARG A 1 684 ? -25.369 25.659 -9.752 1.00 59.22 684 ARG A O 1
ATOM 5324 N N . THR A 1 685 ? -27.379 24.751 -9.306 1.00 66.38 685 THR A N 1
ATOM 5325 C CA . THR A 1 685 ? -28.135 26.008 -9.384 1.00 66.38 685 THR A CA 1
ATOM 5326 C C . THR A 1 685 ? -27.635 26.988 -8.326 1.00 66.38 685 THR A C 1
ATOM 5328 O O . THR A 1 685 ? -27.254 28.099 -8.666 1.00 66.38 685 THR A O 1
ATOM 5331 N N . PHE A 1 686 ? -27.511 26.551 -7.070 1.00 60.12 686 PHE A N 1
ATOM 5332 C CA . PHE A 1 686 ? -26.993 27.366 -5.969 1.00 60.12 686 PHE A CA 1
ATOM 5333 C C . PHE A 1 686 ? -25.570 27.889 -6.226 1.00 60.12 686 PHE A C 1
ATOM 5335 O O . PHE A 1 686 ? -25.292 29.066 -5.993 1.00 60.12 686 PHE A O 1
ATOM 5342 N N . MET A 1 687 ? -24.669 27.044 -6.742 1.00 53.41 687 MET A N 1
ATOM 5343 C CA . MET A 1 687 ? -23.309 27.459 -7.106 1.00 53.41 687 MET A CA 1
ATOM 5344 C C . MET A 1 687 ? -23.305 28.473 -8.258 1.00 53.41 687 MET A C 1
ATOM 5346 O O . MET A 1 687 ? -22.546 29.438 -8.202 1.00 53.41 687 MET A O 1
ATOM 5350 N N . ARG A 1 688 ? -24.186 28.314 -9.257 1.00 65.25 688 ARG A N 1
ATOM 5351 C CA . ARG A 1 688 ? -24.331 29.253 -10.381 1.00 65.25 688 ARG A CA 1
ATOM 5352 C C . ARG A 1 688 ? -24.851 30.614 -9.915 1.00 65.25 688 ARG A C 1
ATOM 5354 O O . ARG A 1 688 ? -24.268 31.636 -10.270 1.00 65.25 688 ARG A O 1
ATOM 5361 N N . THR A 1 689 ? -25.877 30.638 -9.062 1.00 65.00 689 THR A N 1
ATOM 5362 C CA . THR A 1 689 ? -26.430 31.885 -8.507 1.00 65.00 689 THR A CA 1
ATOM 5363 C C . THR A 1 689 ? -25.402 32.615 -7.643 1.00 65.00 689 THR A C 1
ATOM 5365 O O . THR A 1 689 ? -25.270 33.833 -7.729 1.00 65.00 689 THR A O 1
ATOM 5368 N N . ARG A 1 690 ? -24.611 31.876 -6.852 1.00 56.62 690 ARG A N 1
ATOM 5369 C CA . ARG A 1 690 ? -23.554 32.456 -6.014 1.00 56.62 690 ARG A CA 1
ATOM 5370 C C . ARG A 1 690 ? -22.353 32.950 -6.827 1.00 56.62 690 ARG A C 1
ATOM 5372 O O . ARG A 1 690 ? -21.809 34.003 -6.511 1.00 56.62 690 ARG A O 1
ATOM 5379 N N . GLY A 1 691 ? -21.959 32.224 -7.874 1.00 62.97 691 GLY A N 1
ATOM 5380 C CA . GLY A 1 691 ? -20.931 32.667 -8.820 1.00 62.97 691 GLY A CA 1
ATOM 5381 C C . GLY A 1 691 ? -21.332 33.960 -9.535 1.00 62.97 691 GLY A C 1
ATOM 5382 O O . GLY A 1 691 ? -20.529 34.885 -9.621 1.00 62.97 691 GLY A O 1
ATOM 5383 N N . MET A 1 692 ? -22.601 34.072 -9.949 1.00 55.59 692 MET A N 1
ATOM 5384 C CA . MET A 1 692 ? -23.151 35.313 -10.506 1.00 55.59 692 MET A CA 1
ATOM 5385 C C . MET A 1 692 ? -23.180 36.461 -9.489 1.00 55.59 692 MET A C 1
ATOM 5387 O O . MET A 1 692 ? -22.804 37.575 -9.839 1.00 55.59 692 MET A O 1
ATOM 5391 N N . ALA A 1 693 ? -23.569 36.212 -8.235 1.00 52.56 693 ALA A N 1
ATOM 5392 C CA . ALA A 1 693 ? -23.566 37.242 -7.191 1.00 52.56 693 ALA A CA 1
ATOM 5393 C C . ALA A 1 693 ? -22.150 37.783 -6.904 1.00 52.56 693 ALA A C 1
ATOM 5395 O O . ALA A 1 693 ? -21.964 38.994 -6.790 1.00 52.56 693 ALA A O 1
ATOM 5396 N N . ALA A 1 694 ? -21.142 36.903 -6.881 1.00 52.00 694 ALA A N 1
ATOM 5397 C CA . ALA A 1 694 ? -19.740 37.287 -6.717 1.00 52.00 694 ALA A CA 1
ATOM 5398 C C . ALA A 1 694 ? -19.197 38.085 -7.920 1.00 52.00 694 ALA A C 1
ATOM 5400 O O . ALA A 1 694 ? -18.451 39.044 -7.735 1.00 52.00 694 ALA A O 1
ATOM 5401 N N . LEU A 1 695 ? -19.601 37.733 -9.146 1.00 56.50 695 LEU A N 1
ATOM 5402 C CA . LEU A 1 695 ? -19.266 38.484 -10.366 1.00 56.50 695 LEU A CA 1
ATOM 5403 C C . LEU A 1 695 ? -19.936 39.864 -10.422 1.00 56.50 695 LEU A C 1
ATOM 5405 O O . LEU A 1 695 ? -19.373 40.792 -10.998 1.00 56.50 695 LEU A O 1
ATOM 5409 N N . MET A 1 696 ? -21.112 40.015 -9.808 1.00 64.19 696 MET A N 1
ATOM 5410 C CA . MET A 1 696 ? -21.834 41.289 -9.728 1.00 64.19 696 MET A CA 1
ATOM 5411 C C . MET A 1 696 ? -21.364 42.197 -8.582 1.00 64.19 696 MET A C 1
ATOM 5413 O O . MET A 1 696 ? -21.921 43.277 -8.404 1.00 64.19 696 MET A O 1
ATOM 5417 N N . GLY A 1 697 ? -20.334 41.800 -7.824 1.00 52.94 697 GLY A N 1
ATOM 5418 C CA . GLY A 1 697 ? -19.768 42.623 -6.753 1.00 52.94 697 GLY A CA 1
ATOM 5419 C C . GLY A 1 697 ? -20.735 42.883 -5.597 1.00 52.94 697 GLY A C 1
ATOM 5420 O O . GLY A 1 697 ? -20.597 43.894 -4.915 1.00 52.94 697 GLY A O 1
ATOM 5421 N N . ALA A 1 698 ? -21.722 42.005 -5.392 1.00 53.84 698 ALA A N 1
ATOM 5422 C CA . ALA A 1 698 ? -22.592 42.085 -4.229 1.00 53.84 698 ALA A CA 1
ATOM 5423 C C . ALA A 1 698 ? -21.788 41.674 -2.988 1.00 53.84 698 ALA A C 1
ATOM 5425 O O . ALA A 1 698 ? -21.322 40.536 -2.892 1.00 53.84 698 ALA A O 1
ATOM 5426 N N . ASP A 1 699 ? -21.596 42.614 -2.063 1.00 42.84 699 ASP A N 1
ATOM 5427 C CA . ASP A 1 699 ? -20.970 42.335 -0.776 1.00 42.84 699 ASP A CA 1
ATOM 5428 C C . ASP A 1 699 ? -21.838 41.330 0.006 1.00 42.84 699 ASP A C 1
ATOM 5430 O O . ASP A 1 699 ? -23.049 41.491 0.142 1.00 42.84 699 ASP A O 1
ATOM 5434 N N . ASP A 1 700 ? -21.194 40.269 0.504 1.00 45.03 700 ASP A N 1
ATOM 5435 C CA . ASP A 1 700 ? -21.767 39.050 1.115 1.00 45.03 700 ASP A CA 1
ATOM 5436 C C . ASP A 1 700 ? -22.620 39.298 2.399 1.00 45.03 700 ASP A C 1
ATOM 5438 O O . ASP A 1 700 ? -23.000 38.335 3.069 1.00 45.03 700 ASP A O 1
ATOM 5442 N N . GLU A 1 701 ? -22.912 40.550 2.780 1.00 44.00 701 GLU A N 1
ATOM 5443 C CA . GLU A 1 701 ? -23.640 40.890 4.018 1.00 44.00 701 GLU A CA 1
ATOM 5444 C C . GLU A 1 701 ? -25.176 40.868 3.886 1.00 44.00 701 GLU A C 1
ATOM 5446 O O . GLU A 1 701 ? -25.845 40.669 4.896 1.00 44.00 701 GLU A O 1
ATOM 5451 N N . ASP A 1 702 ? -25.748 40.960 2.680 1.00 38.19 702 ASP A N 1
ATOM 5452 C CA . ASP A 1 702 ? -27.211 41.098 2.504 1.00 38.19 702 ASP A CA 1
ATOM 5453 C C . ASP A 1 702 ? -27.962 39.794 2.132 1.00 38.19 702 ASP A C 1
ATOM 5455 O O . ASP A 1 702 ? -29.159 39.825 1.848 1.00 38.19 702 ASP A O 1
ATOM 5459 N N . VAL A 1 703 ? -27.303 38.624 2.131 1.00 42.16 703 VAL A N 1
ATOM 5460 C CA . VAL A 1 703 ? -27.909 37.337 1.689 1.00 42.16 703 VAL A CA 1
ATOM 5461 C C . VAL A 1 703 ? -27.984 36.277 2.808 1.00 42.16 703 VAL A C 1
ATOM 5463 O O . VAL A 1 703 ? -28.007 35.076 2.534 1.00 42.16 703 VAL A O 1
ATOM 5466 N N . PHE A 1 704 ? -28.046 36.684 4.080 1.00 34.88 704 PHE A N 1
ATOM 5467 C CA . PHE A 1 704 ? -28.227 35.755 5.210 1.00 34.88 704 PHE A CA 1
ATOM 5468 C C . PHE A 1 704 ? -29.486 35.987 6.038 1.00 34.88 704 PHE A C 1
ATOM 5470 O O . PHE A 1 704 ? -29.721 37.136 6.469 1.00 34.88 704 PHE A O 1
#

Foldseek 3Di:
DPPDDDLVVVLVLLCVVLVCCLVLPQDDDDLLAFWFWDWDQDLVPSDTDTDTHDPVNLSVQSVVVSLVVLVCQLPPDVSSVVSSVLVNLQADEAQELVCLLVVCVVQVLVVVPDPVCPPPSPLVRLCSHQHYEYEFYPDPDLVSLLSVLSSLLSNLQHAAYAYYYDPPTACPPDLVSVLSNLCSLQVHNVLVRYAHEHHAANEPLNLLSVLSSQQSNQPRHAEYAYEYEDYPDPDDHDSDPSALAAHENQRHAEYEYEAQCQVVLVSCQNNVHHDNNHAAYHYYNDQDQDADHPVLCQQQRNPPPVPPDPPPDDDDPDPPVPRPRGNLCRYQYYAYHYHLPYDADPQLSSCVSNLNHQEYHDALLHDHDQPPPDDPDDDDDDDDPPRARPHHPAARARHQEYEYEDCCLLAVVNDPPVVNPCLVSSVSSNLSNLSSLLPPACRRYVNHAEYEYSDVVVVVVCVVVVFPDCVVVPPDLPPDPPDDPPPPVLVVVSVVLVVVSVPPPPPCPPPNPRNVVSVVSSCVSCSSRNHAYYYSNRPRGRPDPDPPDPPPVPPPPPPDPDDDDDDDDDDDDDDDDDDDDDDDDDDDDDDDDDDDDPPDDDDDPPDDDDRDDPVSSVVSVVVSVVVVVVPPDPPDPPDDDDDDDDDDDDDPPDPDDPPVSVVVSVVVVVVVVVVVVVVNVVVVVVVVVVVVCVVVVPDPPPPD

Organism: NCBI:txid181124